Protein AF-A0A819DUE9-F1 (afdb_monomer)

Foldseek 3Di:
DVQVLVCVVPPDDRDPPDPDFDQDPVGDTDPCCCQPDPPLWDFDAFKWKAKDWDPVVVVPDDDVDDDAFQAKDKTAPDHVLRVCNLPVPVVPPDQDPVRDDDDDIGIDMDIDGPHDPPWGWIQCLVRDPCVVRRIIITHGDDPVVVVVVVVVVVVVVVVVVVVVVVVVVVVVVVPDDDPPDQWLDDDFDPDDDPQAAAAPPADLQPFADDDDDQFAFDQDDDDDPQKDWDDSNPQADDGNCLVVLLVLLVVLCVDPCQPQQWDAAPLCQVVLLLLLVNLLSRCCRHPVVQWDWDQDPVRFIWIAGPVVRDIGGSPDPRSQSVSCSNGLWWKWKWGTDSVLFTAGRTTNQQQVAADTCNVRHRHTPLCSCVVLLPPCCVPHNVVVPSVCLSPDDQVTKIKGKDKAKAQAQRRRYRCQQPDPPDPRGGLVSHAAAHALQGIKIWMWIWMWGQRNGSRIIMIITRIDIGRPVVQLVDQPSLVSVLSSLNNDDPSRCRSRSCRRHVVVSNVVSVVSNVVNVVVPRDDDSVDDDDD

Structure (mmCIF, N/CA/C/O backbone):
data_AF-A0A819DUE9-F1
#
_entry.id   AF-A0A819DUE9-F1
#
loop_
_atom_site.group_PDB
_atom_site.id
_atom_site.type_symbol
_atom_site.label_atom_id
_atom_site.label_alt_id
_atom_site.label_comp_id
_atom_site.label_asym_id
_atom_site.label_entity_id
_atom_site.label_seq_id
_atom_site.pdbx_PDB_ins_code
_atom_site.Cartn_x
_atom_site.Cartn_y
_atom_site.Cartn_z
_atom_site.occupancy
_atom_site.B_iso_or_equiv
_atom_site.auth_seq_id
_atom_site.auth_comp_id
_atom_site.auth_asym_id
_atom_site.auth_atom_id
_atom_site.pdbx_PDB_model_num
ATOM 1 N N . MET A 1 1 ? -46.967 -41.748 31.583 1.00 39.81 1 MET A N 1
ATOM 2 C CA . MET A 1 1 ? -47.400 -40.361 31.320 1.00 39.81 1 MET A CA 1
ATOM 3 C C . MET A 1 1 ? -46.940 -39.805 29.976 1.00 39.81 1 MET A C 1
ATOM 5 O O . MET A 1 1 ? -47.604 -38.916 29.467 1.00 39.81 1 MET A O 1
ATOM 9 N N . ALA A 1 2 ? -45.972 -40.432 29.290 1.00 36.59 2 ALA A N 1
ATOM 10 C CA . ALA A 1 2 ? -45.595 -40.107 27.902 1.00 36.59 2 ALA A CA 1
ATOM 11 C C . ALA A 1 2 ? -46.751 -40.013 26.867 1.00 36.59 2 ALA A C 1
ATOM 13 O O . ALA A 1 2 ? -46.591 -39.369 25.835 1.00 36.59 2 ALA A O 1
ATOM 14 N N . ARG A 1 3 ? -47.925 -40.618 27.128 1.00 37.81 3 ARG A N 1
ATOM 15 C CA . ARG A 1 3 ? -49.143 -40.476 26.299 1.00 37.81 3 ARG A CA 1
ATOM 16 C C . ARG A 1 3 ? -49.709 -39.050 26.266 1.00 37.81 3 ARG A C 1
ATOM 18 O O . ARG A 1 3 ? -50.322 -38.693 25.272 1.00 37.81 3 ARG A O 1
ATOM 25 N N . ILE A 1 4 ? -49.527 -38.280 27.335 1.00 43.62 4 ILE A N 1
ATOM 26 C CA . ILE A 1 4 ? -50.162 -36.969 27.526 1.00 43.62 4 ILE A CA 1
ATOM 27 C C . ILE A 1 4 ? -49.276 -35.854 26.945 1.00 43.62 4 ILE A C 1
ATOM 29 O O . ILE A 1 4 ? -49.748 -35.024 26.181 1.00 43.62 4 ILE A O 1
ATOM 33 N N . VAL A 1 5 ? -47.956 -35.945 27.137 1.00 44.47 5 VAL A N 1
ATOM 34 C CA . VAL A 1 5 ? -46.970 -35.000 26.569 1.00 44.47 5 VAL A CA 1
ATOM 35 C C . VAL A 1 5 ? -47.009 -34.943 25.032 1.00 44.47 5 VAL A C 1
ATOM 37 O O . VAL A 1 5 ? -46.759 -33.904 24.429 1.00 44.47 5 VAL A O 1
ATOM 40 N N . LEU A 1 6 ? -47.351 -36.053 24.370 1.00 40.81 6 LEU A N 1
ATOM 41 C CA . LEU A 1 6 ? -47.536 -36.104 22.913 1.00 40.81 6 LEU A CA 1
ATOM 42 C C . LEU A 1 6 ? -48.916 -35.605 22.453 1.00 40.81 6 LEU A C 1
ATOM 44 O O . LEU A 1 6 ? -49.052 -35.192 21.303 1.00 40.81 6 LEU A O 1
ATOM 48 N N . HIS A 1 7 ? -49.921 -35.639 23.331 1.00 39.06 7 HIS A N 1
ATOM 49 C CA . HIS A 1 7 ? -51.290 -35.215 23.042 1.00 39.06 7 HIS A CA 1
ATOM 50 C C . HIS A 1 7 ? -51.396 -33.685 22.942 1.00 39.06 7 HIS A C 1
ATOM 52 O O . HIS A 1 7 ? -52.036 -33.174 22.021 1.00 39.06 7 HIS A O 1
ATOM 58 N N . ASP A 1 8 ? -50.691 -32.964 23.816 1.00 43.25 8 ASP A N 1
ATOM 59 C CA . ASP A 1 8 ? -50.685 -31.495 23.849 1.00 43.25 8 ASP A CA 1
ATOM 60 C C . ASP A 1 8 ? -49.907 -30.848 22.697 1.00 43.25 8 ASP A C 1
ATOM 62 O O . ASP A 1 8 ? -50.202 -29.728 22.281 1.00 43.25 8 ASP A O 1
ATOM 66 N N . ILE A 1 9 ? -48.954 -31.571 22.101 1.00 46.94 9 ILE A N 1
ATOM 67 C CA . ILE A 1 9 ? -48.205 -31.085 20.935 1.00 46.94 9 ILE A CA 1
ATOM 68 C C . ILE A 1 9 ? -49.052 -31.178 19.646 1.00 46.94 9 ILE A C 1
ATOM 70 O O . ILE A 1 9 ? -48.754 -30.471 18.684 1.00 46.94 9 ILE A O 1
ATOM 74 N N . TYR A 1 10 ? -50.114 -31.999 19.600 1.00 43.53 10 TYR A N 1
ATOM 75 C CA . TYR A 1 10 ? -50.881 -32.245 18.366 1.00 43.53 10 TYR A CA 1
ATOM 76 C C . TYR A 1 10 ? -52.365 -32.595 18.596 1.00 43.53 10 TYR A C 1
ATOM 78 O O . TYR A 1 10 ? -52.804 -33.683 18.231 1.00 43.53 10 TYR A O 1
ATOM 86 N N . GLN A 1 11 ? -53.133 -31.662 19.177 1.00 43.03 11 GLN A N 1
ATOM 87 C CA . GLN A 1 11 ? -54.612 -31.638 19.237 1.00 43.03 11 GLN A CA 1
ATOM 88 C C . GLN A 1 11 ? -55.323 -32.978 18.906 1.00 43.03 11 GLN A C 1
ATOM 90 O O . GLN A 1 11 ? -55.926 -33.126 17.843 1.00 43.03 11 GLN A O 1
ATOM 95 N N . GLY A 1 12 ? -55.295 -33.949 19.829 1.00 39.06 12 GLY A N 1
ATOM 96 C CA . GLY A 1 12 ? -56.296 -35.027 19.850 1.00 39.06 12 GLY A CA 1
ATOM 97 C C . GLY A 1 12 ? -55.959 -36.384 19.212 1.00 39.06 12 GLY A C 1
ATOM 98 O O . GLY A 1 12 ? -56.876 -37.061 18.751 1.00 39.06 12 GLY A O 1
ATOM 99 N N . CYS A 1 13 ? -54.706 -36.855 19.206 1.00 35.59 13 CYS A N 1
ATOM 100 C CA . CYS A 1 13 ? -54.407 -38.254 18.837 1.00 35.59 13 CYS A CA 1
ATOM 101 C C . CYS A 1 13 ? -54.280 -39.166 20.076 1.00 35.59 13 CYS A C 1
ATOM 103 O O . CYS A 1 13 ? -53.303 -39.089 20.816 1.00 35.59 13 CYS A O 1
ATOM 105 N N . THR A 1 14 ? -55.255 -40.056 20.301 1.00 34.59 14 THR A N 1
ATOM 106 C CA . THR A 1 14 ? -55.382 -40.868 21.533 1.00 34.59 14 THR A CA 1
ATOM 107 C C . THR A 1 14 ? -54.951 -42.338 21.415 1.00 34.59 14 THR A C 1
ATOM 109 O O . THR A 1 14 ? -54.932 -43.038 22.428 1.00 34.59 14 THR A O 1
ATOM 112 N N . ASN A 1 15 ? -54.530 -42.826 20.238 1.00 35.62 15 ASN A N 1
ATOM 113 C CA . ASN A 1 15 ? -54.144 -44.233 20.044 1.00 35.62 15 ASN A CA 1
ATOM 114 C C . ASN A 1 15 ? -52.722 -44.410 19.490 1.00 35.62 15 ASN A C 1
ATOM 116 O O . ASN A 1 15 ? -52.344 -43.835 18.475 1.00 35.62 15 ASN A O 1
ATOM 120 N N . PHE A 1 16 ? -51.953 -45.299 20.129 1.00 35.53 16 PHE A N 1
ATOM 121 C CA . PHE A 1 16 ? -50.590 -45.716 19.751 1.00 35.53 16 PHE A CA 1
ATOM 122 C C . PHE A 1 16 ? -50.550 -46.630 18.499 1.00 35.53 16 PHE A C 1
ATOM 124 O O . PHE A 1 16 ? -49.634 -47.434 18.345 1.00 35.53 16 PHE A O 1
ATOM 131 N N . SER A 1 17 ? -51.543 -46.530 17.610 1.00 36.16 17 SER A N 1
ATOM 132 C CA . SER A 1 17 ? -51.660 -47.316 16.371 1.00 36.16 17 SER A CA 1
ATOM 133 C C . SER A 1 17 ? -51.944 -46.431 15.153 1.00 36.16 17 SER A C 1
ATOM 135 O O . SER A 1 17 ? -52.769 -46.769 14.306 1.00 36.16 17 SER A O 1
ATOM 137 N N . CYS A 1 18 ? -51.306 -45.267 15.076 1.00 33.53 18 CYS A N 1
ATOM 138 C CA . CYS A 1 18 ? -51.340 -44.463 13.862 1.00 33.53 18 CYS A CA 1
ATOM 139 C C . CYS A 1 18 ? -50.107 -44.782 13.019 1.00 33.53 18 CYS A C 1
ATOM 141 O O . CYS A 1 18 ? -49.037 -44.211 13.223 1.00 33.53 18 CYS A O 1
ATOM 143 N N . ASP A 1 19 ? -50.299 -45.632 12.013 1.00 34.66 19 ASP A N 1
ATOM 144 C CA . ASP A 1 19 ? -49.468 -45.721 10.804 1.00 34.66 19 ASP A CA 1
ATOM 145 C C . ASP A 1 19 ? -49.550 -44.429 9.949 1.00 34.66 19 ASP A C 1
ATOM 147 O O . ASP A 1 19 ? -49.489 -44.454 8.720 1.00 34.66 19 ASP A O 1
ATOM 151 N N . THR A 1 20 ? -49.679 -43.254 10.577 1.00 31.53 20 THR A N 1
ATOM 152 C CA . THR A 1 20 ? -50.058 -42.020 9.882 1.00 31.53 20 THR A CA 1
ATOM 153 C C . THR A 1 20 ? -49.280 -40.800 10.391 1.00 31.53 20 THR A C 1
ATOM 155 O O . THR A 1 20 ? -49.739 -40.065 11.253 1.00 31.53 20 THR A O 1
ATOM 158 N N . LEU A 1 21 ? -48.131 -40.580 9.731 1.00 31.17 21 LEU A N 1
ATOM 159 C CA . LEU A 1 21 ? -47.539 -39.292 9.308 1.00 31.17 21 LEU A CA 1
ATOM 160 C C . LEU A 1 21 ? -46.915 -38.339 10.365 1.00 31.17 21 LEU A C 1
ATOM 162 O O . LEU A 1 21 ? -47.424 -38.147 11.454 1.00 31.17 21 LEU A O 1
ATOM 166 N N . TYR A 1 22 ? -45.822 -37.652 9.992 1.00 38.41 22 TYR A N 1
ATOM 167 C CA . TYR A 1 22 ? -45.250 -36.489 10.717 1.00 38.41 22 TYR A CA 1
ATOM 168 C C . TYR A 1 22 ? -45.019 -35.327 9.755 1.00 38.41 22 TYR A C 1
ATOM 170 O O . TYR A 1 22 ? -45.685 -35.335 8.749 1.00 38.41 22 TYR A O 1
ATOM 178 N N . THR A 1 23 ? -44.151 -34.337 9.983 1.00 33.81 23 THR A N 1
ATOM 179 C CA . THR A 1 23 ? -43.202 -33.745 9.002 1.00 33.81 23 THR A CA 1
ATOM 180 C C . THR A 1 23 ? -42.314 -32.753 9.777 1.00 33.81 23 THR A C 1
ATOM 182 O O . THR A 1 23 ? -42.846 -31.778 10.299 1.00 33.81 23 THR A O 1
ATOM 185 N N . ALA A 1 24 ? -40.996 -32.959 9.879 1.00 40.41 24 ALA A N 1
ATOM 186 C CA . ALA A 1 24 ? -40.064 -31.891 10.275 1.00 40.41 24 ALA A CA 1
ATOM 187 C C . ALA A 1 24 ? -39.831 -30.919 9.096 1.00 40.41 24 ALA A C 1
ATOM 189 O O . ALA A 1 24 ? -40.278 -31.189 7.985 1.00 40.41 24 ALA A O 1
ATOM 190 N N . GLN A 1 25 ? -39.138 -29.791 9.291 1.00 36.88 25 GLN A N 1
ATOM 191 C CA . GLN A 1 25 ? -38.959 -28.743 8.260 1.00 36.88 25 GLN A CA 1
ATOM 192 C C . GLN A 1 25 ? -38.309 -29.206 6.927 1.00 36.88 25 GLN A C 1
ATOM 194 O O . GLN A 1 25 ? -38.314 -28.445 5.964 1.00 36.88 25 GLN A O 1
ATOM 199 N N . ASP A 1 26 ? -37.793 -30.437 6.837 1.00 38.19 26 ASP A N 1
ATOM 200 C CA . ASP A 1 26 ? -37.258 -31.078 5.624 1.00 38.19 26 ASP A CA 1
ATOM 201 C C . ASP A 1 26 ? -38.194 -32.112 4.959 1.00 38.19 26 ASP A C 1
ATOM 203 O O . ASP A 1 26 ? -37.833 -32.682 3.931 1.00 38.19 26 ASP A O 1
ATOM 207 N N . GLY A 1 27 ? -39.370 -32.402 5.524 1.00 44.00 27 GLY A N 1
ATOM 208 C CA . GLY A 1 27 ? -40.242 -33.468 5.017 1.00 44.00 27 GLY A CA 1
ATOM 209 C C . GLY A 1 27 ? -40.395 -34.706 5.918 1.00 44.00 27 GLY A C 1
ATOM 210 O O . GLY A 1 27 ? -41.194 -35.586 5.593 1.00 44.00 27 GLY A O 1
ATOM 211 N N . THR A 1 28 ? -39.674 -34.837 7.039 1.00 44.09 28 THR A N 1
ATOM 212 C CA . THR A 1 28 ? -39.543 -36.157 7.700 1.00 44.09 28 THR A CA 1
ATOM 213 C C . THR A 1 28 ? -40.638 -36.562 8.692 1.00 44.09 28 THR A C 1
ATOM 215 O O . THR A 1 28 ? -41.035 -35.805 9.574 1.00 44.09 28 THR A O 1
ATOM 218 N N . LYS A 1 29 ? -41.079 -37.829 8.577 1.00 48.28 29 LYS A N 1
ATOM 219 C CA . LYS A 1 29 ? -42.226 -38.426 9.268 1.00 48.28 29 LYS A CA 1
ATOM 220 C C . LYS A 1 29 ? -41.867 -39.596 10.260 1.00 48.28 29 LYS A C 1
ATOM 222 O O . LYS A 1 29 ? -42.161 -40.727 9.894 1.00 48.28 29 LYS A O 1
ATOM 227 N N . SER A 1 30 ? -41.300 -39.388 11.493 1.00 51.09 30 SER A N 1
ATOM 228 C CA . SER A 1 30 ? -41.224 -40.425 12.604 1.00 51.09 30 SER A CA 1
ATOM 229 C C . SER A 1 30 ? -41.142 -39.944 14.112 1.00 51.09 30 SER A C 1
ATOM 231 O O . SER A 1 30 ? -40.671 -38.840 14.374 1.00 51.09 30 SER A O 1
ATOM 233 N N . ILE A 1 31 ? -41.599 -40.730 15.132 1.00 53.47 31 ILE A N 1
ATOM 234 C CA . ILE A 1 31 ? -41.758 -40.308 16.577 1.00 53.47 31 ILE A CA 1
ATOM 235 C C . ILE A 1 31 ? -40.403 -40.265 17.233 1.00 53.47 31 ILE A C 1
ATOM 237 O O . ILE A 1 31 ? -40.092 -39.378 18.021 1.00 53.47 31 ILE A O 1
ATOM 241 N N . ALA A 1 32 ? -39.573 -41.191 16.771 1.00 53.00 32 ALA A N 1
ATOM 242 C CA . ALA A 1 32 ? -38.143 -41.153 16.890 1.00 53.00 32 ALA A CA 1
ATOM 243 C C . ALA A 1 32 ? -37.604 -39.782 16.448 1.00 53.00 32 ALA A C 1
ATOM 245 O O . ALA A 1 32 ? -36.915 -39.144 17.230 1.00 53.00 32 ALA A O 1
ATOM 246 N N . SER A 1 33 ? -37.953 -39.271 15.262 1.00 53.81 33 SER A N 1
ATOM 247 C CA . SER A 1 33 ? -37.425 -37.987 14.771 1.00 53.81 33 SER A CA 1
ATOM 248 C C . SER A 1 33 ? -37.770 -36.800 15.681 1.00 53.81 33 SER A C 1
ATOM 250 O O . SER A 1 33 ? -36.905 -35.962 15.923 1.00 53.81 33 SER A O 1
ATOM 252 N N . ILE A 1 34 ? -38.989 -36.732 16.229 1.00 58.94 34 ILE A N 1
ATOM 253 C CA . ILE A 1 34 ? -39.372 -35.665 17.175 1.00 58.94 34 ILE A CA 1
ATOM 254 C C . ILE A 1 34 ? -38.540 -35.764 18.457 1.00 58.94 34 ILE A C 1
ATOM 256 O O . ILE A 1 34 ? -37.930 -34.782 18.872 1.00 58.94 34 ILE A O 1
ATOM 260 N N . LEU A 1 35 ? -38.458 -36.960 19.041 1.00 61.03 35 LEU A N 1
ATOM 261 C CA . LEU A 1 35 ? -37.698 -37.195 20.268 1.00 61.03 35 LEU A CA 1
ATOM 262 C C . LEU A 1 35 ? -36.187 -36.968 20.078 1.00 61.03 35 LEU A C 1
ATOM 264 O O . LEU A 1 35 ? -35.505 -36.575 21.017 1.00 61.03 35 LEU A O 1
ATOM 268 N N . PHE A 1 36 ? -35.648 -37.188 18.874 1.00 57.59 36 PHE A N 1
ATOM 269 C CA . PHE A 1 36 ? -34.212 -37.065 18.611 1.00 57.59 36 PHE A CA 1
ATOM 270 C C . PHE A 1 36 ? -33.737 -35.660 18.227 1.00 57.59 36 PHE A C 1
ATOM 272 O O . PHE A 1 36 ? -32.547 -35.392 18.396 1.00 57.59 36 PHE A O 1
ATOM 279 N N . TYR A 1 37 ? -34.607 -34.795 17.693 1.00 55.94 37 TYR A N 1
ATOM 280 C CA . TYR A 1 37 ? -34.169 -33.549 17.044 1.00 55.94 37 TYR A CA 1
ATOM 281 C C . TYR A 1 37 ? -34.958 -32.297 17.432 1.00 55.94 37 TYR A C 1
ATOM 283 O O . TYR A 1 37 ? -34.577 -31.199 17.025 1.00 55.94 37 TYR A O 1
ATOM 291 N N . HIS A 1 38 ? -36.047 -32.413 18.194 1.00 62.09 38 HIS A N 1
ATOM 292 C CA . HIS A 1 38 ? -36.820 -31.235 18.566 1.00 62.09 38 HIS A CA 1
ATOM 293 C C . HIS A 1 38 ? -36.127 -30.455 19.708 1.00 62.09 38 HIS A C 1
ATOM 295 O O . HIS A 1 38 ? -35.794 -31.043 20.737 1.00 62.09 38 HIS A O 1
ATOM 301 N N . PRO A 1 39 ? -35.941 -29.125 19.577 1.00 60.12 39 PRO A N 1
ATOM 302 C CA . PRO A 1 39 ? -35.051 -28.330 20.437 1.00 60.12 39 PRO A CA 1
ATOM 303 C C . PRO A 1 39 ? -35.482 -28.234 21.907 1.00 60.12 39 PRO A C 1
ATOM 305 O O . PRO A 1 39 ? -34.679 -27.842 22.747 1.00 60.12 39 PRO A O 1
ATOM 308 N N . LYS A 1 40 ? -36.733 -28.588 22.233 1.00 63.19 40 LYS A N 1
ATOM 309 C CA . LYS A 1 40 ? -37.217 -28.654 23.624 1.00 63.19 40 LYS A CA 1
ATOM 310 C C . LYS A 1 40 ? -36.823 -29.940 24.367 1.00 63.19 40 LYS A C 1
ATOM 312 O O . LYS A 1 40 ? -36.964 -29.972 25.582 1.00 63.19 40 LYS A O 1
ATOM 317 N N . PHE A 1 41 ? -36.354 -30.983 23.676 1.00 67.56 41 PHE A N 1
ATOM 318 C CA . PHE A 1 41 ? -35.875 -32.208 24.322 1.00 67.56 41 PHE A CA 1
ATOM 319 C C . PHE A 1 41 ? -34.371 -32.107 24.556 1.00 67.56 41 PHE A C 1
ATOM 321 O O . PHE A 1 41 ? -33.580 -32.105 23.611 1.00 67.56 41 PHE A O 1
ATOM 328 N N . VAL A 1 42 ? -33.971 -32.031 25.823 1.00 70.75 42 VAL A N 1
ATOM 329 C CA . VAL A 1 42 ? -32.562 -31.926 26.214 1.00 70.75 42 VAL A CA 1
ATOM 330 C C . VAL A 1 42 ? -32.062 -33.299 26.643 1.00 70.75 42 VAL A C 1
ATOM 332 O O . VAL A 1 42 ? -32.755 -34.041 27.333 1.00 70.75 42 VAL A O 1
ATOM 335 N N . THR A 1 43 ? -30.852 -33.669 26.224 1.00 78.00 43 THR A N 1
ATOM 336 C CA . THR A 1 43 ? -30.257 -34.933 26.676 1.00 78.00 43 THR A CA 1
ATOM 337 C C . THR A 1 43 ? -29.853 -34.813 28.143 1.00 78.00 43 THR A C 1
ATOM 339 O O . THR A 1 43 ? -29.087 -33.920 28.497 1.00 78.00 43 THR A O 1
ATOM 342 N N . TYR A 1 44 ? -30.333 -35.727 28.983 1.00 78.75 44 TYR A N 1
ATOM 343 C CA . TYR A 1 44 ? -30.004 -35.772 30.402 1.00 78.75 44 TYR A CA 1
ATOM 344 C C . TYR A 1 44 ? -28.811 -36.698 30.668 1.00 78.75 44 TYR A C 1
ATOM 346 O O . TYR A 1 44 ? -28.799 -37.869 30.269 1.00 78.75 44 TYR A O 1
ATOM 354 N N . GLN A 1 45 ? -27.812 -36.183 31.382 1.00 80.31 45 GLN A N 1
ATOM 355 C CA . GLN A 1 45 ? -26.699 -36.963 31.915 1.00 80.31 45 GLN A CA 1
ATOM 356 C C . GLN A 1 45 ? -26.736 -36.883 33.435 1.00 80.31 45 GLN A C 1
ATOM 358 O O . GLN A 1 45 ? -26.625 -35.806 34.012 1.00 80.31 45 GLN A O 1
ATOM 363 N N . GLY A 1 46 ? -26.913 -38.027 34.082 1.00 79.12 46 GLY A N 1
ATOM 364 C CA . GLY A 1 46 ? -27.077 -38.076 35.525 1.00 79.12 46 GLY A CA 1
ATOM 365 C C . GLY A 1 46 ? -27.641 -39.404 35.998 1.00 79.12 46 GLY A C 1
ATOM 366 O O . GLY A 1 46 ? -27.731 -40.376 35.240 1.00 79.12 46 GLY A O 1
ATOM 367 N N . THR A 1 47 ? -27.991 -39.432 37.278 1.00 82.62 47 THR A N 1
ATOM 368 C CA . THR A 1 47 ? -28.650 -40.578 37.905 1.00 82.62 47 THR A CA 1
ATOM 369 C C . THR A 1 47 ? -30.155 -40.367 37.846 1.00 82.62 47 THR A C 1
ATOM 371 O O . THR A 1 47 ? -30.627 -39.290 38.191 1.00 82.62 47 THR A O 1
ATOM 374 N N . VAL A 1 48 ? -30.891 -41.387 37.414 1.00 84.12 48 VAL A N 1
ATOM 375 C CA . VAL A 1 48 ? -32.358 -41.396 37.418 1.00 84.12 48 VAL A CA 1
ATOM 376 C C . VAL A 1 48 ? -32.881 -42.631 38.135 1.00 84.12 48 VAL A C 1
ATOM 378 O O . VAL A 1 48 ? -32.192 -43.651 38.228 1.00 84.12 48 VAL A O 1
ATOM 381 N N . TYR A 1 49 ? -34.110 -42.535 38.624 1.00 82.81 49 TYR A N 1
ATOM 382 C CA . TYR A 1 49 ? -34.758 -43.528 39.461 1.00 82.81 49 TYR A CA 1
ATOM 383 C C . TYR A 1 49 ? -36.015 -44.076 38.786 1.00 82.81 49 TYR A C 1
ATOM 385 O O . TYR A 1 49 ? -36.763 -43.348 38.126 1.00 82.81 49 TYR A O 1
ATOM 393 N N . ARG A 1 50 ? -36.259 -45.381 38.937 1.00 82.38 50 ARG A N 1
ATOM 394 C CA . ARG A 1 50 ? -37.457 -46.051 38.409 1.00 82.38 50 ARG A CA 1
ATOM 395 C C . ARG A 1 50 ? -38.009 -47.049 39.413 1.00 82.38 50 ARG A C 1
ATOM 397 O O . ARG A 1 50 ? -37.338 -48.036 39.694 1.00 82.38 50 ARG A O 1
ATOM 404 N N . GLY A 1 51 ? -39.255 -46.856 39.838 1.00 74.50 51 GLY A N 1
ATOM 405 C CA . GLY A 1 51 ? -40.035 -47.887 40.520 1.00 74.50 51 GLY A CA 1
ATOM 406 C C . GLY A 1 51 ? -40.618 -48.891 39.528 1.00 74.50 51 GLY A C 1
ATOM 407 O O . GLY A 1 51 ? -41.240 -48.498 38.538 1.00 74.50 51 GLY A O 1
ATOM 408 N N . ILE A 1 52 ? -40.420 -50.184 39.769 1.00 68.62 52 ILE A N 1
ATOM 409 C CA . ILE A 1 52 ? -41.029 -51.284 39.007 1.00 68.62 52 ILE A CA 1
ATOM 410 C C . ILE A 1 52 ? -41.753 -52.211 39.980 1.00 68.62 52 ILE A C 1
ATOM 412 O O . ILE A 1 52 ? -41.268 -52.461 41.081 1.00 68.62 52 ILE A O 1
ATOM 416 N N . PHE A 1 53 ? -42.898 -52.733 39.547 1.00 63.69 53 PHE A N 1
ATOM 417 C CA . PHE A 1 53 ? -43.694 -53.714 40.271 1.00 63.69 53 PHE A CA 1
ATOM 418 C C . PHE A 1 53 ? -43.942 -54.914 39.350 1.00 63.69 53 PHE A C 1
ATOM 420 O O . PHE A 1 53 ? -44.855 -54.876 38.529 1.00 63.69 53 PHE A O 1
ATOM 427 N N . ASP A 1 54 ? -43.070 -55.925 39.411 1.00 61.47 54 ASP A N 1
ATOM 428 C CA . ASP A 1 54 ? -43.183 -57.164 38.624 1.00 61.47 54 ASP A CA 1
ATOM 429 C C . ASP A 1 54 ? -42.284 -58.267 39.225 1.00 61.47 54 ASP A C 1
ATOM 431 O O . ASP A 1 54 ? -41.057 -58.137 39.246 1.00 61.47 54 ASP A O 1
ATOM 435 N N . SER A 1 55 ? -42.883 -59.362 39.710 1.00 52.00 55 SER A N 1
ATOM 436 C CA . SER A 1 55 ? -42.167 -60.515 40.280 1.00 52.00 55 SER A CA 1
ATOM 437 C C . SER A 1 55 ? -41.365 -61.309 39.238 1.00 52.00 55 SER A C 1
ATOM 439 O O . SER A 1 55 ? -40.331 -61.889 39.574 1.00 52.00 55 SER A O 1
ATOM 441 N N . ARG A 1 56 ? -41.777 -61.310 37.961 1.00 53.59 56 ARG A N 1
ATOM 442 C CA . ARG A 1 56 ? -41.129 -62.095 36.890 1.00 53.59 56 ARG A CA 1
ATOM 443 C C . ARG A 1 56 ? -39.936 -61.379 36.273 1.00 53.59 56 ARG A C 1
ATOM 445 O O . ARG A 1 56 ? -38.980 -62.033 35.854 1.00 53.59 56 ARG A O 1
ATOM 452 N N . ALA A 1 57 ? -39.970 -60.048 36.230 1.00 54.31 57 ALA A N 1
ATOM 453 C CA . ALA A 1 57 ? -38.878 -59.242 35.684 1.00 54.31 57 ALA A CA 1
ATOM 454 C C . ALA A 1 57 ? -37.620 -59.282 36.569 1.00 54.31 57 ALA A C 1
ATOM 456 O O . ALA A 1 57 ? -36.507 -59.226 36.050 1.00 54.31 57 ALA A O 1
ATOM 457 N N . LEU A 1 58 ? -37.789 -59.415 37.891 1.00 57.00 58 LEU A N 1
ATOM 458 C CA . LEU A 1 58 ? -36.693 -59.411 38.867 1.00 57.00 58 LEU A CA 1
ATOM 459 C C . LEU A 1 58 ? -35.957 -60.756 38.961 1.00 57.00 58 LEU A C 1
ATOM 461 O O . LEU A 1 58 ? -34.751 -60.770 39.198 1.00 57.00 58 LEU A O 1
ATOM 465 N N . ALA A 1 59 ? -36.646 -61.876 38.716 1.00 57.41 59 ALA A N 1
ATOM 466 C CA . ALA A 1 59 ? -36.080 -63.225 38.843 1.00 57.41 59 ALA A CA 1
ATOM 467 C C . ALA A 1 59 ? -34.926 -63.524 37.861 1.00 57.41 59 ALA A C 1
ATOM 469 O O . ALA A 1 59 ? -34.138 -64.436 38.097 1.00 57.41 59 ALA A O 1
ATOM 470 N N . ASN A 1 60 ? -34.806 -62.749 36.776 1.00 54.66 60 ASN A N 1
ATOM 471 C CA . ASN A 1 60 ? -33.811 -62.948 35.715 1.00 54.66 60 ASN A CA 1
ATOM 472 C C . ASN A 1 60 ? -32.707 -61.873 35.684 1.00 54.66 60 ASN A C 1
ATOM 474 O O . ASN A 1 60 ? -31.899 -61.848 34.753 1.00 54.66 60 ASN A O 1
ATOM 478 N N . ILE A 1 61 ? -32.654 -60.970 36.670 1.00 63.75 61 ILE A N 1
ATOM 479 C CA . ILE A 1 61 ? -31.625 -59.924 36.726 1.00 63.75 61 ILE A CA 1
ATOM 480 C C . ILE A 1 61 ? -30.349 -60.509 37.334 1.00 63.75 61 ILE A C 1
ATOM 482 O O . ILE A 1 61 ? -30.291 -60.823 38.520 1.00 63.75 61 ILE A O 1
ATOM 486 N N . GLN A 1 62 ? -29.302 -60.633 36.520 1.00 62.34 62 GLN A N 1
ATOM 487 C CA . GLN A 1 62 ? -27.974 -61.044 36.976 1.00 62.34 62 GLN A CA 1
ATOM 488 C C . GLN A 1 62 ? -27.113 -59.824 37.324 1.00 62.34 62 GLN A C 1
ATOM 490 O O . GLN A 1 62 ? -27.155 -58.804 36.631 1.00 62.34 62 GLN A O 1
ATOM 495 N N . VAL A 1 63 ? -26.283 -59.934 38.367 1.00 61.88 63 VAL A N 1
ATOM 496 C CA . VAL A 1 63 ? -25.235 -58.941 38.659 1.00 61.88 63 VAL A CA 1
ATOM 497 C C . VAL A 1 63 ? -24.295 -58.870 37.449 1.00 61.88 63 VAL A C 1
ATOM 499 O O . VAL A 1 63 ? -23.800 -59.898 36.998 1.00 61.88 63 VAL A O 1
ATOM 502 N N . ASN A 1 64 ? -24.071 -57.664 36.914 1.00 56.41 64 ASN A N 1
ATOM 503 C CA . ASN A 1 64 ? -23.373 -57.395 35.641 1.00 56.41 64 ASN A CA 1
ATOM 504 C C . ASN A 1 64 ? -24.103 -57.851 34.357 1.00 56.41 64 ASN A C 1
ATOM 506 O O . ASN A 1 64 ? -23.503 -57.859 33.283 1.00 56.41 64 ASN A O 1
ATOM 510 N N . GLY A 1 65 ? -25.392 -58.194 34.438 1.00 58.31 65 GLY A N 1
ATOM 511 C CA . GLY A 1 65 ? -26.248 -58.440 33.276 1.00 58.31 65 GLY A CA 1
ATOM 512 C C . GLY A 1 65 ? -26.773 -57.151 32.629 1.00 58.31 65 GLY A C 1
ATOM 513 O O . GLY A 1 65 ? -26.753 -56.073 33.224 1.00 58.31 65 GLY A O 1
ATOM 514 N N . TYR A 1 66 ? -27.283 -57.261 31.400 1.00 61.59 66 TYR A N 1
ATOM 515 C CA . TYR A 1 66 ? -27.903 -56.144 30.681 1.00 61.59 66 TYR A CA 1
ATOM 516 C C . TYR A 1 66 ? -29.425 -56.270 30.677 1.00 61.59 66 TYR A C 1
ATOM 518 O O . TYR A 1 66 ? -29.963 -57.303 30.289 1.00 61.59 66 TYR A O 1
ATOM 526 N N . ILE A 1 67 ? -30.119 -55.180 31.016 1.00 63.06 67 ILE A N 1
ATOM 527 C CA . ILE A 1 67 ? -31.565 -55.060 30.812 1.00 63.06 67 ILE A CA 1
ATOM 528 C C . ILE A 1 67 ? -31.811 -54.317 29.496 1.00 63.06 67 ILE A C 1
ATOM 530 O O . ILE A 1 67 ? -31.352 -53.184 29.276 1.00 63.06 67 ILE A O 1
ATOM 534 N N . MET A 1 68 ? -32.530 -54.987 28.601 1.00 59.44 68 MET A N 1
ATOM 535 C CA . MET A 1 68 ? -32.905 -54.470 27.292 1.00 59.44 68 MET A CA 1
ATOM 536 C C . MET A 1 68 ? -34.378 -54.097 27.318 1.00 59.44 68 MET A C 1
ATOM 538 O O . MET A 1 68 ? -35.234 -54.963 27.474 1.00 59.44 68 MET A O 1
ATOM 542 N N . THR A 1 69 ? -34.675 -52.811 27.152 1.00 59.19 69 THR A N 1
ATOM 543 C CA . THR A 1 69 ? -36.049 -52.335 26.997 1.00 59.19 69 THR A CA 1
ATOM 544 C C . THR A 1 69 ? -36.312 -52.065 25.519 1.00 59.19 69 THR A C 1
ATOM 546 O O . THR A 1 69 ? -35.571 -51.341 24.849 1.00 59.19 69 THR A O 1
ATOM 549 N N . ASN A 1 70 ? -37.365 -52.683 24.993 1.00 57.72 70 ASN A N 1
ATOM 550 C CA . ASN A 1 70 ? -37.900 -52.414 23.657 1.00 57.72 70 ASN A CA 1
ATOM 551 C C . ASN A 1 70 ? -38.993 -51.327 23.683 1.00 57.72 70 ASN A C 1
ATOM 553 O O . ASN A 1 70 ? -39.435 -50.877 22.628 1.00 57.72 70 ASN A O 1
ATOM 557 N N . THR A 1 71 ? -39.389 -50.878 24.876 1.00 60.47 71 THR A N 1
ATOM 558 C CA . THR A 1 71 ? -40.294 -49.752 25.119 1.00 60.47 71 THR A CA 1
ATOM 559 C C . THR A 1 71 ? -39.555 -48.571 25.745 1.00 60.47 71 THR A C 1
ATOM 561 O O . THR A 1 71 ? -38.444 -48.709 26.268 1.00 60.47 71 THR A O 1
ATOM 564 N N . PHE A 1 72 ? -40.201 -47.405 25.717 1.00 69.00 72 PHE A N 1
ATOM 565 C CA . PHE A 1 72 ? -39.782 -46.261 26.521 1.00 69.00 72 PHE A CA 1
ATOM 566 C C . PHE A 1 72 ? -39.819 -46.612 28.008 1.00 69.00 72 PHE A C 1
ATOM 568 O O . PHE A 1 72 ? -40.750 -47.282 28.465 1.00 69.00 72 PHE A O 1
ATOM 575 N N . LEU A 1 73 ? -38.824 -46.137 28.754 1.00 72.56 73 LEU A N 1
ATOM 576 C CA . LEU A 1 73 ? -38.785 -46.265 30.206 1.00 72.56 73 LEU A CA 1
ATOM 577 C C . LEU A 1 73 ? -38.875 -44.870 30.832 1.00 72.56 73 LEU A C 1
ATOM 579 O O . LEU A 1 73 ? -37.945 -44.075 30.708 1.00 72.56 73 LEU A O 1
ATOM 583 N N . SER A 1 74 ? -40.004 -44.581 31.480 1.00 78.00 74 SER A N 1
ATOM 584 C CA . SER A 1 74 ? -40.225 -43.347 32.248 1.00 78.00 74 SER A CA 1
ATOM 585 C C . SER A 1 74 ? -39.488 -43.412 33.578 1.00 78.00 74 SER A C 1
ATOM 587 O O . SER A 1 74 ? -39.762 -44.302 34.377 1.00 78.00 74 SER A O 1
ATOM 589 N N . THR A 1 75 ? -38.579 -42.480 33.830 1.00 82.31 75 THR A N 1
ATOM 590 C CA . THR A 1 75 ? -37.768 -42.395 35.054 1.00 82.31 75 THR A CA 1
ATOM 591 C C . THR A 1 75 ? -37.885 -40.999 35.657 1.00 82.31 75 THR A C 1
ATOM 593 O O . THR A 1 75 ? -38.339 -40.088 34.975 1.00 82.31 75 THR A O 1
ATOM 596 N N . SER A 1 76 ? -37.491 -40.810 36.913 1.00 83.75 76 SER A N 1
ATOM 597 C CA . SER A 1 76 ? -37.468 -39.490 37.556 1.00 83.75 76 SER A CA 1
ATOM 598 C C . SER A 1 76 ? -36.062 -39.146 38.033 1.00 83.75 76 SER A C 1
ATOM 600 O O . SER A 1 76 ? -35.283 -40.037 38.377 1.00 83.75 76 SER A O 1
ATOM 602 N N . LYS A 1 77 ? -35.725 -37.856 38.078 1.00 86.00 77 LYS A N 1
ATOM 603 C CA . LYS A 1 77 ? -34.519 -37.373 38.776 1.00 86.00 77 LYS A CA 1
ATOM 604 C C . LYS A 1 77 ? -34.654 -37.500 40.299 1.00 86.00 77 LYS A C 1
ATOM 606 O O . LYS A 1 77 ? -33.640 -37.506 40.994 1.00 86.00 77 LYS A O 1
ATOM 611 N N . LEU A 1 78 ? -35.884 -37.633 40.794 1.00 84.44 78 LEU A N 1
ATOM 612 C CA . LEU A 1 78 ? -36.239 -37.670 42.206 1.00 84.44 78 LEU A CA 1
ATOM 613 C C . LEU A 1 78 ? -36.505 -39.120 42.662 1.00 84.44 78 LEU A C 1
ATOM 615 O O . LEU A 1 78 ? -37.371 -39.795 42.090 1.00 84.44 78 LEU A O 1
ATOM 619 N N . PRO A 1 79 ? -35.776 -39.641 43.666 1.00 81.69 79 PRO A N 1
ATOM 620 C CA . PRO A 1 79 ? -35.981 -41.002 44.163 1.00 81.69 79 PRO A CA 1
ATOM 621 C C . PRO A 1 79 ? -37.368 -41.202 44.791 1.00 81.69 79 PRO A C 1
ATOM 623 O O . PRO A 1 79 ? -37.992 -42.237 44.566 1.00 81.69 79 PRO A O 1
ATOM 626 N N . GLU A 1 80 ? -37.900 -40.196 45.485 1.00 82.56 80 GLU A N 1
ATOM 627 C CA . GLU A 1 80 ? -39.219 -40.235 46.122 1.00 82.56 80 GLU A CA 1
ATOM 628 C C . GLU A 1 80 ? -40.359 -40.482 45.122 1.00 82.56 80 GLU A C 1
ATOM 630 O O . GLU A 1 80 ? -41.300 -41.220 45.415 1.00 82.56 80 GLU A O 1
ATOM 635 N N . ILE A 1 81 ? -40.249 -39.943 43.904 1.00 81.81 81 ILE A N 1
ATOM 636 C CA . ILE A 1 81 ? -41.226 -40.168 42.833 1.00 81.81 81 ILE A CA 1
ATOM 637 C C . ILE A 1 81 ? -41.172 -41.624 42.362 1.00 81.81 81 ILE A C 1
ATOM 639 O O . ILE A 1 81 ? -42.206 -42.253 42.131 1.00 81.81 81 ILE A O 1
ATOM 643 N N . ALA A 1 82 ? -39.974 -42.200 42.253 1.00 76.12 82 ALA A N 1
ATOM 644 C CA . ALA A 1 82 ? -39.810 -43.599 41.876 1.00 76.12 82 ALA A CA 1
ATOM 645 C C . ALA A 1 82 ? -40.408 -44.557 42.921 1.00 76.12 82 ALA A C 1
ATOM 647 O O . ALA A 1 82 ? -41.042 -45.543 42.537 1.00 76.12 82 ALA A O 1
ATOM 648 N N . ASP A 1 83 ? -40.278 -44.240 44.209 1.00 75.75 83 ASP A N 1
ATOM 649 C CA . ASP A 1 83 ? -40.841 -45.041 45.299 1.00 75.75 83 ASP A CA 1
ATOM 650 C C . ASP A 1 83 ? -42.377 -45.034 45.294 1.00 75.75 83 ASP A C 1
ATOM 652 O O . ASP A 1 83 ? -42.997 -46.073 45.539 1.00 75.75 83 ASP A O 1
ATOM 656 N N . ILE A 1 84 ? -43.009 -43.917 44.908 1.00 76.50 84 ILE A N 1
ATOM 657 C CA . ILE A 1 84 ? -44.465 -43.855 44.699 1.00 76.50 84 ILE A CA 1
ATOM 658 C C . ILE A 1 84 ? -44.891 -44.878 43.642 1.00 76.50 84 ILE A C 1
ATOM 660 O O . ILE A 1 84 ? -45.814 -45.654 43.883 1.00 76.50 84 ILE A O 1
ATOM 664 N N . PHE A 1 85 ? -44.197 -44.952 42.501 1.00 68.00 85 PHE A N 1
ATOM 665 C CA . PHE A 1 85 ? -44.511 -45.937 41.456 1.00 68.00 85 PHE A CA 1
ATOM 666 C C . PHE A 1 85 ? -44.252 -47.386 41.889 1.00 68.00 85 PHE A C 1
ATOM 668 O O . PHE A 1 85 ? -44.938 -48.290 41.411 1.00 68.00 85 PHE A O 1
ATOM 675 N N . ALA A 1 86 ? -43.291 -47.621 42.786 1.00 67.75 86 ALA A N 1
ATOM 676 C CA . ALA A 1 86 ? -43.057 -48.939 43.374 1.00 67.75 86 ALA A CA 1
ATOM 677 C C . ALA A 1 86 ? -44.146 -49.331 44.398 1.00 67.75 86 ALA A C 1
ATOM 679 O O . ALA A 1 86 ? -44.420 -50.520 44.573 1.00 67.75 86 ALA A O 1
ATOM 680 N N . ALA A 1 87 ? -44.785 -48.350 45.049 1.00 64.69 87 ALA A N 1
ATOM 681 C CA . ALA A 1 87 ? -45.818 -48.549 46.066 1.00 64.69 87 ALA A CA 1
ATOM 682 C C . ALA A 1 87 ? -47.257 -48.583 45.511 1.00 64.69 87 ALA A C 1
ATOM 684 O O . ALA A 1 87 ? -48.098 -49.302 46.055 1.00 64.69 87 ALA A O 1
ATOM 685 N N . TYR A 1 88 ? -47.542 -47.848 44.427 1.00 55.12 88 TYR A N 1
ATOM 686 C CA . TYR A 1 88 ? -48.898 -47.602 43.904 1.00 55.12 88 TYR A CA 1
ATOM 687 C C . TYR A 1 88 ? -49.676 -48.887 43.557 1.00 55.12 88 TYR A C 1
ATOM 689 O O . TYR A 1 88 ? -50.888 -48.959 43.752 1.00 55.12 88 TYR A O 1
ATOM 697 N N . ASN A 1 89 ? -48.978 -49.943 43.127 1.00 51.94 89 ASN A N 1
ATOM 698 C CA . ASN A 1 89 ? -49.601 -51.200 42.698 1.00 51.94 89 ASN A CA 1
ATOM 699 C C . ASN A 1 89 ? -49.825 -52.232 43.823 1.00 51.94 89 ASN A C 1
ATOM 701 O O . ASN A 1 89 ? -50.353 -53.308 43.548 1.00 51.94 89 ASN A O 1
ATOM 705 N N . ARG A 1 90 ? -49.497 -51.931 45.094 1.00 48.41 90 ARG A N 1
ATOM 706 C CA . ARG A 1 90 ? -49.917 -52.787 46.229 1.00 48.41 90 ARG A CA 1
ATOM 707 C C . ARG A 1 90 ? -51.425 -52.731 46.484 1.00 48.41 90 ARG A C 1
ATOM 709 O O . ARG A 1 90 ? -51.993 -53.703 46.967 1.00 48.41 90 ARG A O 1
ATOM 716 N N . THR A 1 91 ? -52.064 -51.606 46.180 1.00 45.34 91 THR A N 1
ATOM 717 C CA . THR A 1 91 ? -53.468 -51.331 46.531 1.00 45.34 91 THR A CA 1
ATOM 718 C C . THR A 1 91 ? -54.494 -51.881 45.532 1.00 45.34 91 THR A C 1
ATOM 720 O O . THR A 1 91 ? -55.675 -51.931 45.860 1.00 45.34 91 THR A O 1
ATOM 723 N N . GLU A 1 92 ? -54.070 -52.349 44.351 1.00 45.75 92 GLU A N 1
ATOM 724 C CA . GLU A 1 92 ? -54.944 -52.925 43.310 1.00 45.75 92 GLU A CA 1
ATOM 725 C C . GLU A 1 92 ? -54.880 -54.467 43.213 1.00 45.75 92 GLU A C 1
ATOM 727 O O . GLU A 1 92 ? -55.157 -55.039 42.157 1.00 45.75 92 GLU A O 1
ATOM 732 N N . GLN A 1 93 ? -54.575 -55.190 44.299 1.00 47.28 93 GLN A N 1
ATOM 733 C CA . GLN A 1 93 ? -54.856 -56.633 44.332 1.00 47.28 93 GLN A CA 1
ATOM 734 C C . GLN A 1 93 ? -56.376 -56.873 44.386 1.00 47.28 93 GLN A C 1
ATOM 736 O O . GLN A 1 93 ? -56.981 -57.049 45.441 1.00 47.28 93 GLN A O 1
ATOM 741 N N . LYS A 1 94 ? -57.004 -56.897 43.207 1.00 43.31 94 LYS A N 1
ATOM 742 C CA . LYS A 1 94 ? -58.227 -57.664 42.975 1.00 43.31 94 LYS A CA 1
ATOM 743 C C . LYS A 1 94 ? -57.859 -59.145 42.989 1.00 43.31 94 LYS A C 1
ATOM 745 O O . LYS A 1 94 ? -56.982 -59.563 42.236 1.00 43.31 94 LYS A O 1
ATOM 750 N N . LEU A 1 95 ? -58.567 -59.905 43.825 1.00 43.84 95 LEU A N 1
ATOM 751 C CA . LEU A 1 95 ? -58.696 -61.360 43.732 1.00 43.84 95 LEU A CA 1
ATOM 752 C C . LEU A 1 95 ? -58.813 -61.774 42.257 1.00 43.84 95 LEU A C 1
ATOM 754 O O . LEU A 1 95 ? -59.593 -61.178 41.502 1.00 43.84 95 LEU A O 1
ATOM 758 N N . ASP A 1 96 ? -58.044 -62.780 41.844 1.00 47.66 96 ASP A N 1
ATOM 759 C CA . ASP A 1 96 ? -58.298 -63.436 40.568 1.00 47.66 96 ASP A CA 1
ATOM 760 C C . ASP A 1 96 ? -59.692 -64.100 40.592 1.00 47.66 96 ASP A C 1
ATOM 762 O O . ASP A 1 96 ? -60.306 -64.290 41.645 1.00 47.66 96 ASP A O 1
ATOM 766 N N . ARG A 1 97 ? -60.249 -64.422 39.417 1.00 44.62 97 ARG A N 1
ATOM 767 C CA . ARG A 1 97 ? -61.608 -64.993 39.298 1.00 44.62 97 ARG A CA 1
ATOM 768 C C . ARG A 1 97 ? -61.768 -66.371 39.971 1.00 44.62 97 ARG A C 1
ATOM 770 O O . ARG A 1 97 ? -62.878 -66.892 39.972 1.00 44.62 97 ARG A O 1
ATOM 777 N N . GLU A 1 98 ? -60.701 -66.942 40.530 1.00 47.91 98 GLU A N 1
ATOM 778 C CA . GLU A 1 98 ? -60.669 -68.278 41.137 1.00 47.91 98 GLU A CA 1
ATOM 779 C C . GLU A 1 98 ? -60.290 -68.274 42.631 1.00 47.91 98 GLU A C 1
ATOM 781 O O . GLU A 1 98 ? -60.213 -69.341 43.238 1.00 47.91 98 GLU A O 1
ATOM 786 N N . GLY A 1 99 ? -60.110 -67.104 43.255 1.00 45.44 99 GLY A N 1
ATOM 787 C CA . GLY A 1 99 ? -59.891 -66.988 44.699 1.00 45.44 99 GLY A CA 1
ATOM 788 C C . GLY A 1 99 ? -58.548 -67.539 45.187 1.00 45.44 99 GLY A C 1
ATOM 789 O O . GLY A 1 99 ? -58.465 -67.978 46.335 1.00 45.44 99 GLY A O 1
ATOM 790 N N . LYS A 1 100 ? -57.500 -67.528 44.354 1.00 46.59 100 LYS A N 1
ATOM 791 C CA . LYS A 1 100 ? -56.140 -67.893 44.781 1.00 46.59 100 LYS A CA 1
ATOM 792 C C . LYS A 1 100 ? -55.333 -66.648 45.151 1.00 46.59 100 LYS A C 1
ATOM 794 O O . LYS A 1 100 ? -55.415 -65.614 44.492 1.00 46.59 100 LYS A O 1
ATOM 799 N N . GLU A 1 101 ? -54.537 -66.752 46.217 1.00 46.78 101 GLU A N 1
ATOM 800 C CA . GLU A 1 101 ? -53.552 -65.726 46.574 1.00 46.78 101 GLU A CA 1
ATOM 801 C C . GLU A 1 101 ? -52.551 -65.565 45.417 1.00 46.78 101 GLU A C 1
ATOM 803 O O . GLU A 1 101 ? -51.833 -66.501 45.061 1.00 46.78 101 GLU A O 1
ATOM 808 N N . GLY A 1 102 ? -52.542 -64.387 44.788 1.00 49.97 102 GLY A N 1
ATOM 809 C CA . GLY A 1 102 ? -51.630 -64.068 43.692 1.00 49.97 102 GLY A CA 1
ATOM 810 C C . GLY A 1 102 ? -50.177 -63.957 44.165 1.00 49.97 102 GLY A C 1
ATOM 811 O O . GLY A 1 102 ? -49.915 -63.525 45.287 1.00 49.97 102 GLY A O 1
ATOM 812 N N . GLU A 1 103 ? -49.231 -64.324 43.291 1.00 51.88 103 GLU A N 1
ATOM 813 C CA . GLU A 1 103 ? -47.782 -64.232 43.532 1.00 51.88 103 GLU A CA 1
ATOM 814 C C . GLU A 1 103 ? -47.379 -62.895 44.185 1.00 51.88 103 GLU A C 1
ATOM 816 O O . GLU A 1 103 ? -47.746 -61.812 43.713 1.00 51.88 103 GLU A O 1
ATOM 821 N N . VAL A 1 104 ? -46.575 -62.974 45.254 1.00 52.34 104 VAL A N 1
ATOM 822 C CA . VAL A 1 104 ? -46.024 -61.808 45.960 1.00 52.34 104 VAL A CA 1
ATOM 823 C C . VAL A 1 104 ? -45.224 -60.961 44.972 1.00 52.34 104 VAL A C 1
ATOM 825 O O . VAL A 1 104 ? -44.135 -61.329 44.533 1.00 52.34 104 VAL A O 1
ATOM 828 N N . SER A 1 105 ? -45.778 -59.810 44.610 1.00 53.47 105 SER A N 1
ATOM 829 C CA . SER A 1 105 ? -45.119 -58.843 43.740 1.00 53.47 105 SER A CA 1
ATOM 830 C C . SER A 1 105 ? -44.237 -57.919 44.576 1.00 53.47 105 SER A C 1
ATOM 832 O O . SER A 1 105 ? -44.685 -57.324 45.558 1.00 53.47 105 SER A O 1
ATOM 834 N N . ILE A 1 106 ? -42.962 -57.816 44.203 1.00 58.78 106 ILE A N 1
ATOM 835 C CA . ILE A 1 106 ? -41.970 -56.991 44.899 1.00 58.78 106 ILE A CA 1
ATOM 836 C C . ILE A 1 106 ? -41.841 -55.664 44.145 1.00 58.78 106 ILE A C 1
ATOM 838 O O . ILE A 1 106 ? -41.582 -55.648 42.942 1.00 58.78 106 ILE A O 1
ATOM 842 N N . GLY A 1 107 ? -42.024 -54.551 44.857 1.00 60.19 107 GLY A N 1
ATOM 843 C CA . GLY A 1 107 ? -41.677 -53.222 44.358 1.00 60.19 107 GLY A CA 1
ATOM 844 C C . GLY A 1 107 ? -40.170 -53.001 44.473 1.00 60.19 107 GLY A C 1
ATOM 845 O O . GLY A 1 107 ? -39.590 -53.278 45.522 1.00 60.19 107 GLY A O 1
ATOM 846 N N . CYS A 1 108 ? -39.522 -52.535 43.408 1.00 63.69 108 CYS A N 1
ATOM 847 C CA . CYS A 1 108 ? -38.087 -52.247 43.390 1.00 63.69 108 CYS A CA 1
ATOM 848 C C . CYS A 1 108 ? -37.810 -50.886 42.759 1.00 63.69 108 CYS A C 1
ATOM 850 O O . CYS A 1 108 ? -38.361 -50.572 41.703 1.00 63.69 108 CYS A O 1
ATOM 852 N N . THR A 1 109 ? -36.899 -50.127 43.368 1.00 68.44 109 THR A N 1
ATOM 853 C CA . THR A 1 109 ? -36.403 -48.856 42.831 1.00 68.44 109 THR A CA 1
ATOM 854 C C . THR A 1 109 ? -35.025 -49.069 42.208 1.00 68.44 109 THR A C 1
ATOM 856 O O . THR A 1 109 ? -34.074 -49.473 42.874 1.00 68.44 109 THR A O 1
ATOM 859 N N . PHE A 1 110 ? -34.912 -48.815 40.906 1.00 68.25 110 PHE A N 1
ATOM 860 C CA . PHE A 1 110 ? -33.660 -48.907 40.160 1.00 68.25 110 PHE A CA 1
ATOM 861 C C . PHE A 1 110 ? -32.924 -47.575 40.184 1.00 68.25 110 PHE A C 1
ATOM 863 O O . PHE A 1 110 ? -33.514 -46.549 39.856 1.00 68.25 110 PHE A O 1
ATOM 870 N N . ILE A 1 111 ? -31.624 -47.616 40.481 1.00 75.38 111 ILE A N 1
ATOM 871 C CA . ILE A 1 111 ? -30.707 -46.487 40.305 1.00 75.38 111 ILE A CA 1
ATOM 872 C C . ILE A 1 111 ? -30.014 -46.656 38.955 1.00 75.38 111 ILE A C 1
ATOM 874 O O . ILE A 1 111 ? -29.199 -47.562 38.769 1.00 75.38 111 ILE A O 1
ATOM 878 N N . ILE A 1 112 ? -30.331 -45.787 38.001 1.00 71.44 112 ILE A N 1
ATOM 879 C CA . ILE A 1 112 ? -29.800 -45.852 36.642 1.00 71.44 112 ILE A CA 1
ATOM 880 C C . ILE A 1 112 ? -28.821 -44.700 36.464 1.00 71.44 112 ILE A C 1
ATOM 882 O O . ILE A 1 112 ? -29.214 -43.540 36.371 1.00 71.44 112 ILE A O 1
ATOM 886 N N . LYS A 1 113 ? -27.527 -45.015 36.392 1.00 69.94 113 LYS A N 1
ATOM 887 C CA . LYS A 1 113 ? -26.504 -44.031 36.031 1.00 69.94 113 LYS A CA 1
ATOM 888 C C . LYS A 1 113 ? -26.375 -43.980 34.509 1.00 69.94 113 LYS A C 1
ATOM 890 O O . LYS A 1 113 ? -25.933 -44.951 33.893 1.00 69.94 113 LYS A O 1
ATOM 895 N N . ASN A 1 114 ? -26.727 -42.854 33.893 1.00 65.69 114 ASN A N 1
ATOM 896 C CA . ASN A 1 114 ? -26.508 -42.650 32.463 1.00 65.69 114 ASN A CA 1
ATOM 897 C C . ASN A 1 114 ? -25.055 -42.198 32.207 1.00 65.69 114 ASN A C 1
ATOM 899 O O . ASN A 1 114 ? -24.787 -41.005 32.101 1.00 65.69 114 ASN A O 1
ATOM 903 N N . ILE A 1 115 ? -24.106 -43.145 32.202 1.00 51.84 115 ILE A N 1
ATOM 904 C CA . ILE A 1 115 ? -22.655 -42.844 32.241 1.00 51.84 115 ILE A CA 1
ATOM 905 C C . ILE A 1 115 ? -22.026 -42.737 30.842 1.00 51.84 115 ILE A C 1
ATOM 907 O O . ILE A 1 115 ? -21.047 -42.024 30.666 1.00 51.84 115 ILE A O 1
ATOM 911 N N . ASN A 1 116 ? -22.587 -43.393 29.823 1.00 52.28 116 ASN A N 1
ATOM 912 C CA . ASN A 1 116 ? -22.002 -43.418 28.481 1.00 52.28 116 ASN A CA 1
ATOM 913 C C . ASN A 1 116 ? -23.060 -43.027 27.454 1.00 52.28 116 ASN A C 1
ATOM 915 O O . ASN A 1 116 ? -24.082 -43.703 27.352 1.00 52.28 116 ASN A O 1
ATOM 919 N N . GLY A 1 117 ? -22.788 -41.983 26.663 1.00 50.94 117 GLY A N 1
ATOM 920 C CA . GLY A 1 117 ? -23.686 -41.358 25.675 1.00 50.94 117 GLY A CA 1
ATOM 921 C C . GLY A 1 117 ? -24.265 -42.253 24.563 1.00 50.94 117 GLY A C 1
ATOM 922 O O . GLY A 1 117 ? -24.821 -41.738 23.600 1.00 50.94 117 GLY A O 1
ATOM 923 N N . ASN A 1 118 ? -24.174 -43.578 24.691 1.00 48.41 118 ASN A N 1
ATOM 924 C CA . ASN A 1 118 ? -24.786 -44.567 23.809 1.00 48.41 118 ASN A CA 1
ATOM 925 C C . ASN A 1 118 ? -26.286 -44.788 24.074 1.00 48.41 118 ASN A C 1
ATOM 927 O O . ASN A 1 118 ? -26.971 -45.326 23.208 1.00 48.41 118 ASN A O 1
ATOM 931 N N . ARG A 1 119 ? -26.829 -44.390 25.236 1.00 55.12 119 ARG A N 1
ATOM 932 C CA . ARG A 1 119 ? -28.285 -44.375 25.479 1.00 55.12 119 ARG A CA 1
ATOM 933 C C . ARG A 1 119 ? -28.743 -42.941 25.742 1.00 55.12 119 ARG A C 1
ATOM 935 O O . ARG A 1 119 ? -28.319 -42.309 26.705 1.00 55.12 119 ARG A O 1
ATOM 942 N N . ARG A 1 120 ? -29.599 -42.408 24.863 1.00 66.94 120 ARG A N 1
ATOM 943 C CA . ARG A 1 120 ? -30.140 -41.050 25.016 1.00 66.94 120 ARG A CA 1
ATOM 944 C C . ARG A 1 120 ? -31.279 -41.084 26.035 1.00 66.94 120 ARG A C 1
ATOM 946 O O . ARG A 1 120 ? -32.324 -41.678 25.781 1.00 66.94 120 ARG A O 1
ATOM 953 N N . ALA A 1 121 ? -31.027 -40.483 27.190 1.00 76.25 121 ALA A N 1
ATOM 954 C CA . ALA A 1 121 ? -32.041 -40.102 28.160 1.00 76.25 121 ALA A CA 1
ATOM 955 C C . ALA A 1 121 ? -32.493 -38.682 27.817 1.00 76.25 121 ALA A C 1
ATOM 957 O O . ALA A 1 121 ? -31.638 -37.820 27.608 1.00 76.25 121 ALA A O 1
ATOM 958 N N . LEU A 1 122 ? -33.795 -38.441 27.721 1.00 79.38 122 LEU A N 1
ATOM 959 C CA . LEU A 1 122 ? -34.342 -37.126 27.402 1.00 79.38 122 LEU A CA 1
ATOM 960 C C . LEU A 1 122 ? -35.014 -36.545 28.636 1.00 79.38 122 LEU A C 1
ATOM 962 O O . LEU A 1 122 ? -35.915 -37.168 29.189 1.00 79.38 122 LEU A O 1
ATOM 966 N N . ASP A 1 123 ? -34.577 -35.363 29.048 1.00 80.69 123 ASP A N 1
ATOM 967 C CA . ASP A 1 123 ? -35.276 -34.573 30.050 1.00 80.69 123 ASP A CA 1
ATOM 968 C C . ASP A 1 123 ? -36.572 -34.043 29.438 1.00 80.69 123 ASP A C 1
ATOM 970 O O . ASP A 1 123 ? -36.539 -33.324 28.433 1.00 80.69 123 ASP A O 1
ATOM 974 N N . ILE A 1 124 ? -37.705 -34.445 30.009 1.00 78.00 124 ILE A N 1
ATOM 975 C CA . ILE A 1 124 ? -39.028 -34.008 29.559 1.00 78.00 124 ILE A CA 1
ATOM 976 C C . ILE A 1 124 ? -39.762 -33.209 30.631 1.00 78.00 124 ILE A C 1
ATOM 978 O O . ILE A 1 124 ? -40.915 -32.839 30.413 1.00 78.00 124 ILE A O 1
ATOM 982 N N . SER A 1 125 ? -39.113 -32.884 31.755 1.00 76.69 125 SER A N 1
ATOM 983 C CA . SER A 1 125 ? -39.781 -32.176 32.848 1.00 76.69 125 SER A CA 1
ATOM 984 C C . SER A 1 125 ? -40.293 -30.799 32.424 1.00 76.69 125 SER A C 1
ATOM 986 O O . SER A 1 125 ? -41.389 -30.419 32.806 1.00 76.69 125 SER A O 1
ATOM 988 N N . GLY A 1 126 ? -39.589 -30.100 31.528 1.00 70.25 126 GLY A N 1
ATOM 989 C CA . GLY A 1 126 ? -40.012 -28.794 31.002 1.00 70.25 126 GLY A CA 1
ATOM 990 C C . GLY A 1 126 ? -41.207 -28.811 30.036 1.00 70.25 126 GLY A C 1
ATOM 991 O O . GLY A 1 126 ? -41.641 -27.748 29.595 1.00 70.25 126 GLY A O 1
ATOM 992 N N . ILE A 1 127 ? -41.711 -29.990 29.661 1.00 67.31 127 ILE A N 1
ATOM 993 C CA . ILE A 1 127 ? -42.869 -30.150 28.763 1.00 67.31 127 ILE A CA 1
ATOM 994 C C . ILE A 1 127 ? -43.927 -31.116 29.313 1.00 67.31 127 ILE A C 1
ATOM 996 O O . ILE A 1 127 ? -44.946 -31.331 28.661 1.00 67.31 127 ILE A O 1
ATOM 1000 N N . SER A 1 128 ? -43.676 -31.732 30.469 1.00 67.00 128 SER A N 1
ATOM 1001 C CA . SER A 1 128 ? -44.645 -32.594 31.137 1.00 67.00 128 SER A CA 1
ATOM 1002 C C . SER A 1 128 ? -45.741 -31.746 31.779 1.00 67.00 128 SER A C 1
ATOM 1004 O O . SER A 1 128 ? -45.454 -30.706 32.364 1.00 67.00 128 SER A O 1
ATOM 1006 N N . GLU A 1 129 ? -46.992 -32.206 31.732 1.00 65.00 129 GLU A N 1
ATOM 1007 C CA . GLU A 1 129 ? -48.076 -31.605 32.528 1.00 65.00 129 GLU A CA 1
ATOM 1008 C C . GLU A 1 129 ? -47.845 -31.782 34.037 1.00 65.00 129 GLU A C 1
ATOM 1010 O O . GLU A 1 129 ? -48.366 -31.018 34.848 1.00 65.00 129 GLU A O 1
ATOM 1015 N N . ARG A 1 130 ? -47.038 -32.780 34.416 1.00 68.75 130 ARG A N 1
ATOM 1016 C CA . ARG A 1 130 ? -46.627 -33.045 35.794 1.00 68.75 130 ARG A CA 1
ATOM 1017 C C . ARG A 1 130 ? -45.196 -32.593 36.016 1.00 68.75 130 ARG A C 1
ATOM 1019 O O . ARG A 1 130 ? -44.247 -33.373 35.933 1.00 68.75 130 ARG A O 1
ATOM 1026 N N . LEU A 1 131 ? -45.062 -31.288 36.240 1.00 71.69 131 LEU A N 1
ATOM 1027 C CA . LEU A 1 131 ? -43.782 -30.619 36.489 1.00 71.69 131 LEU A CA 1
ATOM 1028 C C . LEU A 1 131 ? -43.107 -31.104 37.784 1.00 71.69 131 LEU A C 1
ATOM 1030 O O . LEU A 1 131 ? -41.897 -30.972 37.931 1.00 71.69 131 LEU A O 1
ATOM 1034 N N . ASP A 1 132 ? -43.881 -31.673 38.705 1.00 76.88 132 ASP A N 1
ATOM 1035 C CA . ASP A 1 132 ? -43.452 -32.210 39.995 1.00 76.88 132 ASP A CA 1
ATOM 1036 C C . ASP A 1 132 ? -42.749 -33.574 39.901 1.00 76.88 132 ASP A C 1
ATOM 1038 O O . ASP A 1 132 ? -42.041 -33.964 40.825 1.00 76.88 132 ASP A O 1
ATOM 1042 N N . GLU A 1 133 ? -42.895 -34.296 38.786 1.00 77.94 133 GLU A N 1
ATOM 1043 C CA . GLU A 1 133 ? -42.312 -35.636 38.627 1.00 77.94 133 GLU A CA 1
ATOM 1044 C C . GLU A 1 133 ? -40.870 -35.624 38.104 1.00 77.94 133 GLU A C 1
ATOM 1046 O O . GLU A 1 133 ? -40.195 -36.657 38.136 1.00 77.94 133 GLU A O 1
ATOM 1051 N N . ASP A 1 134 ? -40.393 -34.477 37.615 1.00 84.50 134 ASP A N 1
ATOM 1052 C CA . ASP A 1 134 ? -39.040 -34.274 37.085 1.00 84.50 134 ASP A CA 1
ATOM 1053 C C . ASP A 1 134 ? -38.598 -35.402 36.118 1.00 84.50 134 ASP A C 1
ATOM 1055 O O . ASP A 1 134 ? -37.530 -36.017 36.238 1.00 84.50 134 ASP A O 1
ATOM 1059 N N . GLU A 1 135 ? -39.506 -35.731 35.188 1.00 83.19 135 GLU A N 1
ATOM 1060 C CA . GLU A 1 135 ? -39.459 -36.947 34.371 1.00 83.19 135 GLU A CA 1
ATOM 1061 C C . GLU A 1 135 ? -38.325 -36.914 33.330 1.00 83.19 135 GLU A C 1
ATOM 1063 O O . GLU A 1 135 ? -38.141 -35.960 32.568 1.00 83.19 135 GLU A O 1
ATOM 1068 N N . VAL A 1 136 ? -37.594 -38.025 33.258 1.00 82.75 136 VAL A N 1
ATOM 1069 C CA . VAL A 1 136 ? -36.586 -38.326 32.242 1.00 82.75 136 VAL A CA 1
ATOM 1070 C C . VAL A 1 136 ? -37.001 -39.595 31.505 1.00 82.75 136 VAL A C 1
ATOM 1072 O O . VAL A 1 136 ? -37.211 -40.652 32.106 1.00 82.75 136 VAL A O 1
ATOM 1075 N N . LEU A 1 137 ? -37.088 -39.518 30.181 1.00 80.69 137 LEU A N 1
ATOM 1076 C CA . LEU A 1 137 ? -37.496 -40.626 29.327 1.00 80.69 137 LEU A CA 1
ATOM 1077 C C . LEU A 1 137 ? -36.271 -41.336 28.740 1.00 80.69 137 LEU A C 1
ATOM 1079 O O . LEU A 1 137 ? -35.506 -40.743 27.976 1.00 80.69 137 LEU A O 1
ATOM 1083 N N . LEU A 1 138 ? -36.092 -42.623 29.049 1.00 76.00 138 LEU A N 1
ATOM 1084 C CA . LEU A 1 138 ? -35.081 -43.453 28.390 1.00 76.00 138 LEU A CA 1
ATOM 1085 C C . LEU A 1 138 ? -35.670 -44.087 27.127 1.00 76.00 138 LEU A C 1
ATOM 1087 O O . LEU A 1 138 ? -36.722 -44.734 27.164 1.00 76.00 138 LEU A O 1
ATOM 1091 N N . LEU A 1 139 ? -34.979 -43.902 26.003 1.00 72.12 139 LEU A N 1
ATOM 1092 C CA . LEU A 1 139 ? -35.421 -44.398 24.701 1.00 72.12 139 LEU A CA 1
ATOM 1093 C C . LEU A 1 139 ? -35.195 -45.918 24.553 1.00 72.12 139 LEU A C 1
ATOM 1095 O O . LEU A 1 139 ? -34.209 -46.445 25.079 1.00 72.12 139 LEU A O 1
ATOM 1099 N N . PRO A 1 140 ? -36.068 -46.628 23.810 1.00 66.50 140 PRO A N 1
ATOM 1100 C CA . PRO A 1 140 ? -35.920 -48.058 23.566 1.00 66.50 140 PRO A CA 1
ATOM 1101 C C . PRO A 1 140 ? -34.656 -48.372 22.762 1.00 66.50 140 PRO A C 1
ATOM 1103 O O . PRO A 1 140 ? -34.242 -47.616 21.879 1.00 66.50 140 PRO A O 1
ATOM 1106 N N . TYR A 1 141 ? -34.066 -49.537 23.019 1.00 59.03 141 TYR A N 1
ATOM 1107 C CA . TYR A 1 141 ? -32.949 -50.030 22.223 1.00 59.03 141 TYR A CA 1
ATOM 1108 C C . TYR A 1 141 ? -33.454 -50.552 20.870 1.00 59.03 141 TYR A C 1
ATOM 1110 O O . TYR A 1 141 ? -34.255 -51.486 20.825 1.00 59.03 141 TYR A O 1
ATOM 1118 N N . SER A 1 142 ? -32.981 -49.983 19.754 1.00 54.66 142 SER A N 1
ATOM 1119 C CA . SER A 1 142 ? -33.316 -50.473 18.410 1.00 54.66 142 SER A CA 1
ATOM 1120 C C . SER A 1 142 ? -32.057 -50.779 17.590 1.00 54.66 142 SER A C 1
ATOM 1122 O O . SER A 1 142 ? -31.247 -49.893 17.313 1.00 54.66 142 SER A O 1
ATOM 1124 N N . ASN A 1 143 ? -31.933 -52.024 17.119 1.00 47.00 143 ASN A N 1
ATOM 1125 C CA . ASN A 1 143 ? -30.871 -52.444 16.192 1.00 47.00 143 ASN A CA 1
ATOM 1126 C C . ASN A 1 143 ? -30.942 -51.720 14.832 1.00 47.00 143 ASN A C 1
ATOM 1128 O O . ASN A 1 143 ? -29.952 -51.659 14.106 1.00 47.00 143 ASN A O 1
ATOM 1132 N N . ARG A 1 144 ? -32.101 -51.143 14.477 1.00 47.97 144 ARG A N 1
ATOM 1133 C CA . ARG A 1 144 ? -32.287 -50.398 13.221 1.00 47.97 144 ARG A CA 1
ATOM 1134 C C . ARG A 1 144 ? -31.597 -49.028 13.232 1.00 47.97 144 ARG A C 1
ATOM 1136 O O . ARG A 1 144 ? -31.149 -48.588 12.180 1.00 47.97 144 ARG A O 1
ATOM 1143 N N . LEU A 1 145 ? -31.465 -48.387 14.397 1.00 48.16 145 LEU A N 1
ATOM 1144 C CA . LEU A 1 145 ? -30.799 -47.083 14.548 1.00 48.16 145 LEU A CA 1
ATOM 1145 C C . LEU A 1 145 ? -29.279 -47.185 14.346 1.00 48.16 145 LEU A C 1
ATOM 1147 O O . LEU A 1 145 ? -28.720 -46.406 13.581 1.00 48.16 145 LEU A O 1
ATOM 1151 N N . LEU A 1 146 ? -28.638 -48.210 14.919 1.00 48.94 146 LEU A N 1
ATOM 1152 C CA . LEU A 1 146 ? -27.217 -48.503 14.682 1.00 48.94 146 LEU A CA 1
ATOM 1153 C C . LEU A 1 146 ? -26.940 -48.802 13.202 1.00 48.94 146 LEU A C 1
ATOM 1155 O O . LEU A 1 146 ? -26.001 -48.262 12.629 1.00 48.94 146 LEU A O 1
ATOM 1159 N N . MET A 1 147 ? -27.789 -49.600 12.547 1.00 50.28 147 MET A N 1
ATOM 1160 C CA . MET A 1 147 ? -27.653 -49.893 11.113 1.00 50.28 147 MET A CA 1
ATOM 1161 C C . MET A 1 147 ? -27.749 -48.635 10.238 1.00 50.28 147 MET A C 1
ATOM 1163 O O . MET A 1 147 ? -27.000 -48.516 9.271 1.00 50.28 147 MET A O 1
ATOM 1167 N N . PHE A 1 148 ? -28.621 -47.680 10.578 1.00 52.44 148 PHE A N 1
ATOM 1168 C CA . PHE A 1 148 ? -28.709 -46.397 9.872 1.00 52.44 148 PHE A CA 1
ATOM 1169 C C . PHE A 1 148 ? -27.460 -45.534 10.072 1.00 52.44 148 PHE A C 1
ATOM 1171 O O . PHE A 1 148 ? -26.973 -44.950 9.105 1.00 52.44 148 PHE A O 1
ATOM 1178 N N . GLU A 1 149 ? -26.903 -45.488 11.284 1.00 51.72 149 GLU A N 1
ATOM 1179 C CA . GLU A 1 149 ? -25.651 -44.773 11.560 1.00 51.72 149 GLU A CA 1
ATOM 1180 C C . GLU A 1 149 ? -24.464 -45.399 10.811 1.00 51.72 149 GLU A C 1
ATOM 1182 O O . GLU A 1 149 ? -23.675 -44.679 10.195 1.00 51.72 149 GLU A O 1
ATOM 1187 N N . TYR A 1 150 ? -24.384 -46.734 10.756 1.00 60.56 150 TYR A N 1
ATOM 1188 C CA . TYR A 1 150 ? -23.374 -47.441 9.963 1.00 60.56 150 TYR A CA 1
ATOM 1189 C C . TYR A 1 150 ? -23.546 -47.207 8.458 1.00 60.56 150 TYR A C 1
ATOM 1191 O O . TYR A 1 150 ? -22.564 -46.933 7.768 1.00 60.56 150 TYR A O 1
ATOM 1199 N N . LEU A 1 151 ? -24.774 -47.256 7.934 1.00 65.31 151 LEU A N 1
ATOM 1200 C CA . LEU A 1 151 ? -25.053 -46.983 6.520 1.00 65.31 151 LEU A CA 1
ATOM 1201 C C . LEU A 1 151 ? -24.751 -45.527 6.146 1.00 65.31 151 LEU A C 1
ATOM 1203 O O . LEU A 1 151 ? -24.203 -45.277 5.073 1.00 65.31 151 LEU A O 1
ATOM 1207 N N . LEU A 1 152 ? -25.036 -44.571 7.034 1.00 66.94 152 LEU A N 1
ATOM 1208 C CA . LEU A 1 152 ? -24.705 -43.160 6.839 1.00 66.94 152 LEU A CA 1
ATOM 1209 C C . LEU A 1 152 ? -23.187 -42.932 6.871 1.00 66.94 152 LEU A C 1
ATOM 1211 O O . LEU A 1 152 ? -22.658 -42.232 6.009 1.00 66.94 152 LEU A O 1
ATOM 1215 N N . ALA A 1 153 ? -22.468 -43.568 7.799 1.00 66.81 153 ALA A N 1
ATOM 1216 C CA . ALA A 1 153 ? -21.008 -43.520 7.849 1.00 66.81 153 ALA A CA 1
ATOM 1217 C C . ALA A 1 153 ? -20.379 -44.125 6.581 1.00 66.81 153 ALA A C 1
ATOM 1219 O O . ALA A 1 153 ? -19.485 -43.521 5.983 1.00 66.81 153 ALA A O 1
ATOM 1220 N N . ILE A 1 154 ? -20.894 -45.265 6.108 1.00 78.44 154 ILE A N 1
ATOM 1221 C CA . ILE A 1 154 ? -20.469 -45.895 4.850 1.00 78.44 154 ILE A CA 1
ATOM 1222 C C . ILE A 1 154 ? -20.763 -44.974 3.660 1.00 78.44 154 ILE A C 1
ATOM 1224 O O . ILE A 1 154 ? -19.893 -44.785 2.811 1.00 78.44 154 ILE A O 1
ATOM 1228 N N . LEU A 1 155 ? -21.935 -44.335 3.609 1.00 79.69 155 LEU A N 1
ATOM 1229 C CA . LEU A 1 155 ? -22.285 -43.383 2.555 1.00 79.69 155 LEU A CA 1
ATOM 1230 C C . LEU A 1 155 ? -21.352 -42.162 2.558 1.00 79.69 155 LEU A C 1
ATOM 1232 O O . LEU A 1 155 ? -20.889 -41.748 1.496 1.00 79.69 155 LEU A O 1
ATOM 1236 N N . ILE A 1 156 ? -21.010 -41.616 3.729 1.00 83.06 156 ILE A N 1
ATOM 1237 C CA . ILE A 1 156 ? -20.046 -40.513 3.867 1.00 83.06 156 ILE A CA 1
ATOM 1238 C C . ILE A 1 156 ? -18.656 -40.946 3.384 1.00 83.06 156 ILE A C 1
ATOM 1240 O O . ILE A 1 156 ? -17.998 -40.193 2.659 1.00 83.06 156 ILE A O 1
ATOM 1244 N N . ILE A 1 157 ? -18.216 -42.162 3.720 1.00 85.06 157 ILE A N 1
ATOM 1245 C CA . ILE A 1 157 ? -16.941 -42.724 3.253 1.00 85.06 157 ILE A CA 1
ATOM 1246 C C . ILE A 1 157 ? -16.960 -42.907 1.730 1.00 85.06 157 ILE A C 1
ATOM 1248 O O . ILE A 1 157 ? -16.023 -42.477 1.059 1.00 85.06 157 ILE A O 1
ATOM 1252 N N . ILE A 1 158 ? -18.035 -43.458 1.159 1.00 86.62 158 ILE A N 1
ATOM 1253 C CA . ILE A 1 158 ? -18.196 -43.638 -0.291 1.00 86.62 158 ILE A CA 1
ATOM 1254 C C . ILE A 1 158 ? -18.209 -42.285 -1.006 1.00 86.62 158 ILE A C 1
ATOM 1256 O O . ILE A 1 158 ? -17.492 -42.112 -1.987 1.00 86.62 158 ILE A O 1
ATOM 1260 N N . LEU A 1 159 ? -18.950 -41.290 -0.513 1.00 84.12 159 LEU A N 1
ATOM 1261 C CA . LEU A 1 159 ? -18.977 -39.943 -1.093 1.00 84.12 159 LEU A CA 1
ATOM 1262 C C . LEU A 1 159 ? -17.614 -39.246 -0.990 1.00 84.12 159 LEU A C 1
ATOM 1264 O O . LEU A 1 159 ? -17.205 -38.541 -1.918 1.00 84.12 159 LEU A O 1
ATOM 1268 N N . SER A 1 160 ? -16.878 -39.478 0.097 1.00 76.75 160 SER A N 1
ATOM 1269 C CA . SER A 1 160 ? -15.509 -38.984 0.283 1.00 76.75 160 SER A CA 1
ATOM 1270 C C . SER A 1 160 ? -14.536 -39.661 -0.683 1.00 76.75 160 SER A C 1
ATOM 1272 O O . SER A 1 160 ? -13.750 -38.978 -1.343 1.00 76.75 160 SER A O 1
ATOM 1274 N N . LEU A 1 161 ? -14.641 -40.979 -0.864 1.00 82.50 161 LEU A N 1
ATOM 1275 C CA . LEU A 1 161 ? -13.869 -41.745 -1.842 1.00 82.50 161 LEU A CA 1
ATOM 1276 C C . LEU A 1 161 ? -14.213 -41.338 -3.275 1.00 82.50 161 LEU A C 1
ATOM 1278 O O . LEU A 1 161 ? -13.308 -41.136 -4.074 1.00 82.50 161 LEU A O 1
ATOM 1282 N N . LEU A 1 162 ? -15.486 -41.120 -3.604 1.00 81.62 162 LEU A N 1
ATOM 1283 C CA . LEU A 1 162 ? -15.922 -40.615 -4.907 1.00 81.62 162 LEU A CA 1
ATOM 1284 C C . LEU A 1 162 ? -15.434 -39.183 -5.147 1.00 81.62 162 LEU A C 1
ATOM 1286 O O . LEU A 1 162 ? -15.018 -38.870 -6.263 1.00 81.62 162 LEU A O 1
ATOM 1290 N N . ARG A 1 163 ? -15.393 -38.320 -4.121 1.00 77.00 163 ARG A N 1
ATOM 1291 C CA . ARG A 1 163 ? -14.727 -37.006 -4.193 1.00 77.00 163 ARG A CA 1
ATOM 1292 C C . ARG A 1 163 ? -13.232 -37.153 -4.448 1.00 77.00 163 ARG A C 1
ATOM 1294 O O . ARG A 1 163 ? -12.719 -36.449 -5.313 1.00 77.00 163 ARG A O 1
ATOM 1301 N N . ILE A 1 164 ? -12.546 -38.074 -3.772 1.00 78.25 164 ILE A N 1
ATOM 1302 C CA . ILE A 1 164 ? -11.117 -38.355 -3.978 1.00 78.25 164 ILE A CA 1
ATOM 1303 C C . ILE A 1 164 ? -10.871 -38.926 -5.377 1.00 78.25 164 ILE A C 1
ATOM 1305 O O . ILE A 1 164 ? -9.935 -38.499 -6.043 1.00 78.25 164 ILE A O 1
ATOM 1309 N N . ILE A 1 165 ? -11.714 -39.833 -5.869 1.00 78.12 165 ILE A N 1
ATOM 1310 C CA . ILE A 1 165 ? -11.624 -40.421 -7.209 1.00 78.12 165 ILE A CA 1
ATOM 1311 C C . ILE A 1 165 ? -11.933 -39.366 -8.270 1.00 78.12 165 ILE A C 1
ATOM 1313 O O . ILE A 1 165 ? -11.205 -39.276 -9.250 1.00 78.12 165 ILE A O 1
ATOM 1317 N N . LYS A 1 166 ? -12.943 -38.508 -8.082 1.00 71.25 166 LYS A N 1
ATOM 1318 C CA . LYS A 1 166 ? -13.253 -37.386 -8.987 1.00 71.25 166 LYS A CA 1
ATOM 1319 C C . LYS A 1 166 ? -12.156 -36.322 -8.955 1.00 71.25 166 LYS A C 1
ATOM 1321 O O . LYS A 1 166 ? -11.827 -35.768 -9.999 1.00 71.25 166 LYS A O 1
ATOM 1326 N N . TYR A 1 167 ? -11.543 -36.077 -7.798 1.00 66.56 167 TYR A N 1
ATOM 1327 C CA . TYR A 1 167 ? -10.368 -35.220 -7.639 1.00 66.56 167 TYR A CA 1
ATOM 1328 C C . TYR A 1 167 ? -9.137 -35.823 -8.330 1.00 66.56 167 TYR A C 1
ATOM 1330 O O . TYR A 1 167 ? -8.465 -35.128 -9.084 1.00 66.56 167 TYR A O 1
ATOM 1338 N N . ARG A 1 168 ? -8.878 -37.126 -8.163 1.00 66.81 168 ARG A N 1
ATOM 1339 C CA . ARG A 1 168 ? -7.785 -37.858 -8.822 1.00 66.81 168 ARG A CA 1
ATOM 1340 C C . ARG A 1 168 ? -8.003 -37.988 -10.327 1.00 66.81 168 ARG A C 1
ATOM 1342 O O . ARG A 1 168 ? -7.049 -37.790 -11.064 1.00 66.81 168 ARG A O 1
ATOM 1349 N N . ARG A 1 169 ? -9.232 -38.220 -10.801 1.00 62.06 169 ARG A N 1
ATOM 1350 C CA . ARG A 1 169 ? -9.593 -38.208 -12.230 1.00 62.06 169 ARG A CA 1
ATOM 1351 C C . ARG A 1 169 ? -9.467 -36.803 -12.819 1.00 62.06 169 ARG A C 1
ATOM 1353 O O . ARG A 1 169 ? -8.828 -36.675 -13.848 1.00 62.06 169 ARG A O 1
ATOM 1360 N N . ARG A 1 170 ? -9.925 -35.744 -12.131 1.00 53.88 170 ARG A N 1
ATOM 1361 C CA . ARG A 1 170 ? -9.662 -34.341 -12.530 1.00 53.88 170 ARG A CA 1
ATOM 1362 C C . ARG A 1 170 ? -8.170 -33.996 -12.542 1.00 53.88 170 ARG A C 1
ATOM 1364 O O . ARG A 1 170 ? -7.748 -33.207 -13.377 1.00 53.88 170 ARG A O 1
ATOM 1371 N N . LYS A 1 171 ? -7.374 -34.564 -11.631 1.00 48.25 171 LYS A N 1
ATOM 1372 C CA . LYS A 1 171 ? -5.914 -34.387 -11.578 1.00 48.25 171 LYS A CA 1
ATOM 1373 C C . LYS A 1 171 ? -5.199 -35.197 -12.668 1.00 48.25 171 LYS A C 1
ATOM 1375 O O . LYS A 1 171 ? -4.230 -34.710 -13.230 1.00 48.25 171 LYS A O 1
ATOM 1380 N N . SER A 1 172 ? -5.711 -36.378 -13.012 1.00 45.81 172 SER A N 1
ATOM 1381 C CA . SER A 1 172 ? -5.226 -37.245 -14.092 1.00 45.81 172 SER A CA 1
ATOM 1382 C C . SER A 1 172 ? -5.549 -36.669 -15.475 1.00 45.81 172 SER A C 1
ATOM 1384 O O . SER A 1 172 ? -4.674 -36.661 -16.334 1.00 45.81 172 SER A O 1
ATOM 1386 N N . THR A 1 173 ? -6.728 -36.066 -15.671 1.00 44.62 173 THR A N 1
ATOM 1387 C CA . THR A 1 173 ? -7.080 -35.376 -16.925 1.00 44.62 173 THR A CA 1
ATOM 1388 C C . THR A 1 173 ? -6.493 -33.961 -17.033 1.00 44.62 173 THR A C 1
ATOM 1390 O O . THR A 1 173 ? -6.440 -33.422 -18.131 1.00 44.62 173 THR A O 1
ATOM 1393 N N . LYS A 1 174 ? -5.991 -33.368 -15.936 1.00 44.53 174 LYS A N 1
ATOM 1394 C CA . LYS A 1 174 ? -5.139 -32.154 -15.945 1.00 44.53 174 LYS A CA 1
ATOM 1395 C C . LYS A 1 174 ? -3.632 -32.444 -15.932 1.00 44.53 174 LYS A C 1
ATOM 1397 O O . LYS A 1 174 ? -2.839 -31.515 -15.833 1.00 44.53 174 LYS A O 1
ATOM 1402 N N . SER A 1 175 ? -3.217 -33.704 -16.043 1.00 42.06 175 SER A N 1
ATOM 1403 C CA . SER A 1 175 ? -1.805 -34.097 -16.041 1.00 42.06 175 SER A CA 1
ATOM 1404 C C . SER A 1 175 ? -1.326 -34.473 -17.442 1.00 42.06 175 SER A C 1
ATOM 1406 O O . SER A 1 175 ? -0.849 -35.583 -17.673 1.00 42.06 175 SER A O 1
ATOM 1408 N N . LYS A 1 176 ? -1.403 -33.523 -18.375 1.00 42.88 176 LYS A N 1
ATOM 1409 C CA . LYS A 1 176 ? -0.432 -33.442 -19.469 1.00 42.88 176 LYS A CA 1
ATOM 1410 C C . LYS A 1 176 ? 0.064 -31.998 -19.557 1.00 42.88 176 LYS A C 1
ATOM 1412 O O . LYS A 1 176 ? -0.676 -31.109 -19.951 1.00 42.88 176 LYS A O 1
ATOM 1417 N N . SER A 1 177 ? 1.324 -31.834 -19.140 1.00 42.28 177 SER A N 1
ATOM 1418 C CA . SER A 1 177 ? 2.163 -30.627 -19.150 1.00 42.28 177 SER A CA 1
ATOM 1419 C C . SER A 1 177 ? 1.976 -29.591 -18.025 1.00 42.28 177 SER A C 1
ATOM 1421 O O . SER A 1 177 ? 1.584 -28.455 -18.260 1.00 42.28 177 SER A O 1
ATOM 1423 N N . SER A 1 178 ? 2.413 -29.923 -16.806 1.00 43.31 178 SER A N 1
ATOM 1424 C CA . SER A 1 178 ? 3.235 -28.954 -16.065 1.00 43.31 178 SER A CA 1
ATOM 1425 C C . SER A 1 178 ? 4.527 -29.655 -15.668 1.00 43.31 178 SER A C 1
ATOM 1427 O O . SER A 1 178 ? 4.590 -30.351 -14.651 1.00 43.31 178 SER A O 1
ATOM 1429 N N . THR A 1 179 ? 5.565 -29.508 -16.480 1.00 48.03 179 THR A N 1
ATOM 1430 C CA . THR A 1 179 ? 6.925 -29.560 -15.946 1.00 48.03 179 THR A CA 1
ATOM 1431 C C . THR A 1 179 ? 6.938 -28.625 -14.734 1.00 48.03 179 THR A C 1
ATOM 1433 O O . THR A 1 179 ? 6.551 -27.462 -14.844 1.00 48.03 179 THR A O 1
ATOM 1436 N N . ARG A 1 180 ? 7.235 -29.138 -13.529 1.00 62.16 180 ARG A N 1
ATOM 1437 C CA . ARG A 1 180 ? 7.409 -28.258 -12.364 1.00 62.16 180 ARG A CA 1
ATOM 1438 C C . ARG A 1 180 ? 8.504 -27.270 -12.749 1.00 62.16 180 ARG A C 1
ATOM 1440 O O . ARG A 1 180 ? 9.628 -27.698 -12.991 1.00 62.16 180 ARG A O 1
ATOM 1447 N N . ARG A 1 181 ? 8.154 -25.986 -12.861 1.00 82.25 181 ARG A N 1
ATOM 1448 C CA . ARG A 1 181 ? 9.116 -24.909 -13.101 1.00 82.25 181 ARG A CA 1
ATOM 1449 C C . ARG A 1 181 ? 10.237 -25.032 -12.072 1.00 82.25 181 ARG A C 1
ATOM 1451 O O . ARG A 1 181 ? 9.952 -25.165 -10.883 1.00 82.25 181 ARG A O 1
ATOM 1458 N N . THR A 1 182 ? 11.485 -25.008 -12.525 1.00 89.75 182 THR A N 1
ATOM 1459 C CA . THR A 1 182 ? 12.636 -24.920 -11.624 1.00 89.75 182 THR A CA 1
ATOM 1460 C C . THR A 1 182 ? 12.605 -23.563 -10.935 1.00 89.75 182 THR A C 1
ATOM 1462 O O . THR A 1 182 ? 12.516 -22.539 -11.613 1.00 89.75 182 THR A O 1
ATOM 1465 N N . PHE A 1 183 ? 12.664 -23.547 -9.604 1.00 93.88 183 PHE A N 1
ATOM 1466 C CA . PHE A 1 183 ? 12.688 -22.297 -8.850 1.00 93.88 183 PHE A CA 1
ATOM 1467 C C . PHE A 1 183 ? 13.857 -21.407 -9.274 1.00 93.88 183 PHE A C 1
ATOM 1469 O O . PHE A 1 183 ? 14.917 -21.892 -9.677 1.00 93.88 183 PHE A O 1
ATOM 1476 N N . GLY A 1 184 ? 13.628 -20.098 -9.245 1.00 91.12 184 GLY A N 1
ATOM 1477 C CA . GLY A 1 184 ? 14.601 -19.097 -9.676 1.00 91.12 184 GLY A CA 1
ATOM 1478 C C . GLY A 1 184 ? 14.784 -18.999 -11.191 1.00 91.12 184 GLY A C 1
ATOM 1479 O O . GLY A 1 184 ? 15.548 -18.163 -11.658 1.00 91.12 184 GLY A O 1
ATOM 1480 N N . LYS A 1 185 ? 14.073 -19.813 -11.985 1.00 91.81 185 LYS A N 1
ATOM 1481 C CA . LYS A 1 185 ? 14.044 -19.699 -13.449 1.00 91.81 185 LYS A CA 1
ATOM 1482 C C . LYS A 1 185 ? 12.635 -19.383 -13.915 1.00 91.81 185 LYS A C 1
ATOM 1484 O O . LYS A 1 185 ? 11.728 -20.207 -13.781 1.00 91.81 185 LYS A O 1
ATO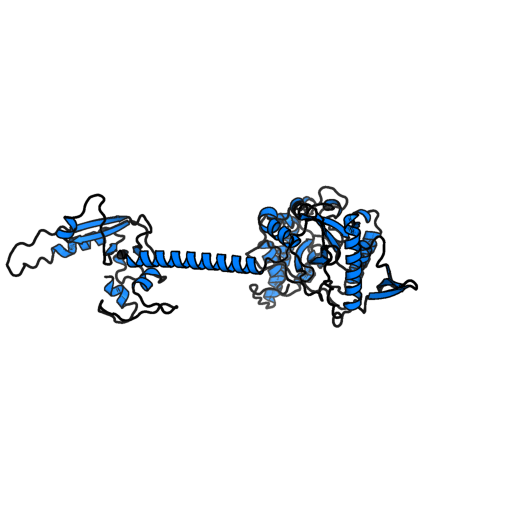M 1489 N N . TRP A 1 186 ? 12.422 -18.181 -14.436 1.00 94.50 186 TRP A N 1
ATOM 1490 C CA . TRP A 1 186 ? 11.161 -17.806 -15.072 1.00 94.50 186 TRP A CA 1
ATOM 1491 C C . TRP A 1 186 ? 11.247 -18.020 -16.580 1.00 94.50 186 TRP A C 1
ATOM 1493 O O . TRP A 1 186 ? 12.272 -17.743 -17.195 1.00 94.50 186 TRP A O 1
ATOM 1503 N N . ILE A 1 187 ? 10.171 -18.543 -17.163 1.00 93.94 187 ILE A N 1
ATOM 1504 C CA . ILE A 1 187 ? 10.020 -18.621 -18.613 1.00 93.94 187 ILE A CA 1
ATOM 1505 C C . ILE A 1 187 ? 9.058 -17.492 -18.982 1.00 93.94 187 ILE A C 1
ATOM 1507 O O . ILE A 1 187 ? 7.916 -17.541 -18.514 1.00 93.94 187 ILE A O 1
ATOM 1511 N N . PRO A 1 188 ? 9.496 -16.496 -19.775 1.00 95.44 188 PRO A N 1
ATOM 1512 C CA . PRO A 1 188 ? 8.635 -15.417 -20.233 1.00 95.44 188 PRO A CA 1
ATOM 1513 C C . PRO A 1 188 ? 7.324 -15.953 -20.807 1.00 95.44 188 PRO A C 1
ATOM 1515 O O . PRO A 1 188 ? 7.326 -16.888 -21.612 1.00 95.44 188 PRO A O 1
ATOM 1518 N N . VAL A 1 189 ? 6.204 -15.359 -20.407 1.00 94.56 189 VAL A N 1
ATOM 1519 C CA . VAL A 1 189 ? 4.887 -15.713 -20.946 1.00 94.56 189 VAL A CA 1
ATOM 1520 C C . VAL A 1 189 ? 4.433 -14.673 -21.964 1.00 94.56 189 VAL A C 1
ATOM 1522 O O . VAL A 1 189 ? 4.785 -13.501 -21.875 1.00 94.56 189 VAL A O 1
ATOM 1525 N N . SER A 1 190 ? 3.613 -15.089 -22.928 1.00 92.94 190 SER A N 1
ATOM 1526 C CA . SER A 1 190 ? 3.109 -14.217 -23.999 1.00 92.94 190 SER A CA 1
ATOM 1527 C C . SER A 1 190 ? 1.986 -13.267 -23.565 1.00 92.94 190 SER A C 1
ATOM 1529 O O . SER A 1 190 ? 1.449 -12.544 -24.406 1.00 92.94 190 SER A O 1
ATOM 1531 N N . PHE A 1 191 ? 1.612 -13.263 -22.280 1.00 94.25 191 PHE A N 1
ATOM 1532 C CA . PHE A 1 191 ? 0.581 -12.372 -21.759 1.00 94.25 191 PHE A CA 1
ATOM 1533 C C . PHE A 1 191 ? 0.963 -10.911 -21.998 1.00 94.25 191 PHE A C 1
ATOM 1535 O O . PHE A 1 191 ? 2.012 -10.441 -21.556 1.00 94.25 191 PHE A O 1
ATOM 1542 N N . LYS A 1 192 ? 0.066 -10.189 -22.667 1.00 92.19 192 LYS A N 1
ATOM 1543 C CA . LYS A 1 192 ? 0.130 -8.741 -22.815 1.00 92.19 192 LYS A CA 1
ATOM 1544 C C . LYS A 1 192 ? -0.995 -8.122 -22.011 1.00 92.19 192 LYS A C 1
ATOM 1546 O O . LYS A 1 192 ? -2.147 -8.539 -22.115 1.00 92.19 192 LYS A O 1
ATOM 1551 N N . SER A 1 193 ? -0.642 -7.114 -21.232 1.00 90.00 193 SER A N 1
ATOM 1552 C CA . SER A 1 193 ? -1.606 -6.289 -20.518 1.00 90.00 193 SER A CA 1
ATOM 1553 C C . SER A 1 193 ? -2.605 -5.689 -21.513 1.00 90.00 193 SER A C 1
ATOM 1555 O O . SER A 1 193 ? -2.165 -5.186 -22.549 1.00 90.00 193 SER A O 1
ATOM 1557 N N . PRO A 1 194 ? -3.917 -5.714 -21.232 1.00 93.00 194 PRO A N 1
ATOM 1558 C CA . PRO A 1 194 ? -4.854 -4.901 -21.986 1.00 93.00 194 PRO A CA 1
ATOM 1559 C C . PRO A 1 194 ? -4.453 -3.428 -21.862 1.00 93.00 194 PRO A C 1
ATOM 1561 O O . PRO A 1 194 ? -3.985 -2.992 -20.807 1.00 93.00 194 PRO A O 1
ATOM 1564 N N . ILE A 1 195 ? -4.637 -2.681 -22.947 1.00 94.94 195 ILE A N 1
ATOM 1565 C CA . ILE A 1 195 ? -4.455 -1.229 -22.949 1.00 94.94 195 ILE A CA 1
ATOM 1566 C C . ILE A 1 195 ? -5.528 -0.637 -22.023 1.00 94.94 195 ILE A C 1
ATOM 1568 O O . ILE A 1 195 ? -6.708 -0.954 -22.215 1.00 94.94 195 ILE A O 1
ATOM 1572 N N . PRO A 1 196 ? -5.157 0.167 -21.011 1.00 96.62 196 PRO A N 1
ATOM 1573 C CA . PRO A 1 196 ? -6.138 0.743 -20.107 1.00 96.62 196 PRO A CA 1
ATOM 1574 C C . PRO A 1 196 ? -6.982 1.791 -20.837 1.00 96.62 196 PRO A C 1
ATOM 1576 O O . PRO A 1 196 ? -6.499 2.512 -21.710 1.00 96.62 196 PRO A O 1
ATOM 1579 N N . VAL A 1 197 ? -8.248 1.903 -20.452 1.00 97.25 197 VAL A N 1
ATOM 1580 C CA . VAL A 1 197 ? -9.112 3.002 -20.892 1.00 97.25 197 VAL A CA 1
ATOM 1581 C C . VAL A 1 197 ? -8.661 4.280 -20.189 1.00 97.25 197 VAL A C 1
ATOM 1583 O O . VAL A 1 197 ? -8.327 4.242 -19.003 1.00 97.25 197 VAL A O 1
ATOM 1586 N N . ALA A 1 198 ? -8.676 5.417 -20.888 1.00 98.00 198 ALA A N 1
ATOM 1587 C CA . ALA A 1 198 ? -8.398 6.718 -20.280 1.00 98.00 198 ALA A CA 1
ATOM 1588 C C . ALA A 1 198 ? -9.274 6.950 -19.036 1.00 98.00 198 ALA A C 1
ATOM 1590 O O . ALA A 1 198 ? -10.439 6.546 -18.999 1.00 98.00 198 ALA A O 1
ATOM 1591 N N . TYR A 1 199 ? -8.706 7.560 -17.997 1.00 97.00 199 TYR A N 1
ATOM 1592 C CA . TYR A 1 199 ? -9.443 7.883 -16.780 1.00 97.00 199 TYR A CA 1
ATOM 1593 C C . TYR A 1 199 ? -10.500 8.953 -17.091 1.00 97.00 199 TYR A C 1
ATOM 1595 O O . TYR A 1 199 ? -10.123 10.037 -17.544 1.00 97.00 199 TYR A O 1
ATOM 1603 N N . PRO A 1 200 ? -11.806 8.668 -16.890 1.00 95.62 200 PRO A N 1
ATOM 1604 C CA . PRO A 1 200 ? -12.872 9.604 -17.239 1.00 95.62 200 PRO A CA 1
ATOM 1605 C C . PRO A 1 200 ? -12.720 10.933 -16.499 1.00 95.62 200 PRO A C 1
ATOM 1607 O O . PRO A 1 200 ? -12.595 10.938 -15.276 1.00 95.62 200 PRO A O 1
ATOM 1610 N N . ASP A 1 201 ? -12.715 12.037 -17.249 1.00 94.81 201 ASP A N 1
ATOM 1611 C CA . ASP A 1 201 ? -12.660 13.412 -16.732 1.00 94.81 201 ASP A CA 1
ATOM 1612 C C . ASP A 1 201 ? -11.512 13.681 -15.740 1.00 94.81 201 ASP A C 1
ATOM 1614 O O . ASP A 1 201 ? -11.614 14.527 -14.850 1.00 94.81 201 ASP A O 1
ATOM 1618 N N . TRP A 1 202 ? -10.395 12.958 -15.886 1.00 97.56 202 TRP A N 1
ATOM 1619 C CA . TRP A 1 202 ? -9.244 13.138 -15.010 1.00 97.56 202 TRP A CA 1
ATOM 1620 C C . TRP A 1 202 ? -8.598 14.513 -15.198 1.00 97.56 202 TRP A C 1
ATOM 1622 O O . TRP A 1 202 ? -8.279 14.933 -16.314 1.00 97.56 202 TRP A O 1
ATOM 1632 N N . SER A 1 203 ? -8.336 15.181 -14.080 1.00 96.88 203 SER A N 1
ATOM 1633 C CA . SER A 1 203 ? -7.697 16.493 -13.995 1.00 96.88 203 SER A CA 1
ATOM 1634 C C . SER A 1 203 ? -6.731 16.511 -12.818 1.00 96.88 203 SER A C 1
ATOM 1636 O O . SER A 1 203 ? -7.092 16.151 -11.693 1.00 96.88 203 SER A O 1
ATOM 1638 N N . ILE A 1 204 ? -5.516 16.989 -13.084 1.00 96.62 204 ILE A N 1
ATOM 1639 C CA . ILE A 1 204 ? -4.455 17.147 -12.086 1.00 96.62 204 ILE A CA 1
ATOM 1640 C C . ILE A 1 204 ? -4.816 18.186 -11.012 1.00 96.62 204 ILE A C 1
ATOM 1642 O O . ILE A 1 204 ? -4.230 18.198 -9.939 1.00 96.62 204 ILE A O 1
ATOM 1646 N N . GLU A 1 205 ? -5.798 19.048 -11.261 1.00 96.25 205 GLU A N 1
ATOM 1647 C CA . GLU A 1 205 ? -6.260 20.068 -10.323 1.00 96.25 205 GLU A CA 1
ATOM 1648 C C . GLU A 1 205 ? -7.435 19.574 -9.466 1.00 96.25 205 GLU A C 1
ATOM 1650 O O . GLU A 1 205 ? -7.502 19.835 -8.261 1.00 96.25 205 GLU A O 1
ATOM 1655 N N . THR A 1 206 ? -8.380 18.850 -10.073 1.00 97.25 206 THR A N 1
ATOM 1656 C CA . THR A 1 206 ? -9.703 18.610 -9.469 1.00 97.25 206 THR A CA 1
ATOM 1657 C C . THR A 1 206 ? -9.995 17.157 -9.108 1.00 97.25 206 THR A C 1
ATOM 1659 O O . THR A 1 206 ? -10.850 16.923 -8.250 1.00 97.25 206 THR A O 1
ATOM 1662 N N . THR A 1 207 ? -9.298 16.176 -9.694 1.00 97.75 207 THR A N 1
ATOM 1663 C CA . THR A 1 207 ? -9.540 14.757 -9.385 1.00 97.75 207 THR A CA 1
ATOM 1664 C C . THR A 1 207 ? -9.061 14.438 -7.977 1.00 97.75 207 THR A C 1
ATOM 1666 O O . THR A 1 207 ? -7.867 14.351 -7.715 1.00 97.75 207 THR A O 1
ATOM 1669 N N . ARG A 1 208 ? -9.997 14.281 -7.042 1.00 95.81 208 ARG A N 1
ATOM 1670 C CA . ARG A 1 208 ? -9.669 14.040 -5.634 1.00 95.81 208 ARG A CA 1
ATOM 1671 C C . ARG A 1 208 ? -9.165 12.607 -5.412 1.00 95.81 208 ARG A C 1
ATOM 1673 O O . ARG A 1 208 ? -9.625 11.698 -6.103 1.00 95.81 208 ARG A O 1
ATOM 1680 N N . PRO A 1 209 ? -8.303 12.385 -4.403 1.00 93.94 209 PRO A N 1
ATOM 1681 C CA . PRO A 1 209 ? -7.912 11.044 -3.986 1.00 93.94 209 PRO A CA 1
ATOM 1682 C C . PRO A 1 209 ? -9.140 10.207 -3.616 1.00 93.94 209 PRO A C 1
ATOM 1684 O O . PRO A 1 209 ? -10.022 10.693 -2.898 1.00 93.94 209 PRO A O 1
ATOM 1687 N N . LEU A 1 210 ? -9.178 8.943 -4.044 1.00 92.19 210 LEU A N 1
ATOM 1688 C CA . LEU A 1 210 ? -10.223 8.012 -3.618 1.00 92.19 210 LEU A CA 1
ATOM 1689 C C . LEU A 1 210 ? -10.130 7.766 -2.097 1.00 92.19 210 LEU A C 1
ATOM 1691 O O . LEU A 1 210 ? -9.036 7.526 -1.572 1.00 92.19 210 LEU A O 1
ATOM 1695 N N . PRO A 1 211 ? -11.245 7.863 -1.349 1.00 89.94 211 PRO A N 1
ATOM 1696 C CA . PRO A 1 211 ? -11.220 7.866 0.107 1.00 89.94 211 PRO A CA 1
ATOM 1697 C C . PRO A 1 211 ? -11.148 6.445 0.680 1.00 89.94 211 PRO A C 1
ATOM 1699 O O . PRO A 1 211 ? -12.090 5.986 1.314 1.00 89.94 211 PRO A O 1
ATOM 1702 N N . TYR A 1 212 ? -10.010 5.762 0.531 1.00 91.00 212 TYR A N 1
ATOM 1703 C CA . TYR A 1 212 ? -9.874 4.403 1.057 1.00 91.00 212 TYR A CA 1
ATOM 1704 C C . TYR A 1 212 ? -9.980 4.350 2.599 1.00 91.00 212 TYR A C 1
ATOM 1706 O O . TYR A 1 212 ? -9.271 5.083 3.302 1.00 91.00 212 TYR A O 1
ATOM 1714 N N . ARG A 1 213 ? -10.851 3.488 3.149 1.00 91.62 213 ARG A N 1
ATOM 1715 C CA . ARG A 1 213 ? -11.102 3.294 4.599 1.00 91.62 213 ARG A CA 1
ATOM 1716 C C . ARG A 1 213 ? -11.059 1.803 4.968 1.00 91.62 213 ARG A C 1
ATOM 1718 O O . ARG A 1 213 ? -12.083 1.190 5.268 1.00 91.62 213 ARG A O 1
ATOM 1725 N N . PRO A 1 214 ? -9.867 1.175 4.989 1.00 90.00 214 PRO A N 1
ATOM 1726 C CA . PRO A 1 214 ? -9.733 -0.274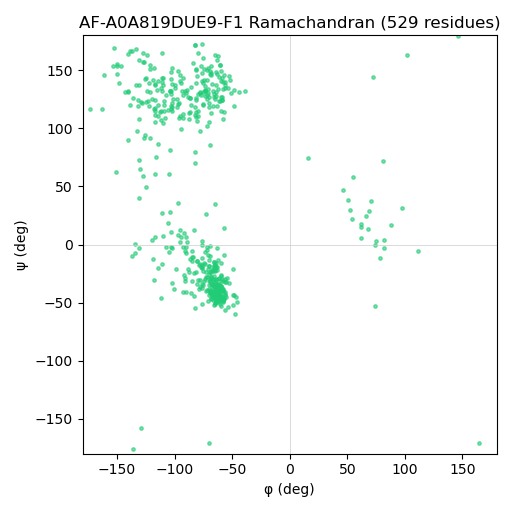 5.179 1.00 90.00 214 PRO A CA 1
ATOM 1727 C C . PRO A 1 214 ? -10.031 -0.791 6.596 1.00 90.00 214 PRO A C 1
ATOM 1729 O O . PRO A 1 214 ? -9.967 -2.001 6.828 1.00 90.00 214 PRO A O 1
ATOM 1732 N N . PHE A 1 215 ? -10.339 0.091 7.547 1.00 89.75 215 PHE A N 1
ATOM 1733 C CA . PHE A 1 215 ? -10.690 -0.278 8.913 1.00 89.75 215 PHE A CA 1
ATOM 1734 C C . PHE A 1 215 ? -12.158 -0.711 9.021 1.00 89.75 215 PHE A C 1
ATOM 1736 O O . PHE A 1 215 ? -13.065 -0.122 8.433 1.00 89.75 215 PHE A O 1
ATOM 1743 N N . LYS A 1 216 ? -12.398 -1.770 9.795 1.00 87.75 216 LYS A N 1
ATOM 1744 C CA . LYS A 1 216 ? -13.735 -2.324 10.032 1.00 87.75 216 LYS A CA 1
ATOM 1745 C C . LYS A 1 216 ? -14.230 -1.919 11.412 1.00 87.75 216 LYS A C 1
ATOM 1747 O O . LYS A 1 216 ? -13.430 -1.782 12.329 1.00 87.75 216 LYS A O 1
ATOM 1752 N N . TYR A 1 217 ? -15.543 -1.755 11.541 1.00 88.00 217 TYR A N 1
ATOM 1753 C CA . TYR A 1 217 ? -16.164 -1.604 12.851 1.00 88.00 217 TYR A CA 1
ATOM 1754 C C . TYR A 1 217 ? -15.964 -2.904 13.650 1.00 88.00 217 TYR A C 1
ATOM 1756 O O . TYR A 1 217 ? -16.067 -3.986 13.069 1.00 88.00 217 TYR A O 1
ATOM 1764 N N . GLY A 1 218 ? -15.623 -2.789 14.936 1.00 86.25 218 GLY A N 1
ATOM 1765 C CA . GLY A 1 218 ? -15.392 -3.923 15.835 1.00 86.25 218 GLY A CA 1
ATOM 1766 C C . GLY A 1 218 ? -16.676 -4.690 16.201 1.00 86.25 218 GLY A C 1
ATOM 1767 O O . GLY A 1 218 ? -17.735 -4.431 15.632 1.00 86.25 218 GLY A O 1
ATOM 1768 N N . PRO A 1 219 ? -16.620 -5.636 17.157 1.00 86.94 219 PRO A N 1
ATOM 1769 C CA . PRO A 1 219 ? -15.492 -5.929 18.048 1.00 86.94 219 PRO A CA 1
ATOM 1770 C C . PRO A 1 219 ? -14.434 -6.863 17.443 1.00 86.94 219 PRO A C 1
ATOM 1772 O O . PRO A 1 219 ? -13.357 -7.008 18.014 1.00 86.94 219 PRO A O 1
ATOM 1775 N N . ASP A 1 220 ? -14.710 -7.488 16.298 1.00 86.19 220 ASP A N 1
ATOM 1776 C CA . ASP A 1 220 ? -13.836 -8.526 15.756 1.00 86.19 220 ASP A CA 1
ATOM 1777 C C . ASP A 1 220 ? -12.695 -7.965 14.896 1.00 86.19 220 ASP A C 1
ATOM 1779 O O . ASP A 1 220 ? -12.915 -7.287 13.888 1.00 86.19 220 ASP A O 1
ATOM 1783 N N . TYR A 1 221 ? -11.458 -8.344 15.231 1.00 85.38 221 TYR A N 1
ATOM 1784 C CA . TYR A 1 221 ? -10.271 -8.024 14.439 1.00 85.38 221 TYR A CA 1
ATOM 1785 C C . TYR A 1 221 ? -9.650 -9.277 13.808 1.00 85.38 221 TYR A C 1
ATOM 1787 O O . TYR A 1 221 ? -9.097 -10.147 14.488 1.00 85.38 221 TYR A O 1
ATOM 1795 N N . PHE A 1 222 ? -9.684 -9.353 12.474 1.00 85.62 222 PHE A N 1
ATOM 1796 C CA . PHE A 1 222 ? -9.155 -10.488 11.715 1.00 85.62 222 PHE A CA 1
ATOM 1797 C C . PHE A 1 222 ? -7.883 -10.128 10.948 1.00 85.62 222 PHE A C 1
ATOM 1799 O O . PHE A 1 222 ? -7.903 -9.316 10.021 1.00 85.62 222 PHE A O 1
ATOM 1806 N N . ILE A 1 223 ? -6.789 -10.824 11.260 1.00 85.31 223 ILE A N 1
ATOM 1807 C CA . ILE A 1 223 ? -5.546 -10.750 10.487 1.00 85.31 223 ILE A CA 1
ATOM 1808 C C . ILE A 1 223 ? -5.679 -11.659 9.264 1.00 85.31 223 ILE A C 1
ATOM 1810 O O . ILE A 1 223 ? -5.698 -12.884 9.373 1.00 85.31 223 ILE A O 1
ATOM 1814 N N . THR A 1 224 ? -5.784 -11.049 8.086 1.00 86.88 224 THR A N 1
ATOM 1815 C CA . THR A 1 224 ? -5.839 -11.742 6.791 1.00 86.88 224 THR A CA 1
ATOM 1816 C C . THR A 1 224 ? -4.954 -11.010 5.783 1.00 86.88 224 THR A C 1
ATOM 1818 O O . THR A 1 224 ? -4.573 -9.865 6.013 1.00 86.88 224 THR A O 1
ATOM 1821 N N . MET A 1 225 ? -4.650 -11.630 4.636 1.00 86.44 225 MET A N 1
ATOM 1822 C CA . MET A 1 225 ? -3.912 -10.942 3.565 1.00 86.44 225 MET A CA 1
ATOM 1823 C C . MET A 1 225 ? -4.693 -9.766 2.949 1.00 86.44 225 MET A C 1
ATOM 1825 O O . MET A 1 225 ? -4.086 -8.926 2.293 1.00 86.44 225 MET A O 1
ATOM 1829 N N . GLY A 1 226 ? -6.022 -9.713 3.119 1.00 88.81 226 GLY A N 1
ATOM 1830 C CA . GLY A 1 226 ? -6.858 -8.606 2.637 1.00 88.81 226 GLY A CA 1
ATOM 1831 C C . GLY A 1 226 ? -6.857 -8.396 1.117 1.00 88.81 226 GLY A C 1
ATOM 1832 O O . GLY A 1 226 ? -7.275 -7.336 0.658 1.00 88.81 226 GLY A O 1
ATOM 1833 N N . ILE A 1 227 ? -6.371 -9.375 0.346 1.00 93.44 227 ILE A N 1
ATOM 1834 C CA . ILE A 1 227 ? -6.221 -9.271 -1.107 1.00 93.44 227 ILE A CA 1
ATOM 1835 C C . ILE A 1 227 ? -7.557 -9.427 -1.833 1.00 93.44 227 ILE A C 1
ATOM 1837 O O . ILE A 1 227 ? -8.383 -10.277 -1.496 1.00 93.44 227 ILE A O 1
ATOM 1841 N N . ARG A 1 228 ? -7.734 -8.626 -2.878 1.00 94.44 228 ARG A N 1
ATOM 1842 C CA . ARG A 1 228 ? -8.835 -8.677 -3.840 1.00 94.44 228 ARG A CA 1
ATOM 1843 C C . ARG A 1 228 ? -8.262 -8.644 -5.247 1.00 94.44 228 ARG A C 1
ATOM 1845 O O . ARG A 1 228 ? -7.134 -8.204 -5.444 1.00 94.44 228 ARG A O 1
ATOM 1852 N N . ARG A 1 229 ? -9.033 -9.102 -6.230 1.00 95.75 229 ARG A N 1
ATOM 1853 C CA . ARG A 1 229 ? -8.646 -8.961 -7.637 1.00 95.75 229 ARG A CA 1
ATOM 1854 C C . ARG A 1 229 ? -8.552 -7.474 -7.988 1.00 95.75 229 ARG A C 1
ATOM 1856 O O . ARG A 1 229 ? -9.446 -6.716 -7.624 1.00 95.75 229 ARG A O 1
ATOM 1863 N N . LEU A 1 230 ? -7.478 -7.094 -8.670 1.00 96.25 230 LEU A N 1
ATOM 1864 C CA . LEU A 1 230 ? -7.283 -5.756 -9.217 1.00 96.25 230 LEU A CA 1
ATOM 1865 C C . LEU A 1 230 ? -7.826 -5.711 -10.652 1.00 96.25 230 LEU A C 1
ATOM 1867 O O . LEU A 1 230 ? -7.518 -6.604 -11.448 1.00 96.25 230 LEU A O 1
ATOM 1871 N N . ASP A 1 231 ? -8.624 -4.691 -10.975 1.00 95.19 231 ASP A N 1
ATOM 1872 C CA . ASP A 1 231 ? -8.881 -4.316 -12.367 1.00 95.19 231 ASP A CA 1
ATOM 1873 C C . ASP A 1 231 ? -7.625 -3.635 -12.917 1.00 95.19 231 ASP A C 1
ATOM 1875 O O . ASP A 1 231 ? -7.039 -2.765 -12.275 1.00 95.19 231 ASP A O 1
ATOM 1879 N N . LEU A 1 232 ? -7.181 -4.052 -14.099 1.00 94.19 232 LEU A N 1
ATOM 1880 C CA . LEU A 1 232 ? -5.978 -3.501 -14.707 1.00 94.19 232 LEU A CA 1
ATOM 1881 C C . LEU A 1 232 ? -6.142 -2.038 -15.128 1.00 94.19 232 LEU A C 1
ATOM 1883 O O . LEU A 1 232 ? -5.122 -1.370 -15.207 1.00 94.19 232 LEU A O 1
ATOM 1887 N N . ASN A 1 233 ? -7.365 -1.532 -15.334 1.00 95.69 233 ASN A N 1
ATOM 1888 C CA . ASN A 1 233 ? -7.625 -0.096 -15.520 1.00 95.69 233 ASN A CA 1
ATOM 1889 C C . ASN A 1 233 ? -7.347 0.734 -14.268 1.00 95.69 233 ASN A C 1
ATOM 1891 O O . ASN A 1 233 ? -7.138 1.940 -14.371 1.00 95.69 233 ASN A O 1
ATOM 1895 N N . ASP A 1 234 ? -7.348 0.096 -13.105 1.00 94.38 234 ASP A N 1
ATOM 1896 C CA . ASP A 1 234 ? -7.110 0.750 -11.829 1.00 94.38 234 ASP A CA 1
ATOM 1897 C C . ASP A 1 234 ? -5.711 0.411 -11.320 1.00 94.38 234 ASP A C 1
ATOM 1899 O O . ASP A 1 234 ? -5.450 0.518 -10.136 1.00 94.38 234 ASP A O 1
ATOM 1903 N N . TRP A 1 235 ? -4.776 -0.053 -12.155 1.00 97.38 235 TRP A N 1
ATOM 1904 C CA . TRP A 1 235 ? -3.472 -0.487 -11.650 1.00 97.38 235 TRP A CA 1
ATOM 1905 C C . TRP A 1 235 ? -2.758 0.612 -10.850 1.00 97.38 235 TRP A C 1
ATOM 1907 O O . TRP A 1 235 ? -2.469 0.412 -9.666 1.00 97.38 235 TRP A O 1
ATOM 1917 N N . ILE A 1 236 ? -2.553 1.772 -11.470 1.00 98.06 236 ILE A N 1
ATOM 1918 C CA . ILE A 1 236 ? -2.037 2.980 -10.822 1.00 98.06 236 ILE A CA 1
ATOM 1919 C C . ILE A 1 236 ? -3.152 4.017 -10.777 1.00 98.06 236 ILE A C 1
ATOM 1921 O O . ILE A 1 236 ? -3.830 4.225 -11.786 1.00 98.06 236 ILE A O 1
ATOM 1925 N N . GLU A 1 237 ? -3.305 4.654 -9.617 1.00 96.44 237 GLU A N 1
ATOM 1926 C CA . GLU A 1 237 ? -4.304 5.686 -9.345 1.00 96.44 237 GLU A CA 1
ATOM 1927 C C . GLU A 1 237 ? -3.607 7.004 -9.022 1.00 96.44 237 GLU A C 1
ATOM 1929 O O . GLU A 1 237 ? -3.043 7.164 -7.939 1.00 96.44 237 GLU A O 1
ATOM 1934 N N . LEU A 1 238 ? -3.635 7.927 -9.982 1.00 98.25 238 LEU A N 1
ATOM 1935 C CA . LEU A 1 238 ? -3.160 9.295 -9.808 1.00 98.25 238 LEU A CA 1
ATOM 1936 C C . LEU A 1 238 ? -4.314 10.227 -9.452 1.00 98.25 238 LEU A C 1
ATOM 1938 O O . LEU A 1 238 ? -5.424 10.085 -9.970 1.00 98.25 238 LEU A O 1
ATOM 1942 N N . ASP A 1 239 ? -4.025 11.219 -8.624 1.00 97.69 239 ASP A N 1
ATOM 1943 C CA . ASP A 1 239 ? -4.977 12.236 -8.194 1.00 97.69 239 ASP A CA 1
ATOM 1944 C C . ASP A 1 239 ? -4.354 13.639 -8.230 1.00 97.69 239 ASP A C 1
ATOM 1946 O O . ASP A 1 239 ? -3.215 13.844 -8.657 1.00 97.69 239 ASP A O 1
ATOM 1950 N N . ASN A 1 240 ? -5.113 14.631 -7.777 1.00 97.75 240 ASN A N 1
ATOM 1951 C CA . ASN A 1 240 ? -4.697 16.025 -7.767 1.00 97.75 240 ASN A CA 1
ATOM 1952 C C . ASN A 1 240 ? -3.575 16.353 -6.769 1.00 97.75 240 ASN A C 1
ATOM 1954 O O . ASN A 1 240 ? -3.127 17.497 -6.685 1.00 97.75 240 ASN A O 1
ATOM 1958 N N . LYS A 1 241 ? -3.098 15.369 -6.001 1.00 97.50 241 LYS A N 1
ATOM 1959 C CA . LYS A 1 241 ? -1.902 15.494 -5.170 1.00 97.50 241 LYS A CA 1
ATOM 1960 C C . LYS A 1 241 ? -0.645 15.019 -5.891 1.00 97.50 241 LYS A C 1
ATOM 1962 O O . LYS A 1 241 ? 0.428 15.182 -5.312 1.00 97.50 241 LYS A O 1
ATOM 1967 N N . TRP A 1 242 ? -0.727 14.508 -7.124 1.00 98.44 242 TRP A N 1
ATOM 1968 C CA . TRP A 1 242 ? 0.429 14.011 -7.881 1.00 98.44 242 TRP A CA 1
ATOM 1969 C C . TRP A 1 242 ? 1.633 14.962 -7.823 1.00 98.44 242 TRP A C 1
ATOM 1971 O O . TRP A 1 242 ? 2.713 14.535 -7.422 1.00 98.44 242 TRP A O 1
ATOM 1981 N N . SER A 1 243 ? 1.442 16.261 -8.088 1.00 98.00 243 SER A N 1
ATOM 1982 C CA . SER A 1 243 ? 2.537 17.247 -8.091 1.00 98.00 243 SER A CA 1
ATOM 1983 C C . SER A 1 243 ? 3.240 17.363 -6.736 1.00 98.00 243 SER A C 1
ATOM 1985 O O . SER A 1 243 ? 4.458 17.503 -6.680 1.00 98.00 243 SER A O 1
ATOM 1987 N N . LYS A 1 244 ? 2.493 17.249 -5.627 1.00 97.69 244 LYS A N 1
ATOM 1988 C CA . LYS A 1 244 ? 3.067 17.253 -4.272 1.00 97.69 244 LYS A CA 1
ATOM 1989 C C . LYS A 1 244 ? 3.959 16.030 -4.055 1.00 97.69 244 LYS A C 1
ATOM 1991 O O . LYS A 1 244 ? 5.048 16.160 -3.509 1.00 97.69 244 LYS A O 1
ATOM 1996 N N . TYR A 1 245 ? 3.495 14.848 -4.451 1.00 98.44 245 TYR A N 1
ATOM 1997 C CA . TYR A 1 245 ? 4.247 13.601 -4.273 1.00 98.44 245 TYR A CA 1
ATOM 1998 C C . TYR A 1 245 ? 5.478 13.578 -5.171 1.00 98.44 245 TYR A C 1
ATOM 2000 O O . TYR A 1 245 ? 6.552 13.185 -4.727 1.00 98.44 245 TYR A O 1
ATOM 2008 N N . HIS A 1 246 ? 5.321 14.038 -6.410 1.00 98.44 246 HIS A N 1
ATOM 2009 C CA . HIS A 1 246 ? 6.406 14.176 -7.361 1.00 98.44 246 HIS A CA 1
ATOM 2010 C C . HIS A 1 246 ? 7.510 15.095 -6.816 1.00 98.44 246 HIS A C 1
ATOM 2012 O O . HIS A 1 246 ? 8.664 14.675 -6.759 1.00 98.44 246 HIS A O 1
ATOM 2018 N N . GLN A 1 247 ? 7.156 16.281 -6.302 1.00 98.44 247 GLN A N 1
ATOM 2019 C CA . GLN A 1 247 ? 8.130 17.198 -5.702 1.00 98.44 247 GLN A CA 1
ATOM 2020 C C . GLN A 1 247 ? 8.842 16.578 -4.494 1.00 98.44 247 GLN A C 1
ATOM 2022 O O . GLN A 1 247 ? 10.065 16.600 -4.435 1.00 98.44 247 GLN A O 1
ATOM 2027 N N . VAL A 1 248 ? 8.103 15.944 -3.574 1.00 98.44 248 VAL A N 1
ATOM 2028 C CA . VAL A 1 248 ? 8.712 15.256 -2.421 1.00 98.44 248 VAL A CA 1
ATOM 2029 C C . VAL A 1 248 ? 9.704 14.187 -2.881 1.00 98.44 248 VAL A C 1
ATOM 2031 O O . VAL A 1 248 ? 10.772 14.047 -2.294 1.00 98.44 248 VAL A O 1
ATOM 2034 N N . LYS A 1 249 ? 9.390 13.437 -3.941 1.00 98.56 249 LYS A N 1
ATOM 2035 C CA . LYS A 1 249 ? 10.315 12.438 -4.485 1.00 98.56 249 LYS A CA 1
ATOM 2036 C C . LYS A 1 249 ? 11.552 13.074 -5.114 1.00 98.56 249 LYS A C 1
ATOM 2038 O O . LYS A 1 249 ? 12.645 12.566 -4.883 1.00 98.56 249 LYS A O 1
ATOM 2043 N N . LEU A 1 250 ? 11.406 14.165 -5.868 1.00 98.38 250 LEU A N 1
ATOM 2044 C CA . LEU A 1 250 ? 12.544 14.918 -6.406 1.00 98.38 250 LEU A CA 1
ATOM 2045 C C . LEU A 1 250 ? 13.467 15.407 -5.286 1.00 98.38 250 LEU A C 1
ATOM 2047 O O . LEU A 1 250 ? 14.673 15.166 -5.352 1.00 98.38 250 LEU A O 1
ATOM 2051 N N . ASP A 1 251 ? 12.897 16.005 -4.238 1.00 98.31 251 ASP A N 1
ATOM 2052 C CA . ASP A 1 251 ? 13.648 16.496 -3.083 1.00 98.31 251 ASP A CA 1
ATOM 2053 C C . ASP A 1 251 ? 14.428 15.342 -2.440 1.00 98.31 251 ASP A C 1
ATOM 2055 O O . ASP A 1 251 ? 15.645 15.421 -2.285 1.00 98.31 251 ASP A O 1
ATOM 2059 N N . ARG A 1 252 ? 13.766 14.207 -2.195 1.00 97.75 252 ARG A N 1
ATOM 2060 C CA . ARG A 1 252 ? 14.385 12.996 -1.630 1.00 97.75 252 ARG A CA 1
ATOM 2061 C C . ARG A 1 252 ? 15.492 12.413 -2.511 1.00 97.75 252 ARG A C 1
ATOM 2063 O O . ARG A 1 252 ? 16.495 11.925 -2.001 1.00 97.75 252 ARG A O 1
ATOM 2070 N N . PHE A 1 253 ? 15.347 12.469 -3.835 1.00 97.81 253 PHE A N 1
ATOM 2071 C CA . PHE A 1 253 ? 16.393 12.034 -4.766 1.00 97.81 253 PHE A CA 1
ATOM 2072 C C . PHE A 1 253 ? 17.576 13.001 -4.868 1.00 97.81 253 PHE A C 1
ATOM 2074 O O . PHE A 1 253 ? 18.617 12.601 -5.393 1.00 97.81 253 PHE A O 1
ATOM 2081 N N . SER A 1 254 ? 17.428 14.240 -4.395 1.00 97.38 254 SER A N 1
ATOM 2082 C CA . SER A 1 254 ? 18.516 15.221 -4.313 1.00 97.38 254 SER A CA 1
ATOM 2083 C C . SER A 1 254 ? 19.356 15.090 -3.037 1.00 97.38 254 SER A C 1
ATOM 2085 O O . SER A 1 254 ? 20.457 15.634 -2.964 1.00 97.38 254 SER A O 1
ATOM 2087 N N . GLU A 1 255 ? 18.866 14.346 -2.042 1.00 95.94 255 GLU A N 1
ATOM 2088 C CA . GLU A 1 255 ? 19.572 14.090 -0.789 1.00 95.94 255 GLU A CA 1
ATOM 2089 C C . GLU A 1 255 ? 20.763 13.137 -0.989 1.00 95.94 255 GLU A C 1
ATOM 2091 O O . GLU A 1 255 ? 20.714 12.199 -1.787 1.00 95.94 255 GLU A O 1
ATOM 2096 N N . GLU A 1 256 ? 21.810 13.288 -0.172 1.00 93.38 256 GLU A N 1
ATOM 2097 C CA . GLU A 1 256 ? 22.984 12.395 -0.173 1.00 93.38 256 GLU A CA 1
ATOM 2098 C C . GLU A 1 256 ? 22.600 10.914 0.045 1.00 93.38 256 GLU A C 1
ATOM 2100 O O . GLU A 1 256 ? 23.192 9.991 -0.528 1.00 93.38 256 GLU A O 1
ATOM 2105 N N . ARG A 1 257 ? 21.529 10.676 0.815 1.00 93.25 257 ARG A N 1
ATOM 2106 C CA . ARG A 1 257 ? 20.994 9.343 1.121 1.00 93.25 257 ARG A CA 1
ATOM 2107 C C . ARG A 1 257 ? 20.204 8.690 -0.017 1.00 93.25 257 ARG A C 1
ATOM 2109 O O . ARG A 1 257 ? 19.749 7.563 0.159 1.00 93.25 257 ARG A O 1
ATOM 2116 N N . ALA A 1 258 ? 20.031 9.329 -1.177 1.00 94.69 258 ALA A N 1
ATOM 2117 C CA . ALA A 1 258 ? 19.193 8.810 -2.266 1.00 94.69 258 ALA A CA 1
ATOM 2118 C C . ALA A 1 258 ? 19.541 7.362 -2.683 1.00 94.69 258 ALA A C 1
ATOM 2120 O O . ALA A 1 258 ? 18.654 6.568 -3.005 1.00 94.69 258 ALA A O 1
ATOM 2121 N N . HIS A 1 259 ? 20.821 6.987 -2.600 1.00 94.50 259 HIS A N 1
ATOM 2122 C CA . HIS A 1 259 ? 21.322 5.637 -2.889 1.00 94.50 259 HIS A CA 1
ATOM 2123 C C . HIS A 1 259 ? 20.826 4.547 -1.911 1.00 94.50 259 HIS A C 1
ATOM 2125 O O . HIS A 1 259 ? 20.884 3.356 -2.221 1.00 94.50 259 HIS A O 1
ATOM 2131 N N . LEU A 1 260 ? 20.331 4.937 -0.733 1.00 96.00 260 LEU A N 1
ATOM 2132 C CA . LEU A 1 260 ? 19.720 4.051 0.266 1.00 96.00 260 LEU A CA 1
ATOM 2133 C C . LEU A 1 260 ? 18.214 3.871 0.029 1.00 96.00 260 LEU A C 1
ATOM 2135 O O . LEU A 1 260 ? 17.633 2.881 0.479 1.00 96.00 260 LEU A O 1
ATOM 2139 N N . LEU A 1 261 ? 17.594 4.810 -0.694 1.00 97.38 261 LEU A N 1
ATOM 2140 C CA . LEU A 1 261 ? 16.158 4.849 -0.982 1.00 97.38 261 LEU A CA 1
ATOM 2141 C C . LEU A 1 261 ? 15.806 4.127 -2.287 1.00 97.38 261 LEU A C 1
ATOM 2143 O O . LEU A 1 261 ? 14.707 3.590 -2.431 1.00 97.38 261 LEU A O 1
ATOM 2147 N N . CYS A 1 262 ? 16.737 4.093 -3.244 1.00 98.12 262 CYS A N 1
ATOM 2148 C CA . CYS A 1 262 ? 16.553 3.435 -4.530 1.00 98.12 262 CYS A CA 1
ATOM 2149 C C . CYS A 1 262 ? 17.737 2.533 -4.870 1.00 98.12 262 CYS A C 1
ATOM 2151 O O . CYS A 1 262 ? 18.867 2.998 -4.998 1.00 98.12 262 CYS A O 1
ATOM 2153 N N . LYS A 1 263 ? 17.476 1.235 -5.036 1.00 97.56 263 LYS A N 1
ATOM 2154 C CA . LYS A 1 263 ? 18.510 0.231 -5.293 1.00 97.56 263 LYS A CA 1
ATOM 2155 C C . LYS A 1 263 ? 17.977 -0.900 -6.160 1.00 97.56 263 LYS A C 1
ATOM 2157 O O . LYS A 1 263 ? 16.888 -1.405 -5.899 1.00 97.56 263 LYS A O 1
ATOM 2162 N N . THR A 1 264 ? 18.785 -1.350 -7.116 1.00 98.12 264 THR A N 1
ATOM 2163 C CA . THR A 1 264 ? 18.486 -2.482 -8.005 1.00 98.12 264 THR A CA 1
ATOM 2164 C C . THR A 1 264 ? 19.650 -3.466 -7.975 1.00 98.12 264 THR A C 1
ATOM 2166 O O . THR A 1 264 ? 20.790 -3.094 -8.247 1.00 98.12 264 THR A O 1
ATOM 2169 N N . ALA A 1 265 ? 19.393 -4.718 -7.596 1.00 97.69 265 ALA A N 1
ATOM 2170 C CA . ALA A 1 265 ? 20.386 -5.783 -7.688 1.00 97.69 265 ALA A CA 1
ATOM 2171 C C . ALA A 1 265 ? 20.628 -6.167 -9.162 1.00 97.69 265 ALA A C 1
ATOM 2173 O O . ALA A 1 265 ? 19.692 -6.064 -9.960 1.00 97.69 265 ALA A O 1
ATOM 2174 N N . PRO A 1 266 ? 21.826 -6.664 -9.528 1.00 96.00 266 PRO A N 1
ATOM 2175 C CA . PRO A 1 266 ? 22.141 -7.074 -10.897 1.00 96.00 266 PRO A CA 1
ATOM 2176 C C . PRO A 1 266 ? 21.091 -7.995 -11.538 1.00 96.00 266 PRO A C 1
ATOM 2178 O O . PRO A 1 266 ? 20.673 -7.785 -12.671 1.00 96.00 266 PRO A O 1
ATOM 2181 N N . GLU A 1 267 ? 20.594 -8.978 -10.790 1.00 94.69 267 GLU A N 1
ATOM 2182 C CA . GLU A 1 267 ? 19.580 -9.933 -11.248 1.00 94.69 267 GLU A CA 1
ATOM 2183 C C . GLU A 1 267 ? 18.167 -9.340 -11.421 1.00 94.69 267 GLU A C 1
ATOM 2185 O O . GLU A 1 267 ? 17.274 -10.019 -11.923 1.00 94.69 267 GLU A O 1
ATOM 2190 N N . ALA A 1 268 ? 17.939 -8.096 -10.986 1.00 97.56 268 ALA A N 1
ATOM 2191 C CA . ALA A 1 268 ? 16.645 -7.421 -11.041 1.00 97.56 268 ALA A CA 1
ATOM 2192 C C . ALA A 1 268 ? 16.563 -6.314 -12.108 1.00 97.56 268 ALA A C 1
ATOM 2194 O O . ALA A 1 268 ? 15.484 -5.742 -12.272 1.00 97.56 268 ALA A O 1
ATOM 2195 N N . TYR A 1 269 ? 17.641 -6.020 -12.851 1.00 97.31 269 TYR A N 1
ATOM 2196 C CA . TYR A 1 269 ? 17.629 -4.972 -13.886 1.00 97.31 269 TYR A CA 1
ATOM 2197 C C . TYR A 1 269 ? 16.575 -5.223 -14.968 1.00 97.31 269 TYR A C 1
ATOM 2199 O O . TYR A 1 269 ? 15.786 -4.326 -15.258 1.00 97.31 269 TYR A O 1
ATOM 2207 N N . ASP A 1 270 ? 16.474 -6.449 -15.489 1.00 96.81 270 ASP A N 1
ATOM 2208 C CA . ASP A 1 270 ? 15.462 -6.799 -16.498 1.00 96.81 270 ASP A CA 1
ATOM 2209 C C . ASP A 1 270 ? 14.033 -6.535 -15.999 1.00 96.81 270 ASP A C 1
ATOM 2211 O O . ASP A 1 270 ? 13.183 -6.032 -16.736 1.00 96.81 270 ASP A O 1
ATOM 2215 N N . ALA A 1 271 ? 13.767 -6.837 -14.724 1.00 98.31 271 ALA A N 1
ATOM 2216 C CA . ALA A 1 271 ? 12.475 -6.586 -14.092 1.00 98.31 271 ALA A CA 1
ATOM 2217 C C . ALA A 1 271 ? 12.209 -5.087 -13.877 1.00 98.31 271 ALA A C 1
ATOM 2219 O O . ALA A 1 271 ? 11.067 -4.635 -13.988 1.00 98.31 271 ALA A O 1
ATOM 2220 N N . ALA A 1 272 ? 13.249 -4.307 -13.577 1.00 98.50 272 ALA A N 1
ATOM 2221 C CA . ALA A 1 272 ? 13.152 -2.862 -13.418 1.00 98.50 272 ALA A CA 1
ATOM 2222 C C . ALA A 1 272 ? 12.872 -2.160 -14.759 1.00 98.50 272 ALA A C 1
ATOM 2224 O O . ALA A 1 272 ? 11.986 -1.307 -14.820 1.00 98.50 272 ALA A O 1
ATOM 2225 N N . HIS A 1 273 ? 13.529 -2.575 -15.846 1.00 97.88 273 HIS A N 1
ATOM 2226 C CA . HIS A 1 273 ? 13.218 -2.099 -17.198 1.00 97.88 273 HIS A CA 1
ATOM 2227 C C . HIS A 1 273 ? 11.806 -2.490 -17.637 1.00 97.88 273 HIS A C 1
ATOM 2229 O O . HIS A 1 273 ? 11.046 -1.637 -18.088 1.00 97.88 273 HIS A O 1
ATOM 2235 N N . GLU A 1 274 ? 11.408 -3.750 -17.437 1.00 98.00 274 GLU A N 1
ATOM 2236 C CA . GLU A 1 274 ? 10.042 -4.189 -17.740 1.00 98.00 274 GLU A CA 1
ATOM 2237 C C . GLU A 1 274 ? 8.996 -3.381 -16.954 1.00 98.00 274 GLU A C 1
ATOM 2239 O O . GLU A 1 274 ? 7.943 -3.038 -17.493 1.00 98.00 274 GLU A O 1
ATOM 2244 N N . THR A 1 275 ? 9.291 -3.034 -15.697 1.00 98.44 275 THR A N 1
ATOM 2245 C CA . THR A 1 275 ? 8.438 -2.155 -14.885 1.00 98.44 275 THR A CA 1
ATOM 2246 C C . THR A 1 275 ? 8.304 -0.773 -15.518 1.00 98.44 275 THR A C 1
ATOM 2248 O O . THR A 1 275 ? 7.179 -0.304 -15.684 1.00 98.44 275 THR A O 1
ATOM 2251 N N . MET A 1 276 ? 9.417 -0.139 -15.901 1.00 97.81 276 MET A N 1
ATOM 2252 C CA . MET A 1 276 ? 9.420 1.178 -16.548 1.00 97.81 276 MET A CA 1
ATOM 2253 C C . MET A 1 276 ? 8.626 1.168 -17.862 1.00 97.81 276 MET A C 1
ATOM 2255 O O . MET A 1 276 ? 7.776 2.031 -18.073 1.00 97.81 276 MET A O 1
ATOM 2259 N N . GLU A 1 277 ? 8.839 0.164 -18.716 1.00 96.38 277 GLU A N 1
ATOM 2260 C CA . GLU A 1 277 ? 8.111 -0.003 -19.979 1.00 96.38 277 GLU A CA 1
ATOM 2261 C C . GLU A 1 277 ? 6.598 -0.155 -19.758 1.00 96.38 277 GLU A C 1
ATOM 2263 O O . GLU A 1 277 ? 5.807 0.587 -20.345 1.00 96.38 277 GLU A O 1
ATOM 2268 N N . LEU A 1 278 ? 6.190 -1.093 -18.891 1.00 96.44 278 LEU A N 1
ATOM 2269 C CA . LEU A 1 278 ? 4.779 -1.353 -18.593 1.00 96.44 278 LEU A CA 1
ATOM 2270 C C . LEU A 1 278 ? 4.096 -0.137 -17.974 1.00 96.44 278 LEU A C 1
ATOM 2272 O O . LEU A 1 278 ? 2.935 0.136 -18.280 1.00 96.44 278 LEU A O 1
ATOM 2276 N N . LEU A 1 279 ? 4.801 0.568 -17.090 1.00 97.81 279 LEU A N 1
ATOM 2277 C CA . LEU A 1 279 ? 4.275 1.746 -16.426 1.00 97.81 279 LEU A CA 1
ATOM 2278 C C . LEU A 1 279 ? 4.097 2.897 -17.412 1.00 97.81 279 LEU A C 1
ATOM 2280 O O . LEU A 1 279 ? 3.030 3.500 -17.437 1.00 97.81 279 LEU A O 1
ATOM 2284 N N . CYS A 1 280 ? 5.090 3.165 -18.262 1.00 97.44 280 CYS A N 1
ATOM 2285 C CA . CYS A 1 280 ? 4.973 4.204 -19.279 1.00 97.44 280 CYS A CA 1
ATOM 2286 C C . CYS A 1 280 ? 3.794 3.934 -20.221 1.00 97.44 280 CYS A C 1
ATOM 2288 O O . CYS A 1 280 ? 3.005 4.843 -20.461 1.00 97.44 280 CYS A O 1
ATOM 2290 N N . GLU A 1 281 ? 3.642 2.691 -20.696 1.00 96.44 281 GLU A N 1
ATOM 2291 C CA . GLU A 1 281 ? 2.530 2.298 -21.577 1.00 96.44 281 GLU A CA 1
ATOM 2292 C C . GLU A 1 281 ? 1.187 2.514 -20.873 1.00 96.44 281 GLU A C 1
ATOM 2294 O O . GLU A 1 281 ? 0.260 3.098 -21.430 1.00 96.44 281 GLU A O 1
ATOM 2299 N N . TYR A 1 282 ? 1.088 2.110 -19.605 1.00 98.12 282 TYR A N 1
ATOM 2300 C CA . TYR A 1 282 ? -0.116 2.332 -18.817 1.00 98.12 282 TYR A CA 1
ATOM 2301 C C . TYR A 1 282 ? -0.432 3.824 -18.644 1.00 98.12 282 TYR A C 1
ATOM 2303 O O . TYR A 1 282 ? -1.568 4.237 -18.865 1.00 98.12 282 TYR A O 1
ATOM 2311 N N . LEU A 1 283 ? 0.556 4.638 -18.266 1.00 98.50 283 LEU A N 1
ATOM 2312 C CA . LEU A 1 283 ? 0.357 6.043 -17.913 1.00 98.50 283 LEU A CA 1
ATOM 2313 C C . LEU A 1 283 ? -0.048 6.905 -19.109 1.00 98.50 283 LEU A C 1
ATOM 2315 O O . LEU A 1 283 ? -0.944 7.733 -18.964 1.00 98.50 283 LEU A O 1
ATOM 2319 N N . VAL A 1 284 ? 0.546 6.699 -20.290 1.00 97.94 284 VAL A N 1
ATOM 2320 C CA . VAL A 1 284 ? 0.169 7.480 -21.483 1.00 97.94 284 VAL A CA 1
ATOM 2321 C C . VAL A 1 284 ? -1.257 7.182 -21.946 1.00 97.94 284 VAL A C 1
ATOM 2323 O O . VAL A 1 284 ? -1.916 8.064 -22.491 1.00 97.94 284 VAL A O 1
ATOM 2326 N N . HIS A 1 285 ? -1.747 5.959 -21.721 1.00 98.12 285 HIS A N 1
ATOM 2327 C CA . HIS A 1 285 ? -3.099 5.553 -22.100 1.00 98.12 285 HIS A CA 1
ATOM 2328 C C . HIS A 1 285 ? -4.134 5.904 -21.029 1.00 98.12 285 HIS A C 1
ATOM 2330 O O . HIS A 1 285 ? -5.217 6.388 -21.358 1.00 98.12 285 HIS A O 1
ATOM 2336 N N . ARG A 1 286 ? -3.807 5.701 -19.747 1.00 98.38 286 ARG A N 1
ATOM 2337 C CA . ARG A 1 286 ? -4.709 5.985 -18.624 1.00 98.38 286 ARG A CA 1
ATOM 2338 C C . ARG A 1 286 ? -4.802 7.480 -18.313 1.00 98.38 286 ARG A C 1
ATOM 2340 O O . ARG A 1 286 ? -5.896 7.953 -18.021 1.00 98.38 286 ARG A O 1
ATOM 2347 N N . TYR A 1 287 ? -3.695 8.218 -18.418 1.00 98.44 287 TYR A N 1
ATOM 2348 C CA . TYR A 1 287 ? -3.581 9.643 -18.074 1.00 98.44 287 TYR A CA 1
ATOM 2349 C C . TYR A 1 287 ? -2.978 10.475 -19.227 1.00 98.44 287 TYR A C 1
ATOM 2351 O O . TYR A 1 287 ? -1.952 11.142 -19.054 1.00 98.44 287 TYR A O 1
ATOM 2359 N N . PRO A 1 288 ? -3.609 10.481 -20.418 1.00 97.62 288 PRO A N 1
ATOM 2360 C CA . PRO A 1 288 ? -3.062 11.130 -21.615 1.00 97.62 288 PRO A CA 1
ATOM 2361 C C . PRO A 1 288 ? -2.960 12.659 -21.505 1.00 97.62 288 PRO A C 1
ATOM 2363 O O . PRO A 1 288 ? -2.237 13.288 -22.280 1.00 97.62 288 PRO A O 1
ATOM 2366 N N . SER A 1 289 ? -3.682 13.291 -20.575 1.00 97.06 289 SER A N 1
ATOM 2367 C CA . SER A 1 289 ? -3.562 14.729 -20.296 1.00 97.06 289 SER A CA 1
ATOM 2368 C C . SER A 1 289 ? -2.299 15.078 -19.504 1.00 97.06 289 SER A C 1
ATOM 2370 O O . SER A 1 289 ? -1.822 16.204 -19.622 1.00 97.06 289 SER A O 1
ATOM 2372 N N . LEU A 1 290 ? -1.715 14.123 -18.769 1.00 98.25 290 LEU A N 1
ATOM 2373 C CA . LEU A 1 290 ? -0.486 14.314 -17.994 1.00 98.25 290 LEU A CA 1
ATOM 2374 C C . LEU A 1 290 ? 0.755 13.765 -18.707 1.00 98.25 290 LEU A C 1
ATOM 2376 O O . LEU A 1 290 ? 1.804 14.403 -18.662 1.00 98.25 290 LEU A O 1
ATOM 2380 N N . PHE A 1 291 ? 0.652 12.625 -19.395 1.00 98.38 291 PHE A N 1
ATOM 2381 C CA . PHE A 1 291 ? 1.809 11.967 -20.011 1.00 98.38 291 PHE A CA 1
ATOM 2382 C C . PHE A 1 291 ? 1.703 11.864 -21.528 1.00 98.38 291 PHE A C 1
ATOM 2384 O O . PHE A 1 291 ? 0.619 11.778 -22.105 1.00 98.38 291 PHE A O 1
ATOM 2391 N N . GLN A 1 292 ? 2.858 11.848 -22.186 1.00 97.38 292 GLN A N 1
ATOM 2392 C CA . GLN A 1 292 ? 2.971 11.600 -23.619 1.00 97.38 292 GLN A CA 1
ATOM 2393 C C . GLN A 1 292 ? 4.299 10.925 -23.948 1.00 97.38 292 GLN A C 1
ATOM 2395 O O . GLN A 1 292 ? 5.321 11.209 -23.327 1.00 97.38 292 GLN A O 1
ATOM 2400 N N . TYR A 1 293 ? 4.283 10.058 -24.958 1.00 95.88 293 TYR A N 1
ATOM 2401 C CA . TYR A 1 293 ? 5.515 9.560 -25.552 1.00 95.88 293 TYR A CA 1
ATOM 2402 C C . TYR A 1 293 ? 6.176 10.599 -26.449 1.00 95.88 293 TYR A C 1
ATOM 2404 O O . TYR A 1 293 ? 5.520 11.242 -27.269 1.00 95.88 293 TYR A O 1
ATOM 2412 N N . GLU A 1 294 ? 7.497 10.669 -26.350 1.00 89.44 294 GLU A N 1
ATOM 2413 C CA . GLU A 1 294 ? 8.360 11.320 -27.323 1.00 89.44 294 GLU A CA 1
ATOM 2414 C C . GLU A 1 294 ? 9.290 10.296 -27.956 1.00 89.44 294 GLU A C 1
ATOM 2416 O O . GLU A 1 294 ? 9.856 9.437 -27.277 1.00 89.44 294 GLU A O 1
ATOM 2421 N N . LEU A 1 295 ? 9.445 10.398 -29.271 1.00 83.88 295 LEU A N 1
ATOM 2422 C CA . LEU A 1 295 ? 10.407 9.619 -30.036 1.00 83.88 295 LEU A CA 1
ATOM 2423 C C . LEU A 1 295 ? 11.573 10.534 -30.389 1.00 83.88 295 LEU A C 1
ATOM 2425 O O . LEU A 1 295 ? 11.361 11.646 -30.872 1.00 83.88 295 LEU A O 1
ATOM 2429 N N . ASN A 1 296 ? 12.800 10.073 -30.160 1.00 72.69 296 ASN A N 1
ATOM 2430 C CA . ASN A 1 296 ? 13.957 10.705 -30.786 1.00 72.69 296 ASN A CA 1
ATOM 2431 C C . ASN A 1 296 ? 14.146 10.174 -32.223 1.00 72.69 296 ASN A C 1
ATOM 2433 O O . ASN A 1 296 ? 13.520 9.196 -32.634 1.00 72.69 296 ASN A O 1
ATOM 2437 N N . ASN A 1 297 ? 15.062 10.790 -32.975 1.00 72.94 297 ASN A N 1
ATOM 2438 C CA . ASN A 1 297 ? 15.408 10.374 -34.343 1.00 72.94 297 ASN A CA 1
ATOM 2439 C C . ASN A 1 297 ? 15.938 8.926 -34.443 1.00 72.94 297 ASN A C 1
ATOM 2441 O O . ASN A 1 297 ? 15.962 8.366 -35.534 1.00 72.94 297 ASN A O 1
ATOM 2445 N N . ASN A 1 298 ? 16.339 8.319 -33.320 1.00 76.50 298 ASN A N 1
ATOM 2446 C CA . ASN A 1 298 ? 16.848 6.949 -33.233 1.00 76.50 298 ASN A CA 1
ATOM 2447 C C . ASN A 1 298 ? 15.766 5.937 -32.804 1.00 76.50 298 ASN A C 1
ATOM 2449 O O . ASN A 1 298 ? 16.089 4.781 -32.546 1.00 76.50 298 ASN A O 1
ATOM 2453 N N . ASN A 1 299 ? 14.494 6.350 -32.730 1.00 69.25 299 ASN A N 1
ATOM 2454 C CA . ASN A 1 299 ? 13.369 5.566 -32.206 1.00 69.25 299 ASN A CA 1
ATOM 2455 C C . ASN A 1 299 ? 13.476 5.164 -30.719 1.00 69.25 299 ASN A C 1
ATOM 2457 O O . ASN A 1 299 ? 12.720 4.298 -30.270 1.00 69.25 299 ASN A O 1
ATOM 2461 N N . ASP A 1 300 ? 14.335 5.806 -29.922 1.00 83.50 300 ASP A N 1
ATOM 2462 C CA . ASP A 1 300 ? 14.291 5.653 -28.467 1.00 83.50 300 ASP A CA 1
ATOM 2463 C C . ASP A 1 300 ? 13.042 6.344 -27.927 1.00 83.50 300 ASP A C 1
ATOM 2465 O O . ASP A 1 300 ? 12.840 7.555 -28.089 1.00 83.50 300 ASP A O 1
ATOM 2469 N N . LYS A 1 301 ? 12.209 5.556 -27.249 1.00 89.06 301 LYS A N 1
ATOM 2470 C CA . LYS A 1 301 ? 11.015 6.049 -26.573 1.00 89.06 301 LYS A CA 1
ATOM 2471 C C . LYS A 1 301 ? 11.398 6.736 -25.264 1.00 89.06 301 LYS A C 1
ATOM 2473 O O . LYS A 1 301 ? 12.071 6.158 -24.408 1.00 89.06 301 LYS A O 1
ATOM 2478 N N . LYS A 1 302 ? 10.903 7.955 -25.085 1.00 94.81 302 LYS A N 1
ATOM 2479 C CA . LYS A 1 302 ? 10.945 8.712 -23.833 1.00 94.81 302 LYS A CA 1
ATOM 2480 C C . LYS A 1 302 ? 9.527 9.048 -23.400 1.00 94.81 302 LYS A C 1
ATOM 2482 O O . LYS A 1 302 ? 8.629 9.137 -24.236 1.00 94.81 302 LYS A O 1
ATOM 2487 N N . ILE A 1 303 ? 9.322 9.248 -22.108 1.00 97.19 303 ILE A N 1
ATOM 2488 C CA . ILE A 1 303 ? 8.056 9.744 -21.568 1.00 97.19 303 ILE A CA 1
ATOM 2489 C C . ILE A 1 303 ? 8.240 11.187 -21.106 1.00 97.19 303 ILE A C 1
ATOM 2491 O O . ILE A 1 303 ? 9.178 11.490 -20.370 1.00 97.19 303 ILE A O 1
ATOM 2495 N N . ARG A 1 304 ? 7.355 12.073 -21.563 1.00 97.69 304 ARG A N 1
ATOM 2496 C CA . ARG A 1 304 ? 7.261 13.463 -21.119 1.00 97.69 304 ARG A CA 1
ATOM 2497 C C . ARG A 1 304 ? 6.129 13.604 -20.109 1.00 97.69 304 ARG A C 1
ATOM 2499 O O . ARG A 1 304 ? 5.013 13.144 -20.362 1.00 97.69 304 ARG A O 1
ATOM 2506 N N . ILE A 1 305 ? 6.406 14.319 -19.025 1.00 98.06 305 ILE A N 1
ATOM 2507 C CA . ILE A 1 305 ? 5.398 14.869 -18.118 1.00 98.06 305 ILE A CA 1
ATOM 2508 C C . ILE A 1 305 ? 4.985 16.235 -18.672 1.00 98.06 305 ILE A C 1
ATOM 2510 O O . ILE A 1 305 ? 5.792 17.160 -18.734 1.00 98.06 305 ILE A O 1
ATOM 2514 N N . LYS A 1 306 ? 3.741 16.377 -19.134 1.00 97.25 306 LYS A N 1
ATOM 2515 C CA . LYS A 1 306 ? 3.278 17.583 -19.844 1.00 97.25 306 LYS A CA 1
ATOM 2516 C C . LYS A 1 306 ? 3.259 18.829 -18.965 1.00 97.25 306 LYS A C 1
ATOM 2518 O O . LYS A 1 306 ? 3.499 19.921 -19.464 1.00 97.25 306 LYS A O 1
ATOM 2523 N N . THR A 1 307 ? 2.966 18.662 -17.680 1.00 94.69 307 THR A N 1
ATOM 2524 C CA . THR A 1 307 ? 2.788 19.770 -16.734 1.00 94.69 307 THR A CA 1
ATOM 2525 C C . THR A 1 307 ? 4.112 20.364 -16.260 1.00 94.69 307 THR A C 1
ATOM 2527 O O . THR A 1 307 ? 4.195 21.576 -16.101 1.00 94.69 307 THR A O 1
ATOM 2530 N N . THR A 1 308 ? 5.148 19.542 -16.068 1.00 95.50 308 THR A N 1
ATOM 2531 C CA . THR A 1 308 ? 6.481 19.993 -15.622 1.00 95.50 308 THR A CA 1
ATOM 2532 C C . THR A 1 308 ? 7.480 20.139 -16.770 1.00 95.50 308 THR A C 1
ATOM 2534 O O . THR A 1 308 ? 8.469 20.856 -16.650 1.00 95.50 308 THR A O 1
ATOM 2537 N N . GLY A 1 309 ? 7.231 19.476 -17.902 1.00 96.50 309 GLY A N 1
ATOM 2538 C CA . GLY A 1 309 ? 8.119 19.452 -19.062 1.00 96.50 309 GLY A CA 1
ATOM 2539 C C . GLY A 1 309 ? 9.268 18.445 -18.959 1.00 96.50 309 GLY A C 1
ATOM 2540 O O . GLY A 1 309 ? 10.005 18.299 -19.935 1.00 96.50 309 GLY A O 1
ATOM 2541 N N . GLU A 1 310 ? 9.407 17.738 -17.834 1.00 97.06 310 GLU A N 1
ATOM 2542 C CA . GLU A 1 310 ? 10.442 16.723 -17.621 1.00 97.06 310 GLU A CA 1
ATOM 2543 C C . GLU A 1 310 ? 10.303 15.547 -18.590 1.00 97.06 310 GLU A C 1
ATOM 2545 O O . GLU A 1 310 ? 9.198 15.149 -18.972 1.00 97.06 310 GLU A O 1
ATOM 2550 N N . ILE A 1 311 ? 11.445 14.976 -18.976 1.00 95.94 311 ILE A N 1
ATOM 2551 C CA . ILE A 1 311 ? 11.528 13.884 -19.945 1.00 95.94 311 ILE A CA 1
ATOM 2552 C C . ILE A 1 311 ? 12.424 12.790 -19.380 1.00 95.94 311 ILE A C 1
ATOM 2554 O O . ILE A 1 311 ? 13.598 13.023 -19.094 1.00 95.94 311 ILE A O 1
ATOM 2558 N N . TYR A 1 312 ? 11.892 11.575 -19.310 1.00 95.69 312 TYR A N 1
ATOM 2559 C CA . TYR A 1 312 ? 12.609 10.408 -18.815 1.00 95.69 312 TYR A CA 1
ATOM 2560 C C . TYR A 1 312 ? 12.792 9.372 -19.924 1.00 95.69 312 TYR A C 1
ATOM 2562 O O . TYR A 1 312 ? 11.857 9.048 -20.662 1.00 95.69 312 TYR A O 1
ATOM 2570 N N . SER A 1 313 ? 14.015 8.853 -20.058 1.00 93.06 313 SER A N 1
ATOM 2571 C CA . SER A 1 313 ? 14.302 7.750 -20.980 1.00 93.06 313 SER A CA 1
ATOM 2572 C C . SER A 1 313 ? 13.741 6.446 -20.423 1.00 93.06 313 SER A C 1
ATOM 2574 O O . SER A 1 313 ? 13.969 6.137 -19.255 1.00 93.06 313 SER A O 1
ATOM 2576 N N . ILE A 1 314 ? 13.040 5.670 -21.254 1.00 92.00 314 ILE A N 1
ATOM 2577 C CA . ILE A 1 314 ? 12.538 4.339 -20.867 1.00 92.00 314 ILE A CA 1
ATOM 2578 C C . ILE A 1 314 ? 13.701 3.344 -20.720 1.00 92.00 314 ILE A C 1
ATOM 2580 O O . ILE A 1 314 ? 13.670 2.467 -19.861 1.00 92.00 314 ILE A O 1
ATOM 2584 N N . ASN A 1 315 ? 14.758 3.535 -21.514 1.00 90.12 315 ASN A N 1
ATOM 2585 C CA . ASN A 1 315 ? 15.970 2.715 -21.520 1.00 90.12 315 ASN A CA 1
ATOM 2586 C C . ASN A 1 315 ? 17.090 3.345 -20.667 1.00 90.12 315 ASN A C 1
ATOM 2588 O O . ASN A 1 315 ? 18.245 3.333 -21.081 1.00 90.12 315 ASN A O 1
ATOM 2592 N N . SER A 1 316 ? 16.765 3.997 -19.545 1.00 89.81 316 SER A N 1
ATOM 2593 C CA . SER A 1 316 ? 17.790 4.578 -18.663 1.00 89.81 316 SER A CA 1
ATOM 2594 C C . SER A 1 316 ? 18.517 3.515 -17.841 1.00 89.81 316 SER A C 1
ATOM 2596 O O . SER A 1 316 ? 17.973 2.440 -17.616 1.00 89.81 316 SER A O 1
ATOM 2598 N N . ASP A 1 317 ? 19.697 3.852 -17.317 1.00 89.50 317 ASP A N 1
ATOM 2599 C CA . ASP A 1 317 ? 20.435 2.984 -16.385 1.00 89.50 317 ASP A CA 1
ATOM 2600 C C . ASP A 1 317 ? 19.762 2.883 -14.998 1.00 89.50 317 ASP A C 1
ATOM 2602 O O . ASP A 1 317 ? 19.981 1.923 -14.261 1.00 89.50 317 ASP A O 1
ATOM 2606 N N . ASP A 1 318 ? 18.875 3.832 -14.669 1.00 92.38 318 ASP A N 1
ATOM 2607 C CA . ASP A 1 318 ? 18.099 3.881 -13.423 1.00 92.38 318 ASP A CA 1
ATOM 2608 C C . ASP A 1 318 ? 16.578 3.767 -13.685 1.00 92.38 318 ASP A C 1
ATOM 2610 O O . ASP A 1 318 ? 15.808 4.681 -13.349 1.00 92.38 318 ASP A O 1
ATOM 2614 N N . PRO A 1 319 ? 16.087 2.662 -14.277 1.00 96.00 319 PRO A N 1
ATOM 2615 C CA . PRO A 1 319 ? 14.700 2.574 -14.736 1.00 96.00 319 PRO A CA 1
ATOM 2616 C C . PRO A 1 319 ? 13.696 2.673 -13.581 1.00 96.00 319 PRO A C 1
ATOM 2618 O O . PRO A 1 319 ? 12.636 3.278 -13.728 1.00 96.00 319 PRO A O 1
ATOM 2621 N N . LEU A 1 320 ? 14.033 2.143 -12.398 1.00 96.81 320 LEU A N 1
ATOM 2622 C CA . LEU A 1 320 ? 13.134 2.153 -11.240 1.00 96.81 320 LEU A CA 1
ATOM 2623 C C . LEU A 1 320 ? 13.015 3.538 -10.581 1.00 96.81 320 LEU A C 1
ATOM 2625 O O . LEU A 1 320 ? 11.946 3.874 -10.074 1.00 96.81 320 LEU A O 1
ATOM 2629 N N . LYS A 1 321 ? 14.083 4.348 -10.623 1.00 97.56 321 LYS A N 1
ATOM 2630 C CA . LYS A 1 321 ? 14.072 5.748 -10.165 1.00 97.56 321 LYS A CA 1
ATOM 2631 C C . LYS A 1 321 ? 13.131 6.580 -11.026 1.00 97.56 321 LYS A C 1
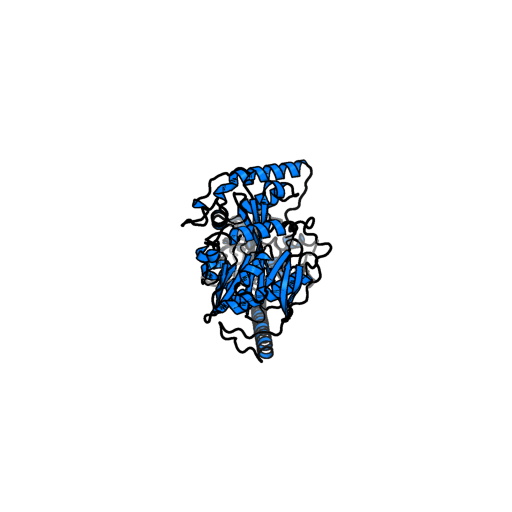ATOM 2633 O O . LYS A 1 321 ? 12.287 7.301 -10.510 1.00 97.56 321 LYS A O 1
ATOM 2638 N N . TYR A 1 322 ? 13.264 6.478 -12.346 1.00 97.69 322 TYR A N 1
ATOM 2639 C CA . TYR A 1 322 ? 12.404 7.239 -13.248 1.00 97.69 322 TYR A CA 1
ATOM 2640 C C . TYR A 1 322 ? 10.968 6.725 -13.217 1.00 97.69 322 TYR A C 1
ATOM 2642 O O . TYR A 1 322 ? 10.050 7.535 -13.160 1.00 97.69 322 TYR A O 1
ATOM 2650 N N . ALA A 1 323 ? 10.759 5.408 -13.129 1.00 98.38 323 ALA A N 1
ATOM 2651 C CA . ALA A 1 323 ? 9.429 4.844 -12.931 1.00 98.38 323 ALA A CA 1
ATOM 2652 C C . ALA A 1 323 ? 8.745 5.405 -11.672 1.00 98.38 323 ALA A C 1
ATOM 2654 O O . ALA A 1 323 ? 7.571 5.767 -11.729 1.00 98.38 323 ALA A O 1
ATOM 2655 N N . SER A 1 324 ? 9.465 5.527 -10.550 1.00 98.06 324 SER A N 1
ATOM 2656 C CA . SER A 1 324 ? 8.880 6.043 -9.308 1.00 98.06 324 SER A CA 1
ATOM 2657 C C . SER A 1 324 ? 8.603 7.546 -9.343 1.00 98.06 324 SER A C 1
ATOM 2659 O O . SER A 1 324 ? 7.661 7.979 -8.682 1.00 98.06 324 SER A O 1
ATOM 2661 N N . LEU A 1 325 ? 9.343 8.336 -10.128 1.00 98.50 325 LEU A N 1
ATOM 2662 C CA . LEU A 1 325 ? 9.073 9.766 -10.336 1.00 98.50 325 LEU A CA 1
ATOM 2663 C C . LEU A 1 325 ? 7.794 10.027 -11.143 1.00 98.50 325 LEU A C 1
ATOM 2665 O O . LEU A 1 325 ? 7.186 11.084 -11.000 1.00 98.50 325 LEU A O 1
ATOM 2669 N N . LEU A 1 326 ? 7.340 9.070 -11.954 1.00 98.62 326 LEU A N 1
ATOM 2670 C CA . LEU A 1 326 ? 6.124 9.225 -12.758 1.00 98.62 326 LEU A CA 1
ATOM 2671 C C . LEU A 1 326 ? 4.831 9.047 -11.946 1.00 98.62 326 LEU A C 1
ATOM 2673 O O . LEU A 1 326 ? 3.759 9.434 -12.409 1.00 98.62 326 LEU A O 1
ATOM 2677 N N . ILE A 1 327 ? 4.894 8.461 -10.748 1.00 98.69 327 ILE A N 1
ATOM 2678 C CA . ILE A 1 327 ? 3.711 8.044 -9.980 1.00 98.69 327 ILE A CA 1
ATOM 2679 C C . ILE A 1 327 ? 3.779 8.451 -8.512 1.00 98.69 327 ILE A C 1
ATOM 2681 O O . ILE A 1 327 ? 4.828 8.821 -7.992 1.00 98.69 327 ILE A O 1
ATOM 2685 N N . GLN A 1 328 ? 2.653 8.334 -7.808 1.00 98.62 328 GLN A N 1
ATOM 2686 C CA . GLN A 1 328 ? 2.587 8.565 -6.362 1.00 98.62 328 GLN A CA 1
ATOM 2687 C C . GLN A 1 328 ? 3.134 7.373 -5.561 1.00 98.62 328 GLN A C 1
ATOM 2689 O O . GLN A 1 328 ? 3.726 7.583 -4.508 1.00 98.62 328 GLN A O 1
ATOM 2694 N N . ASP A 1 329 ? 3.021 6.145 -6.076 1.00 98.69 329 ASP A N 1
ATOM 2695 C CA . ASP A 1 329 ? 3.441 4.918 -5.392 1.00 98.69 329 ASP A CA 1
ATOM 2696 C C . ASP A 1 329 ? 4.963 4.782 -5.213 1.00 98.69 329 ASP A C 1
ATOM 2698 O O . ASP A 1 329 ? 5.746 5.126 -6.102 1.00 98.69 329 ASP A O 1
ATOM 2702 N N . ASP A 1 330 ? 5.384 4.177 -4.105 1.00 98.75 330 ASP A N 1
ATOM 2703 C CA . ASP A 1 330 ? 6.692 3.523 -3.996 1.00 98.75 330 ASP A CA 1
ATOM 2704 C C . ASP A 1 330 ? 6.675 2.158 -4.708 1.00 98.75 330 ASP A C 1
ATOM 2706 O O . ASP A 1 330 ? 5.627 1.514 -4.831 1.00 98.75 330 ASP A O 1
ATOM 2710 N N . LEU A 1 331 ? 7.842 1.699 -5.171 1.00 98.88 331 LEU A N 1
ATOM 2711 C CA . LEU A 1 331 ? 7.994 0.488 -5.983 1.00 98.88 331 LEU A CA 1
ATOM 2712 C C . LEU A 1 331 ? 8.936 -0.518 -5.313 1.00 98.88 331 LEU A C 1
ATOM 2714 O O . LEU A 1 331 ? 10.059 -0.174 -4.959 1.00 98.88 331 LEU A O 1
ATOM 2718 N N . ALA A 1 332 ? 8.529 -1.782 -5.216 1.00 98.75 332 ALA A N 1
ATOM 2719 C CA . ALA A 1 332 ? 9.371 -2.894 -4.775 1.00 98.75 332 ALA A CA 1
ATOM 2720 C C . ALA A 1 332 ? 9.268 -4.081 -5.740 1.00 98.75 332 ALA A C 1
ATOM 2722 O O . ALA A 1 332 ? 8.180 -4.462 -6.166 1.00 98.75 332 ALA A O 1
ATOM 2723 N N . LEU A 1 333 ? 10.401 -4.701 -6.059 1.00 98.81 333 LEU A N 1
ATOM 2724 C CA . LEU A 1 333 ? 10.490 -5.867 -6.932 1.00 98.81 333 LEU A CA 1
ATOM 2725 C C . LEU A 1 333 ? 10.972 -7.085 -6.152 1.00 98.81 333 LEU A C 1
ATOM 2727 O O . LEU A 1 333 ? 12.079 -7.122 -5.604 1.00 98.81 333 LEU A O 1
ATOM 2731 N N . MET A 1 334 ? 10.115 -8.101 -6.154 1.00 98.62 334 MET A N 1
ATOM 2732 C CA . MET A 1 334 ? 10.345 -9.381 -5.506 1.00 98.62 334 MET A CA 1
ATOM 2733 C C . MET A 1 334 ? 10.710 -10.434 -6.557 1.00 98.62 334 MET A C 1
ATOM 2735 O O . MET A 1 334 ? 9.903 -10.737 -7.440 1.00 98.62 334 MET A O 1
ATOM 2739 N N . ILE A 1 335 ? 11.904 -11.015 -6.454 1.00 98.25 335 ILE A N 1
ATOM 2740 C CA . ILE A 1 335 ? 12.430 -12.014 -7.400 1.00 98.25 335 ILE A CA 1
ATOM 2741 C C . ILE A 1 335 ? 12.477 -13.382 -6.727 1.00 98.25 335 ILE A C 1
ATOM 2743 O O . ILE A 1 335 ? 12.872 -13.491 -5.567 1.00 98.25 335 ILE A O 1
ATOM 2747 N N . GLU A 1 336 ? 12.067 -14.431 -7.440 1.00 97.88 336 GLU A N 1
ATOM 2748 C CA . GLU A 1 336 ? 12.151 -15.797 -6.919 1.00 97.88 336 GLU A CA 1
ATOM 2749 C C . GLU A 1 336 ? 13.605 -16.290 -6.931 1.00 97.88 336 GLU A C 1
ATOM 2751 O O . GLU A 1 336 ? 14.267 -16.237 -7.964 1.00 97.88 336 GLU A O 1
ATOM 2756 N N . GLY A 1 337 ? 14.091 -16.791 -5.799 1.00 96.62 337 GLY A N 1
ATOM 2757 C CA . GLY A 1 337 ? 15.372 -17.475 -5.679 1.00 96.62 337 GLY A CA 1
ATOM 2758 C C . GLY A 1 337 ? 15.293 -18.947 -6.088 1.00 96.62 337 GLY A C 1
ATOM 2759 O O . GLY A 1 337 ? 14.218 -19.517 -6.283 1.00 96.62 337 GLY A O 1
ATOM 2760 N N . SER A 1 338 ? 16.450 -19.604 -6.181 1.00 95.62 338 SER A N 1
ATOM 2761 C CA . SER A 1 338 ? 16.554 -21.038 -6.504 1.00 95.62 338 SER A CA 1
ATOM 2762 C C . SER A 1 338 ? 15.935 -21.964 -5.451 1.00 95.62 338 SER A C 1
ATOM 2764 O O . SER A 1 338 ? 15.702 -23.140 -5.719 1.00 95.62 338 SER A O 1
ATOM 2766 N N . ASP A 1 339 ? 15.672 -21.448 -4.255 1.00 94.88 339 ASP A N 1
ATOM 2767 C CA . ASP A 1 339 ? 15.002 -22.134 -3.151 1.00 94.88 339 ASP A CA 1
ATOM 2768 C C . ASP A 1 339 ? 13.467 -21.962 -3.172 1.00 94.88 339 ASP A C 1
ATOM 2770 O O . ASP A 1 339 ? 12.761 -22.526 -2.336 1.00 94.88 339 ASP A O 1
ATOM 2774 N N . GLY A 1 340 ? 12.937 -21.201 -4.136 1.00 94.06 340 GLY A N 1
ATOM 2775 C CA . GLY A 1 340 ? 11.510 -20.919 -4.287 1.00 94.06 340 GLY A CA 1
ATOM 2776 C C . GLY A 1 340 ? 10.989 -19.796 -3.389 1.00 94.06 340 GLY A C 1
ATOM 2777 O O . GLY A 1 340 ? 9.781 -19.532 -3.401 1.00 94.06 340 GLY A O 1
ATOM 2778 N N . GLN A 1 341 ? 11.853 -19.132 -2.617 1.00 96.50 341 GLN A N 1
ATOM 2779 C CA . GLN A 1 341 ? 11.490 -17.945 -1.844 1.00 96.50 341 GLN A CA 1
ATOM 2780 C C . GLN A 1 341 ? 11.564 -16.689 -2.710 1.00 96.50 341 GLN A C 1
ATOM 2782 O O . GLN A 1 341 ? 12.274 -16.646 -3.707 1.00 96.50 341 GLN A O 1
ATOM 2787 N N . TYR A 1 342 ? 10.824 -15.650 -2.329 1.00 97.94 342 TYR A N 1
ATOM 2788 C CA . TYR A 1 342 ? 10.854 -14.358 -3.015 1.00 97.94 342 TYR A CA 1
ATOM 2789 C C . TYR A 1 342 ? 11.669 -13.366 -2.206 1.00 97.94 342 TYR A C 1
ATOM 2791 O O . TYR A 1 342 ? 11.394 -13.183 -1.024 1.00 97.94 342 TYR A O 1
ATOM 2799 N N . TYR A 1 343 ? 12.622 -12.704 -2.851 1.00 98.62 343 TYR A N 1
ATOM 2800 C CA . TYR A 1 343 ? 13.556 -11.770 -2.232 1.00 98.62 343 TYR A CA 1
ATOM 2801 C C . TYR A 1 343 ? 13.326 -10.353 -2.739 1.00 98.62 343 TYR A C 1
ATOM 2803 O O . TYR A 1 343 ? 13.106 -10.167 -3.936 1.00 98.62 343 TYR A O 1
ATOM 2811 N N . LEU A 1 344 ? 13.427 -9.360 -1.854 1.00 98.69 344 LEU A N 1
ATOM 2812 C CA . LEU A 1 344 ? 13.425 -7.953 -2.255 1.00 98.69 344 LEU A CA 1
ATOM 2813 C C . LEU A 1 344 ? 14.752 -7.627 -2.944 1.00 98.69 344 LEU A C 1
ATOM 2815 O O . LEU A 1 344 ? 15.778 -7.478 -2.279 1.00 98.69 344 LEU A O 1
ATOM 2819 N N . LYS A 1 345 ? 14.738 -7.564 -4.277 1.00 98.44 345 LYS A N 1
ATOM 2820 C CA . LYS A 1 345 ? 15.949 -7.397 -5.099 1.00 98.44 345 LYS A CA 1
ATOM 2821 C C . LYS A 1 345 ? 16.045 -6.049 -5.788 1.00 98.44 345 LYS A C 1
ATOM 2823 O O . LYS A 1 345 ? 17.134 -5.664 -6.196 1.00 98.44 345 LYS A O 1
ATOM 2828 N N . ALA A 1 346 ? 14.949 -5.313 -5.887 1.00 98.56 346 ALA A N 1
ATOM 2829 C CA . ALA A 1 346 ? 15.009 -3.906 -6.235 1.00 98.56 346 ALA A CA 1
ATOM 2830 C C . ALA A 1 346 ? 13.902 -3.129 -5.529 1.00 98.56 346 ALA A C 1
ATOM 2832 O O . ALA A 1 346 ? 12.859 -3.691 -5.192 1.00 98.56 346 ALA A O 1
ATOM 2833 N N . GLY A 1 347 ? 14.125 -1.845 -5.299 1.00 98.44 347 GLY A N 1
ATOM 2834 C CA . GLY A 1 347 ? 13.122 -0.960 -4.735 1.00 98.44 347 GLY A CA 1
ATOM 2835 C C . GLY A 1 347 ? 13.453 0.499 -4.995 1.00 98.44 347 GLY A C 1
ATOM 2836 O O . GLY A 1 347 ? 14.622 0.867 -5.023 1.00 98.44 347 GLY A O 1
ATOM 2837 N N . SER A 1 348 ? 12.417 1.307 -5.181 1.00 98.62 348 SER A N 1
ATOM 2838 C CA . SER A 1 348 ? 12.438 2.760 -5.082 1.00 98.62 348 SER A CA 1
ATOM 2839 C C . SER A 1 348 ? 11.413 3.121 -4.010 1.00 98.62 348 SER A C 1
ATOM 2841 O O . SER A 1 348 ? 10.212 3.166 -4.275 1.00 98.62 348 SER A O 1
ATOM 2843 N N . ILE A 1 349 ? 11.903 3.221 -2.775 1.00 98.50 349 ILE A N 1
ATOM 2844 C CA . ILE A 1 349 ? 11.125 3.368 -1.543 1.00 98.50 349 ILE A CA 1
ATOM 2845 C C . ILE A 1 349 ? 11.443 4.748 -0.975 1.00 98.50 349 ILE A C 1
ATOM 2847 O O . ILE A 1 349 ? 12.389 4.921 -0.207 1.00 98.50 349 ILE A O 1
ATOM 2851 N N . ILE A 1 350 ? 10.711 5.749 -1.449 1.00 98.19 350 ILE A N 1
ATOM 2852 C CA . ILE A 1 350 ? 11.049 7.161 -1.267 1.00 98.19 350 ILE A CA 1
ATOM 2853 C C . ILE A 1 350 ? 10.195 7.800 -0.176 1.00 98.19 350 ILE A C 1
ATOM 2855 O O . ILE A 1 350 ? 10.685 8.667 0.554 1.00 98.19 350 ILE A O 1
ATOM 2859 N N . ILE A 1 351 ? 8.946 7.346 -0.046 1.00 97.81 351 ILE A N 1
ATOM 2860 C CA . ILE A 1 351 ? 7.965 7.848 0.917 1.00 97.81 351 ILE A CA 1
ATOM 2861 C C . ILE A 1 351 ? 7.376 6.735 1.811 1.00 97.81 351 ILE A C 1
ATOM 2863 O O . ILE A 1 351 ? 6.153 6.662 1.968 1.00 97.81 351 ILE A O 1
ATOM 2867 N N . PRO A 1 352 ? 8.195 5.865 2.440 1.00 96.00 352 PRO A N 1
ATOM 2868 C CA . PRO A 1 352 ? 7.718 4.680 3.160 1.00 96.00 352 PRO A CA 1
ATOM 2869 C C . PRO A 1 352 ? 6.995 4.970 4.477 1.00 96.00 352 PRO A C 1
ATOM 2871 O O . PRO A 1 352 ? 6.269 4.107 4.976 1.00 96.00 352 PRO A O 1
ATOM 2874 N N . GLY A 1 353 ? 7.218 6.137 5.081 1.00 94.00 353 GLY A N 1
ATOM 2875 C CA . GLY A 1 353 ? 6.715 6.494 6.408 1.00 94.00 353 GLY A CA 1
ATOM 2876 C C . GLY A 1 353 ? 7.446 5.802 7.565 1.00 94.00 353 GLY A C 1
ATOM 2877 O O . GLY A 1 353 ? 7.907 6.494 8.464 1.00 94.00 353 GLY A O 1
ATOM 2878 N N . PHE A 1 354 ? 7.563 4.464 7.553 1.00 93.56 354 PHE A N 1
ATOM 2879 C CA . PHE A 1 354 ? 7.925 3.688 8.758 1.00 93.56 354 PHE A CA 1
ATOM 2880 C C . PHE A 1 354 ? 8.997 2.598 8.593 1.00 93.56 354 PHE A C 1
ATOM 2882 O O . PHE A 1 354 ? 9.298 1.884 9.550 1.00 93.56 354 PHE A O 1
ATOM 2889 N N . TRP A 1 355 ? 9.557 2.401 7.401 1.00 95.44 355 TRP A N 1
ATOM 2890 C CA . TRP A 1 355 ? 10.566 1.363 7.169 1.00 95.44 355 TRP A CA 1
ATOM 2891 C C . TRP A 1 355 ? 11.538 1.777 6.072 1.00 95.44 355 TRP A C 1
ATOM 2893 O O . TRP A 1 355 ? 11.191 2.561 5.197 1.00 95.44 355 TRP A O 1
ATOM 2903 N N . ARG A 1 356 ? 12.760 1.243 6.106 1.00 96.38 356 ARG A N 1
ATOM 2904 C CA . ARG A 1 356 ? 13.820 1.624 5.166 1.00 96.38 356 ARG A CA 1
ATOM 2905 C C . ARG A 1 356 ? 14.133 0.474 4.220 1.00 96.38 356 ARG A C 1
ATOM 2907 O O . ARG A 1 356 ? 14.235 -0.676 4.654 1.00 96.38 356 ARG A O 1
ATOM 2914 N N . LEU A 1 357 ? 14.356 0.785 2.942 1.00 97.31 357 LEU A N 1
ATOM 2915 C CA . LEU A 1 357 ? 14.762 -0.207 1.941 1.00 97.31 357 LEU A CA 1
ATOM 2916 C C . LEU A 1 357 ? 16.046 -0.925 2.358 1.00 97.31 357 LEU A C 1
ATOM 2918 O O . LEU A 1 357 ? 16.098 -2.152 2.312 1.00 97.31 357 LEU A O 1
ATOM 2922 N N . GLN A 1 358 ? 17.054 -0.178 2.809 1.00 95.88 358 GLN A N 1
ATOM 2923 C CA . GLN A 1 358 ? 18.350 -0.725 3.220 1.00 95.88 358 GLN A CA 1
ATOM 2924 C C . GLN A 1 358 ? 18.250 -1.811 4.303 1.00 95.88 358 GLN A C 1
ATOM 2926 O O . GLN A 1 358 ? 19.019 -2.768 4.271 1.00 95.88 358 GLN A O 1
ATOM 2931 N N . ASP A 1 359 ? 17.263 -1.714 5.201 1.00 95.81 359 ASP A N 1
ATOM 2932 C CA . ASP A 1 359 ? 17.070 -2.677 6.290 1.00 95.81 359 ASP A CA 1
ATOM 2933 C C . ASP A 1 359 ? 16.457 -3.991 5.801 1.00 95.81 359 ASP A C 1
ATOM 2935 O O . ASP A 1 359 ? 16.497 -4.987 6.517 1.00 95.81 359 ASP A O 1
ATOM 2939 N N . LYS A 1 360 ? 15.824 -3.986 4.621 1.00 97.56 360 LYS A N 1
ATOM 2940 C CA . LYS A 1 360 ? 15.038 -5.108 4.081 1.00 97.56 360 LYS A CA 1
ATOM 2941 C C . LYS A 1 360 ? 15.589 -5.643 2.759 1.00 97.56 360 LYS A C 1
ATOM 2943 O O . LYS A 1 360 ? 15.165 -6.703 2.298 1.00 97.56 360 LYS A O 1
ATOM 2948 N N . PHE A 1 361 ? 16.510 -4.921 2.129 1.00 98.12 361 PHE A N 1
ATOM 2949 C CA . PHE A 1 361 ? 17.093 -5.288 0.845 1.00 98.12 361 PHE A CA 1
ATOM 2950 C C . PHE A 1 361 ? 17.761 -6.666 0.926 1.00 98.12 361 PHE A C 1
ATOM 2952 O O . PHE A 1 361 ? 18.407 -6.997 1.917 1.00 98.12 361 PHE A O 1
ATOM 2959 N N . ASN A 1 362 ? 17.608 -7.479 -0.121 1.00 97.81 362 ASN A N 1
ATOM 2960 C CA . ASN A 1 362 ? 18.048 -8.877 -0.185 1.00 97.81 362 ASN A CA 1
ATOM 2961 C C . ASN A 1 362 ? 17.410 -9.838 0.835 1.00 97.81 362 ASN A C 1
ATOM 2963 O O . ASN A 1 362 ? 17.789 -11.009 0.853 1.00 97.81 362 ASN A O 1
ATOM 2967 N N . MET A 1 363 ? 16.434 -9.420 1.644 1.00 98.31 363 MET A N 1
ATOM 2968 C CA . MET A 1 363 ? 15.742 -10.346 2.542 1.00 98.31 363 MET A CA 1
ATOM 2969 C C . MET A 1 363 ? 14.653 -11.142 1.808 1.00 98.31 363 MET A C 1
ATOM 2971 O O . MET A 1 363 ? 13.981 -10.601 0.919 1.00 98.31 363 MET A O 1
ATOM 2975 N N . PRO A 1 364 ? 14.428 -12.414 2.185 1.00 97.75 364 PRO A N 1
ATOM 2976 C CA . PRO A 1 364 ? 13.265 -13.162 1.741 1.00 97.75 364 PRO A CA 1
ATOM 2977 C C . PRO A 1 364 ? 11.982 -12.591 2.358 1.00 97.75 364 PRO A C 1
ATOM 2979 O O . PRO A 1 364 ? 11.984 -12.049 3.465 1.00 97.75 364 PRO A O 1
ATOM 2982 N N . LEU A 1 365 ? 10.860 -12.778 1.665 1.00 96.50 365 LEU A N 1
ATOM 2983 C CA . LEU A 1 365 ? 9.538 -12.258 2.019 1.00 96.50 365 LEU A CA 1
ATOM 2984 C C . LEU A 1 365 ? 9.160 -12.522 3.482 1.00 96.50 365 LEU A C 1
ATOM 2986 O O . LEU A 1 365 ? 8.655 -11.626 4.157 1.00 96.50 365 LEU A O 1
ATOM 2990 N N . ALA A 1 366 ? 9.426 -13.731 3.983 1.00 95.75 366 ALA A N 1
ATOM 2991 C CA . ALA A 1 366 ? 9.154 -14.078 5.371 1.00 95.75 366 ALA A CA 1
ATOM 2992 C C . ALA A 1 366 ? 10.001 -13.254 6.351 1.00 95.75 366 ALA A C 1
ATOM 2994 O O . ALA A 1 366 ? 9.471 -12.720 7.321 1.00 95.75 366 ALA A O 1
ATOM 2995 N N . GLN A 1 367 ? 11.298 -13.093 6.079 1.00 96.88 367 GLN A N 1
ATOM 2996 C CA . GLN A 1 367 ? 12.204 -12.341 6.945 1.00 96.88 367 GLN A CA 1
ATOM 2997 C C . GLN A 1 367 ? 11.892 -10.842 6.950 1.00 96.88 367 GLN A C 1
ATOM 2999 O O . GLN A 1 367 ? 12.005 -10.220 8.003 1.00 96.88 367 GLN A O 1
ATOM 3004 N N . ILE A 1 368 ? 11.437 -10.266 5.831 1.00 96.50 368 ILE A N 1
ATOM 3005 C CA . ILE A 1 368 ? 10.981 -8.864 5.781 1.00 96.50 368 ILE A CA 1
ATOM 3006 C C . ILE A 1 368 ? 9.881 -8.619 6.823 1.00 96.50 368 ILE A C 1
ATOM 3008 O O . ILE A 1 368 ? 9.942 -7.641 7.564 1.00 96.50 368 ILE A O 1
ATOM 3012 N N . HIS A 1 369 ? 8.910 -9.532 6.912 1.00 94.88 369 HIS A N 1
ATOM 3013 C CA . HIS A 1 369 ? 7.778 -9.414 7.831 1.00 94.88 369 HIS A CA 1
ATOM 3014 C C . HIS A 1 369 ? 8.134 -9.803 9.271 1.00 94.88 369 HIS A C 1
ATOM 3016 O O . HIS A 1 369 ? 7.674 -9.150 10.202 1.00 94.88 369 HIS A O 1
ATOM 3022 N N . LEU A 1 370 ? 8.963 -10.835 9.465 1.00 93.94 370 LEU A N 1
ATOM 3023 C CA . LEU A 1 370 ? 9.420 -11.250 10.795 1.00 93.94 370 LEU A CA 1
ATOM 3024 C C . LEU A 1 370 ? 10.297 -10.179 11.448 1.00 93.94 370 LEU A C 1
ATOM 3026 O O . LEU A 1 370 ? 10.086 -9.847 12.601 1.00 93.94 370 LEU A O 1
ATOM 3030 N N . SER A 1 371 ? 11.232 -9.589 10.700 1.00 91.19 371 SER A N 1
ATOM 3031 C CA . SER A 1 371 ? 12.084 -8.491 11.189 1.00 91.19 371 SER A CA 1
ATOM 3032 C C . SER A 1 371 ? 11.354 -7.151 11.319 1.00 91.19 371 SER A C 1
ATOM 3034 O O . SER A 1 371 ? 11.958 -6.159 11.713 1.00 91.19 371 SER A O 1
ATOM 3036 N N . GLY A 1 372 ? 10.101 -7.075 10.874 1.00 86.81 372 GLY A N 1
ATOM 3037 C CA . GLY A 1 372 ? 9.215 -5.940 11.110 1.00 86.81 372 GLY A CA 1
ATOM 3038 C C . GLY A 1 372 ? 8.182 -6.226 12.196 1.00 86.81 372 GLY A C 1
ATOM 3039 O O . GLY A 1 372 ? 7.227 -5.470 12.286 1.00 86.81 372 GLY A O 1
ATOM 3040 N N . ASP A 1 373 ? 8.315 -7.331 12.938 1.00 89.56 373 ASP A N 1
ATOM 3041 C CA . ASP A 1 373 ? 7.417 -7.740 14.024 1.00 89.56 373 ASP A CA 1
ATOM 3042 C C . ASP A 1 373 ? 5.928 -7.738 13.641 1.00 89.56 373 ASP A C 1
ATOM 3044 O O . ASP A 1 373 ? 5.056 -7.377 14.433 1.00 89.56 373 ASP A O 1
ATOM 3048 N N . VAL A 1 374 ? 5.612 -8.151 12.405 1.00 90.81 374 VAL A N 1
ATOM 3049 C CA . VAL A 1 374 ? 4.225 -8.189 11.923 1.00 90.81 374 VAL A CA 1
ATOM 3050 C C . VAL A 1 374 ? 3.410 -9.189 12.764 1.00 90.81 374 VAL A C 1
ATOM 3052 O O . VAL A 1 374 ? 3.705 -10.392 12.739 1.00 90.81 374 VAL A O 1
ATOM 3055 N N . PRO A 1 375 ? 2.343 -8.744 13.458 1.00 90.06 375 PRO A N 1
ATOM 3056 C CA . PRO A 1 375 ? 1.589 -9.590 14.377 1.00 90.06 375 PRO A CA 1
ATOM 3057 C C . PRO A 1 375 ? 1.013 -10.840 13.714 1.00 90.06 375 PRO A C 1
ATOM 3059 O O . PRO A 1 375 ? 0.413 -10.785 12.635 1.00 90.06 375 PRO A O 1
ATOM 3062 N N . LYS A 1 376 ? 1.178 -11.983 14.387 1.00 89.75 376 LYS A N 1
ATOM 3063 C CA . LYS A 1 376 ? 0.701 -13.314 13.968 1.00 89.75 376 LYS A CA 1
ATOM 3064 C C . LYS A 1 376 ? 1.146 -13.733 12.558 1.00 89.75 376 LYS A C 1
ATOM 3066 O O . LYS A 1 376 ? 0.483 -14.557 11.916 1.00 89.75 376 LYS A O 1
ATOM 3071 N N . PHE A 1 377 ? 2.228 -13.150 12.027 1.00 91.94 377 PHE A N 1
ATOM 3072 C CA . PHE A 1 377 ? 2.664 -13.412 10.656 1.00 91.94 377 PHE A CA 1
ATOM 3073 C C . PHE A 1 377 ? 2.990 -14.891 10.441 1.00 91.94 377 PHE A C 1
ATOM 3075 O O . PHE A 1 377 ? 2.447 -15.506 9.520 1.00 91.94 377 PHE A O 1
ATOM 3082 N N . LYS A 1 378 ? 3.826 -15.476 11.304 1.00 90.44 378 LYS A N 1
ATOM 3083 C CA . LYS A 1 378 ? 4.270 -16.872 11.191 1.00 90.44 378 LYS A CA 1
ATOM 3084 C C . LYS A 1 378 ? 3.096 -17.849 11.296 1.00 90.44 378 LYS A C 1
ATOM 3086 O O . LYS A 1 378 ? 3.014 -18.813 10.540 1.00 90.44 378 LYS A O 1
ATOM 3091 N N . GLU A 1 379 ? 2.160 -17.571 12.196 1.00 90.50 379 GLU A N 1
ATOM 3092 C CA . GLU A 1 379 ? 1.045 -18.451 12.543 1.00 90.50 379 GLU A CA 1
ATOM 3093 C C . GLU A 1 379 ? -0.114 -18.362 11.543 1.00 90.50 379 GLU A C 1
ATOM 3095 O O . GLU A 1 379 ? -0.813 -19.353 11.319 1.00 90.50 379 GLU A O 1
ATOM 3100 N N . LYS A 1 380 ? -0.367 -17.178 10.965 1.00 89.94 380 LYS A N 1
ATOM 3101 C CA . LYS A 1 380 ? -1.573 -16.914 10.158 1.00 89.94 380 LYS A CA 1
ATOM 3102 C C . LYS A 1 380 ? -1.299 -16.548 8.703 1.00 89.94 380 LYS A C 1
ATOM 3104 O O . LYS A 1 380 ? -2.139 -16.847 7.856 1.00 89.94 380 LYS A O 1
ATOM 3109 N N . LEU A 1 381 ? -0.173 -15.906 8.391 1.00 92.38 381 LEU A N 1
ATOM 3110 C CA . LEU A 1 381 ? 0.044 -15.279 7.082 1.00 92.38 381 LEU A CA 1
ATOM 3111 C C . LEU A 1 381 ? 1.113 -15.974 6.240 1.00 92.38 381 LEU A C 1
ATOM 3113 O O . LEU A 1 381 ? 0.848 -16.231 5.063 1.00 92.38 381 LEU A O 1
ATOM 3117 N N . GLN A 1 382 ? 2.267 -16.316 6.821 1.00 93.19 382 GLN A N 1
ATOM 3118 C CA . GLN A 1 382 ? 3.480 -16.726 6.104 1.00 93.19 382 GLN A CA 1
ATOM 3119 C C . GLN A 1 382 ? 3.197 -17.773 5.022 1.00 93.19 382 GLN A C 1
ATOM 3121 O O . GLN A 1 382 ? 3.370 -17.513 3.832 1.00 93.19 382 GLN A O 1
ATOM 3126 N N . HIS A 1 383 ? 2.656 -18.926 5.417 1.00 92.62 383 HIS A N 1
ATOM 3127 C CA . HIS A 1 383 ? 2.429 -20.032 4.491 1.00 92.62 383 HIS A CA 1
ATOM 3128 C C . HIS A 1 383 ? 1.418 -19.694 3.382 1.00 92.62 383 HIS A C 1
ATOM 3130 O O . HIS A 1 383 ? 1.507 -20.178 2.251 1.00 92.62 383 HIS A O 1
ATOM 3136 N N . SER A 1 384 ? 0.410 -18.872 3.687 1.00 92.88 384 SER A N 1
ATOM 3137 C CA . SER A 1 384 ? -0.555 -18.423 2.681 1.00 92.88 384 SER A CA 1
ATOM 3138 C C . SER A 1 384 ? 0.083 -17.464 1.677 1.00 92.88 384 SER A C 1
ATOM 3140 O O . SER A 1 384 ? -0.133 -17.629 0.478 1.00 92.88 384 SER A O 1
ATOM 3142 N N . MET A 1 385 ? 0.925 -16.553 2.162 1.00 94.19 385 MET A N 1
ATOM 3143 C CA . MET A 1 385 ? 1.586 -15.522 1.378 1.00 94.19 385 MET A CA 1
ATOM 3144 C C . MET A 1 385 ? 2.667 -16.106 0.464 1.00 94.19 385 MET A C 1
ATOM 3146 O O . MET A 1 385 ? 2.640 -15.851 -0.736 1.00 94.19 385 MET A O 1
ATOM 3150 N N . GLU A 1 386 ? 3.553 -16.962 0.980 1.00 93.88 386 GLU A N 1
ATOM 3151 C CA . GLU A 1 386 ? 4.610 -17.615 0.190 1.00 93.88 386 GLU A CA 1
ATOM 3152 C C . GLU A 1 386 ? 4.024 -18.429 -0.970 1.00 93.88 386 GLU A C 1
ATOM 3154 O O . GLU A 1 386 ? 4.420 -18.277 -2.127 1.00 93.88 386 GLU A O 1
ATOM 3159 N N . ARG A 1 387 ? 2.999 -19.247 -0.691 1.00 92.75 387 ARG A N 1
ATOM 3160 C CA . ARG A 1 387 ? 2.305 -20.011 -1.739 1.00 92.75 387 ARG A CA 1
ATOM 3161 C C . ARG A 1 387 ? 1.614 -19.108 -2.751 1.00 92.75 387 ARG A C 1
ATOM 3163 O O . ARG A 1 387 ? 1.501 -19.497 -3.912 1.00 92.75 387 ARG A O 1
ATOM 3170 N N . TYR A 1 388 ? 1.093 -17.963 -2.314 1.00 94.44 388 TYR A N 1
ATOM 3171 C CA . TYR A 1 388 ? 0.448 -17.012 -3.210 1.00 94.44 388 TYR A CA 1
ATOM 3172 C C . TYR A 1 388 ? 1.474 -16.401 -4.165 1.00 94.44 388 TYR A C 1
ATOM 3174 O O . TYR A 1 388 ? 1.278 -16.450 -5.377 1.00 94.44 388 TYR A O 1
ATOM 3182 N N . PHE A 1 389 ? 2.611 -15.942 -3.636 1.00 95.50 389 PHE A N 1
ATOM 3183 C CA . PHE A 1 389 ? 3.728 -15.426 -4.427 1.00 95.50 389 PHE A CA 1
ATOM 3184 C C . PHE A 1 389 ? 4.253 -16.463 -5.418 1.00 95.50 389 PHE A C 1
ATOM 3186 O O . PHE A 1 389 ? 4.496 -16.121 -6.561 1.00 95.50 389 PHE A O 1
ATOM 3193 N N . GLN A 1 390 ? 4.344 -17.745 -5.064 1.00 94.00 390 GLN A N 1
ATOM 3194 C CA . GLN A 1 390 ? 4.761 -18.783 -6.019 1.00 94.00 390 GLN A CA 1
ATOM 3195 C C . GLN A 1 390 ? 3.742 -19.047 -7.142 1.00 94.00 390 GLN A C 1
ATOM 3197 O O . GLN A 1 390 ? 4.123 -19.478 -8.227 1.00 94.00 390 GLN A O 1
ATOM 3202 N N . LYS A 1 391 ? 2.445 -18.819 -6.898 1.00 93.31 391 LYS A N 1
ATOM 3203 C CA . LYS A 1 391 ? 1.351 -19.182 -7.823 1.00 93.31 391 LYS A CA 1
ATOM 3204 C C . LYS A 1 391 ? 0.735 -18.008 -8.577 1.00 93.31 391 LYS A C 1
ATOM 3206 O O . LYS A 1 391 ? -0.131 -18.234 -9.417 1.00 93.31 391 LYS A O 1
ATOM 3211 N N . MET A 1 392 ? 1.119 -16.777 -8.251 1.00 94.62 392 MET A N 1
ATOM 3212 C CA . MET A 1 392 ? 0.567 -15.578 -8.873 1.00 94.62 392 MET A CA 1
ATOM 3213 C C . MET A 1 392 ? 0.852 -15.571 -10.376 1.00 94.62 392 MET A C 1
ATOM 3215 O O . MET A 1 392 ? 2.020 -15.618 -10.778 1.00 94.62 392 MET A O 1
ATOM 3219 N N . ASN A 1 393 ? -0.214 -15.463 -11.168 1.00 92.75 393 ASN A N 1
ATOM 3220 C CA . ASN A 1 393 ? -0.148 -15.355 -12.620 1.00 92.75 393 ASN A CA 1
ATOM 3221 C C . ASN A 1 393 ? -0.235 -13.881 -13.070 1.00 92.75 393 ASN A C 1
ATOM 3223 O O . ASN A 1 393 ? -0.919 -13.097 -12.401 1.00 92.75 393 ASN A O 1
ATOM 3227 N N . PRO A 1 394 ? 0.401 -13.498 -14.195 1.00 95.12 394 PRO A N 1
ATOM 3228 C CA . PRO A 1 394 ? 0.341 -12.133 -14.736 1.00 95.12 394 PRO A CA 1
ATOM 3229 C C . PRO A 1 394 ? -1.070 -11.602 -15.025 1.00 95.12 394 PRO A C 1
ATOM 3231 O O . PRO A 1 394 ? -1.305 -10.402 -14.900 1.00 95.12 394 PRO A O 1
ATOM 3234 N N . GLU A 1 395 ? -2.026 -12.474 -15.356 1.00 94.75 395 GLU A N 1
ATOM 3235 C CA . GLU A 1 395 ? -3.407 -12.106 -15.709 1.00 94.75 395 GLU A CA 1
ATOM 3236 C C . GLU A 1 395 ? -4.250 -11.662 -14.502 1.00 94.75 395 GLU A C 1
ATOM 3238 O O . GLU A 1 395 ? -5.353 -11.126 -14.660 1.00 94.75 395 GLU A O 1
ATOM 3243 N N . HIS A 1 396 ? -3.798 -11.967 -13.283 1.00 94.06 396 HIS A N 1
ATOM 3244 C CA . HIS A 1 396 ? -4.590 -11.822 -12.060 1.00 94.06 396 HIS A CA 1
ATOM 3245 C C . HIS A 1 396 ? -3.812 -11.065 -10.981 1.00 94.06 396 HIS A C 1
ATOM 3247 O O . HIS A 1 396 ? -3.503 -11.638 -9.928 1.00 94.06 396 HIS A O 1
ATOM 3253 N N . PRO A 1 397 ? -3.491 -9.779 -11.218 1.00 96.81 397 PRO A N 1
ATOM 3254 C CA . PRO A 1 397 ? -2.945 -8.943 -10.169 1.00 96.81 397 PRO A CA 1
ATOM 3255 C C . PRO A 1 397 ? -3.960 -8.772 -9.039 1.00 96.81 397 PRO A C 1
ATOM 3257 O O . PRO A 1 397 ? -5.176 -8.942 -9.208 1.00 96.81 397 PRO A O 1
ATOM 3260 N N . VAL A 1 398 ? -3.443 -8.424 -7.868 1.00 97.81 398 VAL A N 1
ATOM 3261 C CA . VAL A 1 398 ? -4.264 -8.181 -6.687 1.00 97.81 398 VAL A CA 1
ATOM 3262 C C . VAL A 1 398 ? -3.970 -6.843 -6.061 1.00 97.81 398 VAL A C 1
ATOM 3264 O O . VAL A 1 398 ? -2.887 -6.288 -6.207 1.00 97.81 398 VAL A O 1
ATOM 3267 N N . ILE A 1 399 ? -4.959 -6.364 -5.328 1.00 97.31 399 ILE A N 1
ATOM 3268 C CA . ILE A 1 399 ? -4.918 -5.149 -4.542 1.00 97.31 399 ILE A CA 1
ATOM 3269 C C . ILE A 1 399 ? -5.297 -5.474 -3.105 1.00 97.31 399 ILE A C 1
ATOM 3271 O O . ILE A 1 399 ? -6.166 -6.308 -2.842 1.00 97.31 399 ILE A O 1
ATOM 3275 N N . ARG A 1 400 ? -4.657 -4.800 -2.164 1.00 95.50 400 ARG A N 1
ATOM 3276 C CA . ARG A 1 400 ? -5.059 -4.755 -0.763 1.00 95.50 400 ARG A CA 1
ATOM 3277 C C . ARG A 1 400 ? -4.884 -3.338 -0.247 1.00 95.50 400 ARG A C 1
ATOM 3279 O O . ARG A 1 400 ? -4.209 -2.519 -0.859 1.00 95.50 400 ARG A O 1
ATOM 3286 N N . HIS A 1 401 ? -5.474 -3.092 0.908 1.00 94.88 401 HIS A N 1
ATOM 3287 C CA . HIS A 1 401 ? -5.305 -1.841 1.622 1.00 94.88 401 HIS A CA 1
ATOM 3288 C C . HIS A 1 401 ? -4.765 -2.141 3.010 1.00 94.88 401 HIS A C 1
ATOM 3290 O O . HIS A 1 401 ? -5.165 -3.118 3.650 1.00 94.88 401 HIS A O 1
ATOM 3296 N N . ASN A 1 402 ? -3.829 -1.322 3.454 1.00 92.69 402 ASN A N 1
ATOM 3297 C CA . ASN A 1 402 ? -3.325 -1.309 4.816 1.00 92.69 402 ASN A CA 1
ATOM 3298 C C . ASN A 1 402 ? -3.508 0.098 5.384 1.00 92.69 402 ASN A C 1
ATOM 3300 O O . ASN A 1 402 ? -3.723 1.035 4.625 1.00 92.69 402 ASN A O 1
ATOM 3304 N N . TYR A 1 403 ? -3.446 0.268 6.698 1.00 94.69 403 TYR A N 1
ATOM 3305 C CA . TYR A 1 403 ? -3.479 1.606 7.280 1.00 94.69 403 TYR A CA 1
ATOM 3306 C C . TYR A 1 403 ? -2.712 1.688 8.588 1.00 94.69 403 TYR A C 1
ATOM 3308 O O . TYR A 1 403 ? -2.572 0.699 9.309 1.00 94.69 403 TYR A O 1
ATOM 3316 N N . PHE A 1 404 ? -2.263 2.891 8.902 1.00 94.81 404 PHE A N 1
ATOM 3317 C CA . PHE A 1 404 ? -1.557 3.269 10.109 1.00 94.81 404 PHE A CA 1
ATOM 3318 C C . PHE A 1 404 ? -2.037 4.645 10.565 1.00 94.81 404 PHE A C 1
ATOM 3320 O O . PHE A 1 404 ? -2.657 5.396 9.808 1.00 94.81 404 PHE A O 1
ATOM 3327 N N . ILE A 1 405 ? -1.732 4.959 11.816 1.00 96.75 405 ILE A N 1
ATOM 3328 C CA . ILE A 1 405 ? -1.793 6.320 12.328 1.00 96.75 405 ILE A CA 1
ATOM 3329 C C . ILE A 1 405 ? -0.358 6.819 12.392 1.00 96.75 405 ILE A C 1
ATOM 3331 O O . ILE A 1 405 ? 0.516 6.107 12.880 1.00 96.75 405 ILE A O 1
ATOM 3335 N N . GLN A 1 406 ? -0.128 8.014 11.871 1.00 96.56 406 GLN A N 1
ATOM 3336 C CA . GLN A 1 406 ? 1.139 8.723 11.958 1.00 96.56 406 GLN A CA 1
ATOM 3337 C C . GLN A 1 406 ? 0.950 9.935 12.865 1.00 96.56 406 GLN A C 1
ATOM 3339 O O . GLN A 1 406 ? -0.119 10.539 12.873 1.00 96.56 406 GLN A O 1
ATOM 3344 N N . THR A 1 407 ? 1.958 10.270 13.661 1.00 96.31 407 THR A N 1
ATOM 3345 C CA . THR A 1 407 ? 1.867 11.323 14.689 1.00 96.31 407 THR A CA 1
ATOM 3346 C C . THR A 1 407 ? 2.715 12.548 14.348 1.00 96.31 407 THR A C 1
ATOM 3348 O O . THR A 1 407 ? 3.192 13.253 15.236 1.00 96.31 407 THR A O 1
ATOM 3351 N N . ASP A 1 408 ? 2.924 12.762 13.053 1.00 95.50 408 ASP A N 1
ATOM 3352 C CA . ASP A 1 408 ? 3.526 13.938 12.442 1.00 95.50 408 ASP A CA 1
ATOM 3353 C C . ASP A 1 408 ? 2.979 14.094 11.008 1.00 95.50 408 ASP A C 1
ATOM 3355 O O . ASP A 1 408 ? 2.287 13.207 10.499 1.00 95.50 408 ASP A O 1
ATOM 3359 N N . GLY A 1 409 ? 3.254 15.240 10.379 1.00 95.44 409 GLY A N 1
ATOM 3360 C CA . GLY A 1 409 ? 2.770 15.591 9.040 1.00 95.44 409 GLY A CA 1
ATOM 3361 C C . GLY A 1 409 ? 3.744 15.284 7.897 1.00 95.44 409 GLY A C 1
ATOM 3362 O O . GLY A 1 409 ? 3.518 15.758 6.778 1.00 95.44 409 GLY A O 1
ATOM 3363 N N . ASP A 1 410 ? 4.809 14.521 8.149 1.00 95.94 410 ASP A N 1
ATOM 3364 C CA . ASP A 1 410 ? 5.882 14.299 7.181 1.00 95.94 410 ASP A CA 1
ATOM 3365 C C . ASP A 1 410 ? 5.565 13.105 6.266 1.00 95.94 410 ASP A C 1
ATOM 3367 O O . ASP A 1 410 ? 5.606 11.939 6.656 1.00 95.94 410 ASP A O 1
ATOM 3371 N N . LEU A 1 411 ? 5.241 13.384 4.999 1.00 96.56 411 LEU A N 1
ATOM 3372 C CA . LEU A 1 411 ? 4.808 12.352 4.043 1.00 96.56 411 LEU A CA 1
ATOM 3373 C C . LEU A 1 411 ? 5.879 11.274 3.793 1.00 96.56 411 LEU A C 1
ATOM 3375 O O . LEU A 1 411 ? 5.542 10.095 3.641 1.00 96.56 411 LEU A O 1
ATOM 3379 N N . ALA A 1 412 ? 7.146 11.691 3.703 1.00 96.88 412 ALA A N 1
ATOM 3380 C CA . ALA A 1 412 ? 8.241 10.817 3.301 1.00 96.88 412 ALA A CA 1
ATOM 3381 C C . ALA A 1 412 ? 8.665 9.859 4.420 1.00 96.88 412 ALA A C 1
ATOM 3383 O O . ALA A 1 412 ? 8.719 8.642 4.220 1.00 96.88 412 ALA A O 1
ATOM 3384 N N . TRP A 1 413 ? 8.923 10.415 5.601 1.00 96.69 413 TRP A N 1
ATOM 3385 C CA . TRP A 1 413 ? 9.423 9.701 6.766 1.00 96.69 413 TRP A CA 1
ATOM 3386 C C . TRP A 1 413 ? 8.793 10.261 8.036 1.00 96.69 413 TRP A C 1
ATOM 3388 O O . TRP A 1 413 ? 8.822 11.470 8.246 1.00 96.69 413 TRP A O 1
ATOM 3398 N N . SER A 1 414 ? 8.270 9.390 8.897 1.00 96.31 414 SER A N 1
ATOM 3399 C CA . SER A 1 414 ? 7.711 9.798 10.182 1.00 96.31 414 SER A CA 1
ATOM 3400 C C . SER A 1 414 ? 8.825 10.004 11.205 1.00 96.31 414 SER A C 1
ATOM 3402 O O . SER A 1 414 ? 9.391 9.051 11.739 1.00 96.31 414 SER A O 1
ATOM 3404 N N . ASN A 1 415 ? 9.121 11.260 11.532 1.00 94.25 415 ASN A N 1
ATOM 3405 C CA . ASN A 1 415 ? 10.096 11.591 12.573 1.00 94.25 415 ASN A CA 1
ATOM 3406 C C . ASN A 1 415 ? 9.643 11.160 13.979 1.00 94.25 415 ASN A C 1
ATOM 3408 O O . ASN A 1 415 ? 10.466 11.077 14.895 1.00 94.25 415 ASN A O 1
ATOM 3412 N N . SER A 1 416 ? 8.358 10.842 14.172 1.00 92.50 416 SER A N 1
ATOM 3413 C CA . SER A 1 416 ? 7.859 10.331 15.450 1.00 92.50 416 SER A CA 1
ATOM 3414 C C . SER A 1 416 ? 8.386 8.946 15.817 1.00 92.50 416 SER A C 1
ATOM 3416 O O . SER A 1 416 ? 8.434 8.615 16.999 1.00 92.50 416 SER A O 1
ATOM 3418 N N . ILE A 1 417 ? 8.834 8.149 14.844 1.00 93.19 417 ILE A N 1
ATOM 3419 C CA . ILE A 1 417 ? 9.484 6.860 15.114 1.00 93.19 417 ILE A CA 1
ATOM 3420 C C . ILE A 1 417 ? 11.013 6.975 15.225 1.00 93.19 417 ILE A C 1
ATOM 3422 O O . ILE A 1 417 ? 11.704 5.959 15.317 1.00 93.19 417 ILE A O 1
ATOM 3426 N N . GLY A 1 418 ? 11.547 8.196 15.280 1.00 94.31 418 GLY A N 1
ATOM 3427 C CA . GLY A 1 418 ? 12.978 8.494 15.263 1.00 94.31 418 GLY A CA 1
ATOM 3428 C C . GLY A 1 418 ? 13.451 8.981 13.892 1.00 94.31 418 GLY A C 1
ATOM 3429 O O . GLY A 1 418 ? 12.765 8.813 12.883 1.00 94.31 418 GLY A O 1
ATOM 3430 N N . SER A 1 419 ? 14.637 9.595 13.861 1.00 93.56 419 SER A N 1
ATOM 3431 C CA . SER A 1 419 ? 15.259 10.028 12.601 1.00 93.56 419 SER A CA 1
ATOM 3432 C C . SER A 1 419 ? 15.526 8.827 11.688 1.00 93.56 419 SER A C 1
ATOM 3434 O O . SER A 1 419 ? 15.897 7.752 12.165 1.00 93.56 419 SER A O 1
ATOM 3436 N N . GLU A 1 420 ? 15.375 9.010 10.375 1.00 94.62 420 GLU A N 1
ATOM 3437 C CA . GLU A 1 420 ? 15.594 7.956 9.375 1.00 94.62 420 GLU A CA 1
ATOM 3438 C C . GLU A 1 420 ? 17.023 7.395 9.415 1.00 94.62 420 GLU A C 1
ATOM 3440 O O . GLU A 1 420 ? 17.237 6.208 9.162 1.00 94.62 420 GLU A O 1
ATOM 3445 N N . ASP A 1 421 ? 17.991 8.222 9.809 1.00 91.06 421 ASP A N 1
ATOM 3446 C CA . ASP A 1 421 ? 19.409 7.862 9.891 1.00 91.06 421 ASP A CA 1
ATOM 3447 C C . ASP A 1 421 ? 19.772 7.182 11.232 1.00 91.06 421 ASP A C 1
ATOM 3449 O O . ASP A 1 421 ? 20.890 6.706 11.428 1.00 91.06 421 ASP A O 1
ATOM 3453 N N . GLN A 1 422 ? 18.828 7.100 12.177 1.00 90.19 422 GLN A N 1
ATOM 3454 C CA . GLN A 1 422 ? 19.060 6.535 13.505 1.00 90.19 422 GLN A CA 1
ATOM 3455 C C . GLN A 1 422 ? 18.988 4.996 13.505 1.00 90.19 422 GLN A C 1
ATOM 3457 O O . GLN A 1 422 ? 18.237 4.368 12.753 1.00 90.19 422 GLN A O 1
ATOM 3462 N N . PHE A 1 423 ? 19.722 4.359 14.419 1.00 87.25 423 PHE A N 1
ATOM 3463 C CA . PHE A 1 423 ? 19.469 2.970 14.809 1.00 87.25 423 PHE A CA 1
ATOM 3464 C C . PHE A 1 423 ? 18.327 2.882 15.832 1.00 87.25 423 PHE A C 1
ATOM 3466 O O . PHE A 1 423 ? 18.125 3.790 16.639 1.00 87.25 423 PHE A O 1
ATOM 3473 N N . GLY A 1 424 ? 17.592 1.766 15.826 1.00 84.25 424 GLY A N 1
ATOM 3474 C CA . GLY A 1 424 ? 16.502 1.546 16.784 1.00 84.25 424 GLY A CA 1
ATOM 3475 C C . GLY A 1 424 ? 15.283 2.441 16.546 1.00 84.25 424 GLY A C 1
ATOM 3476 O O . GLY A 1 424 ? 14.669 2.914 17.502 1.00 84.25 424 GLY A O 1
ATOM 3477 N N . ILE A 1 425 ? 14.946 2.697 15.278 1.00 91.00 425 ILE A N 1
ATOM 3478 C CA . ILE A 1 425 ? 13.685 3.345 14.902 1.00 91.00 425 ILE A CA 1
ATOM 3479 C C . ILE A 1 425 ? 12.482 2.516 15.376 1.00 91.00 425 ILE A C 1
ATOM 3481 O O . ILE A 1 425 ? 12.544 1.288 15.458 1.00 91.00 425 ILE A O 1
ATOM 3485 N N . GLY A 1 426 ? 11.377 3.186 15.681 1.00 91.00 426 GLY A N 1
ATOM 3486 C CA . GLY A 1 426 ? 10.134 2.567 16.119 1.00 91.00 426 GLY A CA 1
ATOM 3487 C C . GLY A 1 426 ? 9.372 3.416 17.130 1.00 91.00 426 GLY A C 1
ATOM 3488 O O . GLY A 1 426 ? 9.819 4.479 17.561 1.00 91.00 426 GLY A O 1
ATOM 3489 N N . TRP A 1 427 ? 8.220 2.903 17.557 1.00 91.25 427 TRP A N 1
ATOM 3490 C CA . TRP A 1 427 ? 7.315 3.580 18.493 1.00 91.25 427 TRP A CA 1
ATOM 3491 C C . TRP A 1 427 ? 7.911 3.854 19.878 1.00 91.25 427 TRP A C 1
ATOM 3493 O O . TRP A 1 427 ? 7.363 4.657 20.624 1.00 91.25 427 TRP A O 1
ATOM 3503 N N . ILE A 1 428 ? 9.049 3.237 20.209 1.00 88.50 428 ILE A N 1
ATOM 3504 C CA . ILE A 1 428 ? 9.827 3.545 21.416 1.00 88.50 428 ILE A CA 1
ATOM 3505 C C . ILE A 1 428 ? 10.294 5.013 21.451 1.00 88.50 428 ILE A C 1
ATOM 3507 O O . ILE A 1 428 ? 10.451 5.573 22.530 1.00 88.50 428 ILE A O 1
ATOM 3511 N N . ASN A 1 429 ? 10.472 5.642 20.283 1.00 89.88 429 ASN A N 1
ATOM 3512 C CA . ASN A 1 429 ? 10.904 7.036 20.153 1.00 89.88 429 ASN A CA 1
ATOM 3513 C C . ASN A 1 429 ? 9.728 8.030 20.126 1.00 89.88 429 ASN A C 1
ATOM 3515 O O . ASN A 1 429 ? 9.947 9.244 20.146 1.00 89.88 429 ASN A O 1
ATOM 3519 N N . ALA A 1 430 ? 8.486 7.538 20.071 1.00 90.94 430 ALA A N 1
ATOM 3520 C CA . ALA A 1 430 ? 7.318 8.386 19.898 1.00 90.94 430 ALA A CA 1
ATOM 3521 C C . ALA A 1 430 ? 6.996 9.164 21.172 1.00 90.94 430 ALA A C 1
ATOM 3523 O O . ALA A 1 430 ? 6.901 8.611 22.270 1.00 90.94 430 ALA A O 1
ATOM 3524 N N . LYS A 1 431 ? 6.769 10.469 21.011 1.00 89.81 431 LYS A N 1
ATOM 3525 C CA . LYS A 1 431 ? 6.232 11.302 22.087 1.00 89.81 431 LYS A CA 1
ATOM 3526 C C . LYS A 1 431 ? 4.761 10.937 22.305 1.00 89.81 431 LYS A C 1
ATOM 3528 O O . LYS A 1 431 ? 4.014 10.889 21.325 1.00 89.81 431 LYS A O 1
ATOM 3533 N N . PRO A 1 432 ? 4.334 10.688 23.554 1.00 92.94 432 PRO A N 1
ATOM 3534 C CA . PRO A 1 432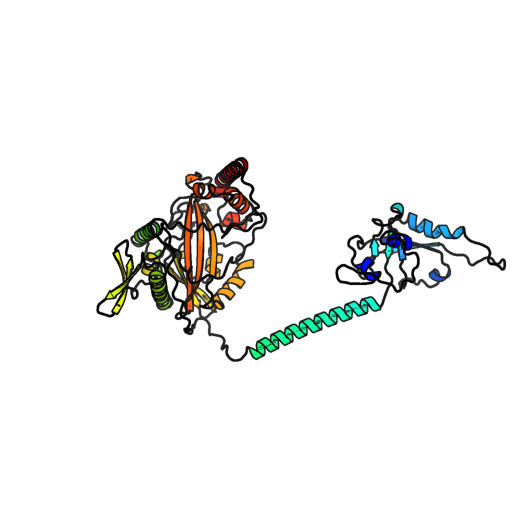 ? 2.940 10.392 23.829 1.00 92.94 432 PRO A CA 1
ATOM 3535 C C . PRO A 1 432 ? 2.079 11.635 23.604 1.00 92.94 432 PRO A C 1
ATOM 3537 O O . PRO A 1 432 ? 2.517 12.758 23.856 1.00 92.94 432 PRO A O 1
ATOM 3540 N N . ASN A 1 433 ? 0.835 11.406 23.196 1.00 93.50 433 ASN A N 1
ATOM 3541 C CA . ASN A 1 433 ? -0.230 12.400 23.133 1.00 93.50 433 ASN A CA 1
ATOM 3542 C C . ASN A 1 433 ? 0.135 13.643 22.298 1.00 93.50 433 ASN A C 1
ATOM 3544 O O . ASN A 1 433 ? 0.099 14.765 22.810 1.00 93.50 433 ASN A O 1
ATOM 3548 N N . PRO A 1 434 ? 0.483 13.471 21.006 1.00 95.62 434 PRO A N 1
ATOM 3549 C CA . PRO A 1 434 ? 0.674 14.600 20.102 1.00 95.62 434 PRO A CA 1
ATOM 3550 C C . PRO A 1 434 ? -0.625 15.421 19.979 1.00 95.62 434 PRO A C 1
ATOM 3552 O O . PRO A 1 434 ? -1.715 14.861 20.131 1.00 95.62 434 PRO A O 1
ATOM 3555 N N . PRO A 1 435 ? -0.544 16.722 19.643 1.00 97.00 435 PRO A N 1
ATOM 3556 C CA . PRO A 1 435 ? -1.718 17.505 19.260 1.00 97.00 435 PRO A CA 1
ATOM 3557 C C . PRO A 1 435 ? -2.505 16.816 18.141 1.00 97.00 435 PRO A C 1
ATOM 3559 O O . PRO A 1 435 ? -1.907 16.193 17.261 1.00 97.00 435 PRO A O 1
ATOM 3562 N N . ILE A 1 436 ? -3.835 16.935 18.146 1.00 97.56 436 ILE A N 1
ATOM 3563 C CA . ILE A 1 436 ? -4.698 16.244 17.174 1.00 97.56 436 ILE A CA 1
ATOM 3564 C C . ILE A 1 436 ? -4.409 16.672 15.726 1.00 97.56 436 ILE A C 1
ATOM 3566 O O . ILE A 1 436 ? -4.539 15.873 14.801 1.00 97.56 436 ILE A O 1
ATOM 3570 N N . GLU A 1 437 ? -3.938 17.903 15.533 1.00 96.81 437 GLU A N 1
ATOM 3571 C CA . GLU A 1 437 ? -3.518 18.478 14.253 1.00 96.81 437 GLU A CA 1
ATOM 3572 C C . GLU A 1 437 ? -2.284 17.774 13.668 1.00 96.81 437 GLU A C 1
ATOM 3574 O O . GLU A 1 437 ? -2.072 17.792 12.455 1.00 96.81 437 GLU A O 1
ATOM 3579 N N . ASN A 1 438 ? -1.497 17.114 14.523 1.00 96.50 438 ASN A N 1
ATOM 3580 C CA . ASN A 1 438 ? -0.324 16.334 14.142 1.00 96.50 438 ASN A CA 1
ATOM 3581 C C . ASN A 1 438 ? -0.641 14.843 13.971 1.00 96.50 438 ASN A C 1
ATOM 3583 O O . ASN A 1 438 ? 0.267 14.065 13.698 1.00 96.50 438 ASN A O 1
ATOM 3587 N N . ILE A 1 439 ? -1.898 14.418 14.124 1.00 98.06 439 ILE A N 1
ATOM 3588 C CA . ILE A 1 439 ? -2.288 13.023 13.916 1.00 98.06 439 ILE A CA 1
ATOM 3589 C C . ILE A 1 439 ? -2.842 12.863 12.503 1.00 98.06 439 ILE A C 1
ATOM 3591 O O . ILE A 1 439 ? -3.835 13.482 12.117 1.00 98.06 439 ILE A O 1
ATOM 3595 N N . TYR A 1 440 ? -2.208 11.990 11.733 1.00 97.88 440 TYR A N 1
ATOM 3596 C CA . TYR A 1 440 ? -2.523 11.711 10.342 1.00 97.88 440 TYR A CA 1
ATOM 3597 C C . TYR A 1 440 ? -2.969 10.265 10.179 1.00 97.88 440 TYR A C 1
ATOM 3599 O O . TYR A 1 440 ? -2.394 9.326 10.731 1.00 97.88 440 TYR A O 1
ATOM 3607 N N . PHE A 1 441 ? -4.000 10.081 9.368 1.00 97.56 441 PHE A N 1
ATOM 3608 C CA . PHE A 1 441 ? -4.381 8.783 8.853 1.00 97.56 441 PHE A CA 1
ATOM 3609 C C . PHE A 1 441 ? -3.565 8.494 7.595 1.00 97.56 441 PHE A C 1
ATOM 3611 O O . PHE A 1 441 ? -3.636 9.232 6.605 1.00 97.56 441 PHE A O 1
ATOM 3618 N N . ARG A 1 442 ? -2.796 7.406 7.641 1.00 96.81 442 ARG A N 1
ATOM 3619 C CA . ARG A 1 442 ? -1.995 6.915 6.523 1.00 96.81 442 ARG A CA 1
ATOM 3620 C C . ARG A 1 442 ? -2.579 5.595 6.045 1.00 96.81 442 ARG A C 1
ATOM 3622 O O . ARG A 1 442 ? -2.425 4.580 6.715 1.00 96.81 442 ARG A O 1
ATOM 3629 N N . SER A 1 443 ? -3.238 5.591 4.895 1.00 95.19 443 SER A N 1
ATOM 3630 C CA . SER A 1 443 ? -3.693 4.360 4.239 1.00 95.19 443 SER A CA 1
ATOM 3631 C C . SER A 1 443 ? -2.763 4.025 3.088 1.00 95.19 443 SER A C 1
ATOM 3633 O O . SER A 1 443 ? -2.380 4.902 2.336 1.00 95.19 443 SER A O 1
ATOM 3635 N N . GLU A 1 444 ? -2.412 2.764 2.913 1.00 96.31 444 GLU A N 1
ATOM 3636 C CA . GLU A 1 444 ? -1.577 2.307 1.811 1.00 96.31 444 GLU A CA 1
ATOM 3637 C C . GLU A 1 444 ? -2.412 1.444 0.883 1.00 96.31 444 GLU A C 1
ATOM 3639 O O . GLU A 1 444 ? -2.858 0.354 1.259 1.00 96.31 444 GLU A O 1
ATOM 3644 N N . ARG A 1 445 ? -2.605 1.931 -0.339 1.00 97.38 445 ARG A N 1
ATOM 3645 C CA . ARG A 1 445 ? -3.127 1.139 -1.443 1.00 97.38 445 ARG A CA 1
ATOM 3646 C C . ARG A 1 445 ? -1.970 0.358 -2.042 1.00 97.38 445 ARG A C 1
ATOM 3648 O O . ARG A 1 445 ? -0.995 0.930 -2.515 1.00 97.38 445 ARG A O 1
ATOM 3655 N N . GLN A 1 446 ? -2.079 -0.957 -1.980 1.00 98.00 446 GLN A N 1
ATOM 3656 C CA . GLN A 1 446 ? -0.979 -1.862 -2.255 1.00 98.00 446 GLN A CA 1
ATOM 3657 C C . GLN A 1 446 ? -1.361 -2.818 -3.381 1.00 98.00 446 GLN A C 1
ATOM 3659 O O . GLN A 1 446 ? -2.304 -3.599 -3.221 1.00 98.00 446 GLN A O 1
ATOM 3664 N N . THR A 1 447 ? -0.632 -2.796 -4.498 1.00 98.44 447 THR A N 1
ATOM 3665 C CA . THR A 1 447 ? -0.872 -3.724 -5.616 1.00 98.44 447 THR A CA 1
ATOM 3666 C C . THR A 1 447 ? 0.251 -4.737 -5.751 1.00 98.44 447 THR A C 1
ATOM 3668 O O . THR A 1 447 ? 1.410 -4.415 -5.525 1.00 98.44 447 THR A O 1
ATOM 3671 N N . LEU A 1 448 ? -0.086 -5.974 -6.113 1.00 98.31 448 LEU A N 1
ATOM 3672 C CA . LEU A 1 448 ? 0.872 -7.021 -6.453 1.00 98.31 448 LEU A CA 1
ATOM 3673 C C . LEU A 1 448 ? 0.584 -7.534 -7.857 1.00 98.31 448 LEU A C 1
ATOM 3675 O O . LEU A 1 448 ? -0.514 -8.030 -8.136 1.00 98.31 448 LEU A O 1
ATOM 3679 N N . ARG A 1 449 ? 1.593 -7.461 -8.722 1.00 97.81 449 ARG A N 1
ATOM 3680 C CA . ARG A 1 449 ? 1.494 -7.868 -10.120 1.00 97.81 449 ARG A CA 1
ATOM 3681 C C . ARG A 1 449 ? 2.717 -8.664 -10.544 1.00 97.81 449 ARG A C 1
ATOM 3683 O O . ARG A 1 449 ? 3.843 -8.189 -10.440 1.00 97.81 449 ARG A O 1
ATOM 3690 N N . ARG A 1 450 ? 2.490 -9.862 -11.080 1.00 98.19 450 ARG A N 1
ATOM 3691 C CA . ARG A 1 450 ? 3.536 -10.632 -11.755 1.00 98.19 450 ARG A CA 1
ATOM 3692 C C . ARG 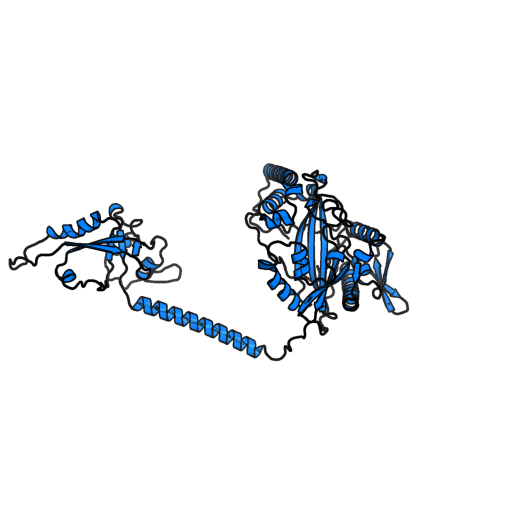A 1 450 ? 3.864 -9.989 -13.100 1.00 98.19 450 ARG A C 1
ATOM 3694 O O . ARG A 1 450 ? 2.965 -9.779 -13.913 1.00 98.19 450 ARG A O 1
ATOM 3701 N N . LEU A 1 451 ? 5.145 -9.754 -13.341 1.00 98.12 451 LEU A N 1
ATOM 3702 C CA . LEU A 1 451 ? 5.663 -9.278 -14.612 1.00 98.12 451 LEU A CA 1
ATOM 3703 C C . LEU A 1 451 ? 5.827 -10.452 -15.604 1.00 98.12 451 LEU A C 1
ATOM 3705 O O . LEU A 1 451 ? 6.437 -11.464 -15.244 1.00 98.12 451 LEU A O 1
ATOM 3709 N N . PRO A 1 452 ? 5.245 -10.389 -16.816 1.00 96.94 452 PRO A N 1
ATOM 3710 C CA . PRO A 1 452 ? 5.213 -11.520 -17.743 1.00 96.94 452 PRO A CA 1
ATOM 3711 C C . PRO A 1 452 ? 6.580 -11.929 -18.316 1.00 96.94 452 PRO A C 1
ATOM 3713 O O . PRO A 1 452 ? 6.790 -13.129 -18.521 1.00 96.94 452 PRO A O 1
ATOM 3716 N N . ARG A 1 453 ? 7.513 -10.994 -18.556 1.00 97.06 453 ARG A N 1
ATOM 3717 C CA . ARG A 1 453 ? 8.849 -11.288 -19.113 1.00 97.06 453 ARG A CA 1
ATOM 3718 C C . ARG A 1 453 ? 9.831 -11.757 -18.050 1.00 97.06 453 ARG A C 1
ATOM 3720 O O . ARG A 1 453 ? 10.407 -12.826 -18.206 1.00 97.06 453 ARG A O 1
ATOM 3727 N N . SER A 1 454 ? 10.018 -10.989 -16.985 1.00 97.25 454 SER A N 1
ATOM 3728 C CA . SER A 1 454 ? 11.009 -11.274 -15.937 1.00 97.25 454 SER A CA 1
ATOM 3729 C C . SER A 1 454 ? 10.512 -12.267 -14.886 1.00 97.25 454 SER A C 1
ATOM 3731 O O . SER A 1 454 ? 11.307 -12.927 -14.219 1.00 97.25 454 SER A O 1
ATOM 3733 N N . GLY A 1 455 ? 9.194 -12.380 -14.698 1.00 97.06 455 GLY A N 1
ATOM 3734 C CA . GLY A 1 455 ? 8.608 -13.186 -13.630 1.00 97.06 455 GLY A CA 1
ATOM 3735 C C . GLY A 1 455 ? 8.714 -12.563 -12.245 1.00 97.06 455 GLY A C 1
ATOM 3736 O O . GLY A 1 455 ? 8.284 -13.190 -11.271 1.00 97.06 455 GLY A O 1
ATOM 3737 N N . ALA A 1 456 ? 9.255 -11.351 -12.129 1.00 98.31 456 ALA A N 1
ATOM 3738 C CA . ALA A 1 456 ? 9.258 -10.604 -10.882 1.00 98.31 456 ALA A CA 1
ATOM 3739 C C . ALA A 1 456 ? 7.828 -10.325 -10.409 1.00 98.31 456 ALA A C 1
ATOM 3741 O O . ALA A 1 456 ? 6.893 -10.261 -11.209 1.00 98.31 456 ALA A O 1
ATOM 3742 N N . ILE A 1 457 ? 7.646 -10.139 -9.106 1.00 98.62 457 ILE A N 1
ATOM 3743 C CA . ILE A 1 457 ? 6.416 -9.564 -8.566 1.00 98.62 457 ILE A CA 1
ATOM 3744 C C . ILE A 1 457 ? 6.702 -8.109 -8.226 1.00 98.62 457 ILE A C 1
ATOM 3746 O O . ILE A 1 457 ? 7.498 -7.821 -7.333 1.00 98.62 457 ILE A O 1
ATOM 3750 N N . LEU A 1 458 ? 6.037 -7.215 -8.947 1.00 98.75 458 LEU A N 1
ATOM 3751 C CA . LEU A 1 458 ? 6.012 -5.795 -8.662 1.00 98.75 458 LEU A CA 1
ATOM 3752 C C . LEU A 1 458 ? 4.983 -5.517 -7.570 1.00 98.75 458 LEU A C 1
ATOM 3754 O O . LEU A 1 458 ? 3.810 -5.875 -7.701 1.00 98.75 458 LEU A O 1
ATOM 3758 N N . PHE A 1 459 ? 5.451 -4.884 -6.504 1.00 98.62 459 PHE A N 1
ATOM 3759 C CA . PHE A 1 459 ? 4.667 -4.390 -5.390 1.00 98.62 459 PHE A CA 1
ATOM 3760 C C . PHE A 1 459 ? 4.647 -2.863 -5.445 1.00 98.62 459 PHE A C 1
ATOM 3762 O O . PHE A 1 459 ? 5.702 -2.243 -5.320 1.00 98.62 459 PHE A O 1
ATOM 3769 N N . THR A 1 460 ? 3.474 -2.263 -5.658 1.00 98.75 460 THR A N 1
ATOM 3770 C CA . THR A 1 460 ? 3.306 -0.801 -5.593 1.00 98.75 460 THR A CA 1
ATOM 3771 C C . THR A 1 460 ? 2.636 -0.415 -4.285 1.00 98.75 460 THR A C 1
ATOM 3773 O O . THR A 1 460 ? 1.774 -1.152 -3.798 1.00 98.75 460 THR A O 1
ATOM 3776 N N . ILE A 1 461 ? 3.054 0.703 -3.697 1.00 98.56 461 ILE A N 1
ATOM 3777 C CA . ILE A 1 461 ? 2.582 1.183 -2.397 1.00 98.56 461 ILE A CA 1
ATOM 3778 C C . ILE A 1 461 ? 2.242 2.669 -2.535 1.00 98.56 461 ILE A C 1
ATOM 3780 O O . ILE A 1 461 ? 3.133 3.508 -2.456 1.00 98.56 461 ILE A O 1
ATOM 3784 N N . HIS A 1 462 ? 0.969 3.011 -2.730 1.00 98.19 462 HIS A N 1
ATOM 3785 C CA . HIS A 1 462 ? 0.499 4.400 -2.730 1.00 98.19 462 HIS A CA 1
ATOM 3786 C C . HIS A 1 462 ? 0.031 4.785 -1.318 1.00 98.19 462 HIS A C 1
ATOM 3788 O O . HIS A 1 462 ? -1.022 4.303 -0.877 1.00 98.19 462 HIS A O 1
ATOM 3794 N N . PRO A 1 463 ? 0.767 5.648 -0.591 1.00 96.88 463 PRO A N 1
ATOM 3795 C CA . PRO A 1 463 ? 0.309 6.152 0.693 1.00 96.88 463 PRO A CA 1
ATOM 3796 C C . PRO A 1 463 ? -0.670 7.316 0.509 1.00 96.88 463 PRO A C 1
ATOM 3798 O O . PRO A 1 463 ? -0.292 8.396 0.087 1.00 96.88 463 PRO A O 1
ATOM 3801 N N . TYR A 1 464 ? -1.925 7.121 0.891 1.00 96.25 464 TYR A N 1
ATOM 3802 C CA . TYR A 1 464 ? -2.906 8.174 1.117 1.00 96.25 464 TYR A CA 1
ATOM 3803 C C . TYR A 1 464 ? -2.661 8.782 2.491 1.00 96.25 464 TYR A C 1
ATOM 3805 O O . TYR A 1 464 ? -2.838 8.118 3.515 1.00 96.25 464 TYR A O 1
ATOM 3813 N N . PHE A 1 465 ? -2.276 10.053 2.504 1.00 95.81 465 PHE A N 1
ATOM 3814 C CA . PHE A 1 465 ? -1.907 10.774 3.716 1.00 95.81 465 PHE A CA 1
ATOM 3815 C C . PHE A 1 465 ? -2.855 11.951 3.969 1.00 95.81 465 PHE A C 1
ATOM 3817 O O . PHE A 1 465 ? -2.954 12.876 3.147 1.00 95.81 465 PHE A O 1
ATOM 3824 N N . ILE A 1 466 ? -3.616 11.879 5.067 1.00 95.88 466 ILE A N 1
ATOM 3825 C CA . ILE A 1 466 ? -4.715 12.807 5.370 1.00 95.88 466 ILE A CA 1
ATOM 3826 C C . ILE A 1 466 ? -4.722 13.128 6.876 1.00 95.88 466 ILE A C 1
ATOM 3828 O O . ILE A 1 466 ? -4.685 12.192 7.674 1.00 95.88 466 ILE A O 1
ATOM 3832 N N . PRO A 1 467 ? -4.811 14.407 7.293 1.00 97.44 467 PRO A N 1
ATOM 3833 C CA . PRO A 1 467 ? -4.998 14.756 8.702 1.00 97.44 467 PRO A CA 1
ATOM 3834 C C . PRO A 1 467 ? -6.249 14.090 9.285 1.00 97.44 467 PRO A C 1
ATOM 3836 O O . PRO A 1 467 ? -7.299 14.059 8.633 1.00 97.44 467 PRO A O 1
ATOM 3839 N N . VAL A 1 468 ? -6.181 13.605 10.527 1.00 97.94 468 VAL A N 1
ATOM 3840 C CA . VAL A 1 468 ? -7.339 12.966 11.173 1.00 97.94 468 VAL A CA 1
ATOM 3841 C C . VAL A 1 468 ? -8.524 13.931 11.281 1.00 97.94 468 VAL A C 1
ATOM 3843 O O . VAL A 1 468 ? -9.673 13.535 11.096 1.00 97.94 468 VAL A O 1
ATOM 3846 N N . ILE A 1 469 ? -8.246 15.214 11.509 1.00 98.19 469 ILE A N 1
ATOM 3847 C CA . ILE A 1 469 ? -9.266 16.266 11.578 1.00 98.19 469 ILE A CA 1
ATOM 3848 C C . ILE A 1 469 ? -10.080 16.404 10.281 1.00 98.19 469 ILE A C 1
ATOM 3850 O O . ILE A 1 469 ? -11.233 16.824 10.327 1.00 98.19 469 ILE A O 1
ATOM 3854 N N . GLU A 1 470 ? -9.515 16.026 9.128 1.00 96.94 470 GLU A N 1
ATOM 3855 C CA . GLU A 1 470 ? -10.221 16.054 7.845 1.00 96.94 470 GLU A CA 1
ATOM 3856 C C . GLU A 1 470 ? -11.066 14.797 7.644 1.00 96.94 470 GLU A C 1
ATOM 3858 O O . GLU A 1 470 ? -12.234 14.905 7.275 1.00 96.94 470 GLU A O 1
ATOM 3863 N N . ILE A 1 471 ? -10.531 13.605 7.947 1.00 94.50 471 ILE A N 1
ATOM 3864 C CA . ILE A 1 471 ? -11.330 12.369 7.841 1.00 94.50 471 ILE A CA 1
ATOM 3865 C C . ILE A 1 471 ? -12.476 12.350 8.858 1.00 94.50 471 ILE A C 1
ATOM 3867 O O . ILE A 1 471 ? -13.504 11.731 8.609 1.00 94.50 471 ILE A O 1
ATOM 3871 N N . ALA A 1 472 ? -12.333 13.043 9.991 1.00 96.56 472 ALA A N 1
ATOM 3872 C CA . ALA A 1 472 ? -13.363 13.088 11.020 1.00 96.56 472 ALA A CA 1
ATOM 3873 C C . ALA A 1 472 ? -14.609 13.893 10.605 1.00 96.56 472 ALA A C 1
ATOM 3875 O O . ALA A 1 472 ? -15.650 13.797 11.252 1.00 96.56 472 ALA A O 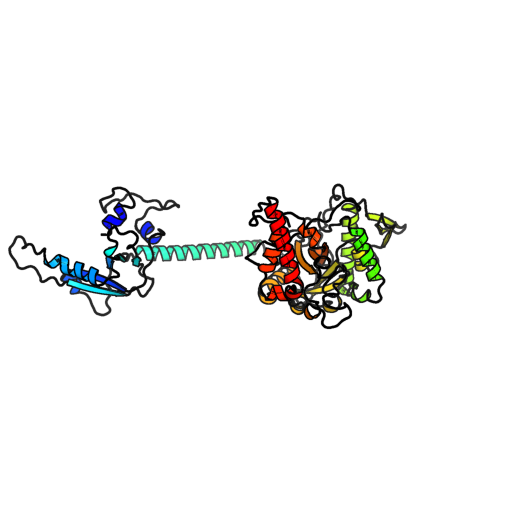1
ATOM 3876 N N . LYS A 1 473 ? -14.527 14.667 9.516 1.00 95.94 473 LYS A N 1
ATOM 3877 C CA . LYS A 1 473 ? -15.680 15.356 8.919 1.00 95.94 473 LYS A CA 1
ATOM 3878 C C . LYS A 1 473 ? -16.568 14.405 8.114 1.00 95.94 473 LYS A C 1
ATOM 3880 O O . LYS A 1 473 ? -17.723 14.724 7.853 1.00 95.94 473 LYS A O 1
ATOM 3885 N N . GLU A 1 474 ? -16.044 13.250 7.710 1.00 93.94 474 GLU A N 1
ATOM 3886 C CA . GLU A 1 474 ? -16.771 12.259 6.921 1.00 93.94 474 GLU A CA 1
ATOM 3887 C C . GLU A 1 474 ? -17.778 11.504 7.802 1.00 93.94 474 GLU A C 1
ATOM 3889 O O . GLU A 1 474 ? -17.453 11.040 8.900 1.00 93.94 474 GLU A O 1
ATOM 3894 N N . ALA A 1 475 ? -19.023 11.396 7.335 1.00 93.19 475 ALA A N 1
ATOM 3895 C CA . ALA A 1 475 ? -20.115 10.809 8.105 1.00 93.19 475 ALA A CA 1
ATOM 3896 C C . ALA A 1 475 ? -19.811 9.350 8.500 1.00 93.19 475 ALA A C 1
ATOM 3898 O O . ALA A 1 475 ? -19.512 8.507 7.650 1.00 93.19 475 ALA A O 1
ATOM 3899 N N . GLY A 1 476 ? -19.870 9.051 9.801 1.00 93.06 476 GLY A N 1
ATOM 3900 C CA . GLY A 1 476 ? -19.639 7.714 10.364 1.00 93.06 476 GLY A CA 1
ATOM 3901 C C . GLY A 1 476 ? -18.184 7.289 10.491 1.00 93.06 476 GLY A C 1
ATOM 3902 O O . GLY A 1 476 ? -17.889 6.284 11.141 1.00 93.06 476 GLY A O 1
ATOM 3903 N N . ILE A 1 477 ? -17.252 8.024 9.892 1.00 94.81 477 ILE A N 1
ATOM 3904 C CA . ILE A 1 477 ? -15.833 7.681 9.958 1.00 94.81 477 ILE A CA 1
ATOM 3905 C C . ILE A 1 477 ? -15.248 7.814 11.363 1.00 94.81 477 ILE A C 1
ATOM 3907 O O . ILE A 1 477 ? -14.552 6.874 11.760 1.00 94.81 477 ILE A O 1
ATOM 3911 N N . PRO A 1 478 ? -15.549 8.867 12.153 1.00 96.75 478 PRO A N 1
ATOM 3912 C CA . PRO A 1 478 ? -15.066 8.958 13.526 1.00 96.75 478 PRO A CA 1
ATOM 3913 C C . PRO A 1 478 ? -15.412 7.727 14.369 1.00 96.75 478 PRO A C 1
ATOM 3915 O O . PRO A 1 478 ? -14.517 7.069 14.902 1.00 96.75 478 PRO A O 1
ATOM 3918 N N . GLY A 1 479 ? -16.697 7.353 14.408 1.00 95.25 479 GLY A N 1
ATOM 3919 C CA . GLY A 1 479 ? -17.175 6.205 15.179 1.00 95.25 479 GLY A CA 1
ATOM 3920 C C . GLY A 1 479 ? -16.593 4.881 14.684 1.00 95.25 479 GLY A C 1
ATOM 3921 O O . GLY A 1 479 ? -16.166 4.042 15.483 1.00 95.25 479 GLY A O 1
ATOM 3922 N N . ARG A 1 480 ? -16.492 4.702 13.360 1.00 94.50 480 ARG A N 1
ATOM 3923 C CA . ARG A 1 480 ? -15.916 3.490 12.762 1.00 94.50 480 ARG A CA 1
ATOM 3924 C C . ARG A 1 480 ? -14.427 3.339 13.056 1.00 94.50 480 ARG A C 1
ATOM 3926 O O . ARG A 1 480 ? -14.003 2.243 13.420 1.00 94.50 480 ARG A O 1
ATOM 3933 N N . LEU A 1 481 ? -13.643 4.407 12.919 1.00 95.56 481 LEU A N 1
ATOM 3934 C CA . LEU A 1 481 ? -12.208 4.376 13.194 1.00 95.56 481 LEU A CA 1
ATOM 3935 C C . LEU A 1 481 ? -11.934 4.153 14.685 1.00 95.56 481 LEU A C 1
ATOM 3937 O O . LEU A 1 481 ? -11.099 3.315 15.027 1.00 95.56 481 LEU A O 1
ATOM 3941 N N . ALA A 1 482 ? -12.668 4.837 15.568 1.00 97.06 482 ALA A N 1
ATOM 3942 C CA . ALA A 1 482 ? -12.527 4.668 17.011 1.00 97.06 482 ALA A CA 1
ATOM 3943 C C . ALA A 1 482 ? -12.851 3.227 17.446 1.00 97.06 482 ALA A C 1
ATOM 3945 O O . ALA A 1 482 ? -12.070 2.601 18.165 1.00 97.06 482 ALA A O 1
ATOM 3946 N N . SER A 1 483 ? -13.953 2.659 16.939 1.00 95.81 483 SER A N 1
ATOM 3947 C CA . SER A 1 483 ? -14.322 1.252 17.156 1.00 95.81 483 SER A CA 1
ATOM 3948 C C . SER A 1 483 ? -13.237 0.287 16.655 1.00 95.81 483 SER A C 1
ATOM 3950 O O . SER A 1 483 ? -12.827 -0.623 17.379 1.00 95.81 483 SER A O 1
ATOM 3952 N N . ALA A 1 484 ? -12.686 0.530 15.461 1.00 94.88 484 ALA A N 1
ATOM 3953 C CA . ALA A 1 484 ? -11.612 -0.290 14.904 1.00 94.88 484 ALA A CA 1
ATOM 3954 C C . ALA A 1 484 ? -10.356 -0.286 15.791 1.00 94.88 484 ALA A C 1
ATOM 3956 O O . ALA A 1 484 ? -9.817 -1.348 16.097 1.00 94.88 484 ALA A O 1
ATOM 3957 N N . ILE A 1 485 ? -9.904 0.888 16.243 1.00 96.50 485 ILE A N 1
ATOM 3958 C CA . ILE A 1 485 ? -8.715 1.029 17.103 1.00 96.50 485 ILE A CA 1
ATOM 3959 C C . ILE A 1 485 ? -8.930 0.353 18.466 1.00 96.50 485 ILE A C 1
ATOM 3961 O O . ILE A 1 485 ? -8.007 -0.252 19.023 1.00 96.50 485 ILE A O 1
ATOM 3965 N N . ARG A 1 486 ? -10.150 0.412 19.013 1.00 96.56 486 ARG A N 1
ATOM 3966 C CA . ARG A 1 486 ? -10.510 -0.302 20.249 1.00 96.56 486 ARG A CA 1
ATOM 3967 C C . ARG A 1 486 ? -10.484 -1.820 20.088 1.00 96.56 486 ARG A C 1
ATOM 3969 O O . ARG A 1 486 ? -10.126 -2.499 21.039 1.00 96.56 486 ARG A O 1
ATOM 3976 N N . SER A 1 487 ? -10.807 -2.332 18.900 1.00 95.56 487 SER A N 1
ATOM 3977 C CA . SER A 1 487 ? -10.849 -3.775 18.613 1.00 95.56 487 SER A CA 1
ATOM 3978 C C . SER A 1 487 ? -9.480 -4.439 18.422 1.00 95.56 487 SER A C 1
ATOM 3980 O O . SER A 1 487 ? -9.394 -5.665 18.344 1.00 95.56 487 SER A O 1
ATOM 3982 N N . TRP A 1 488 ? -8.400 -3.661 18.298 1.00 95.25 488 TRP A N 1
ATOM 3983 C CA . TRP A 1 488 ? -7.076 -4.230 18.067 1.00 95.25 488 TRP A CA 1
ATOM 3984 C C . TRP A 1 488 ? -6.602 -5.062 19.265 1.00 95.25 488 TRP A C 1
ATOM 3986 O O . TRP A 1 488 ? -6.578 -4.541 20.381 1.00 95.25 488 TRP A O 1
ATOM 3996 N N . PRO A 1 489 ? -6.145 -6.310 19.047 1.00 94.69 489 PRO A N 1
ATOM 3997 C CA . PRO A 1 489 ? -5.452 -7.065 20.087 1.00 94.69 489 PRO A CA 1
ATOM 3998 C C . PRO A 1 489 ? -4.123 -6.391 20.467 1.00 94.69 489 PRO A C 1
ATOM 4000 O O . PRO A 1 489 ? -3.607 -5.551 19.724 1.00 94.69 489 PRO A O 1
ATOM 4003 N N . ASP A 1 490 ? -3.563 -6.765 21.618 1.00 94.88 490 ASP A N 1
ATOM 4004 C CA . ASP A 1 490 ? -2.372 -6.119 22.193 1.00 94.88 490 ASP A CA 1
ATOM 4005 C C . ASP A 1 490 ? -1.167 -6.117 21.245 1.00 94.88 490 ASP A C 1
ATOM 4007 O O . ASP A 1 490 ? -0.506 -5.094 21.082 1.00 94.88 490 ASP A O 1
ATOM 4011 N N . ASP A 1 491 ? -0.917 -7.231 20.555 1.00 93.62 491 ASP A N 1
ATOM 4012 C CA . ASP A 1 491 ? 0.174 -7.364 19.584 1.00 93.62 491 ASP A CA 1
ATOM 4013 C C . ASP A 1 491 ? 0.041 -6.367 18.419 1.00 93.62 491 ASP A C 1
ATOM 4015 O O . ASP A 1 491 ? 1.005 -5.704 18.035 1.00 93.62 491 ASP A O 1
ATOM 4019 N N . VAL A 1 492 ? -1.172 -6.192 17.895 1.00 94.62 492 VAL A N 1
ATOM 4020 C CA . VAL A 1 492 ? -1.486 -5.199 16.857 1.00 94.62 492 VAL A CA 1
ATOM 4021 C C . VAL A 1 492 ? -1.412 -3.777 17.403 1.00 94.62 492 VAL A C 1
ATOM 4023 O O . VAL A 1 492 ? -0.908 -2.892 16.712 1.00 94.62 492 VAL A O 1
ATOM 4026 N N . SER A 1 493 ? -1.884 -3.557 18.629 1.00 95.31 493 SER A N 1
ATOM 4027 C CA . SER A 1 493 ? -1.841 -2.256 19.299 1.00 95.31 493 SER A CA 1
ATOM 4028 C C . SER A 1 493 ? -0.404 -1.773 19.505 1.00 95.31 493 SER A C 1
ATOM 4030 O O . SER A 1 493 ? -0.107 -0.617 19.208 1.00 95.31 493 SER A O 1
ATOM 4032 N N . ILE A 1 494 ? 0.496 -2.659 19.940 1.00 94.38 494 ILE A N 1
ATOM 4033 C CA . ILE A 1 494 ? 1.930 -2.375 20.089 1.00 94.38 494 ILE A CA 1
ATOM 4034 C C . ILE A 1 494 ? 2.557 -2.102 18.720 1.00 94.38 494 ILE A C 1
ATOM 4036 O O . ILE A 1 494 ? 3.191 -1.065 18.532 1.00 94.38 494 ILE A O 1
ATOM 4040 N N . TYR A 1 495 ? 2.322 -2.983 17.743 1.00 94.12 495 TYR A N 1
ATOM 4041 C CA . TYR A 1 495 ? 2.865 -2.846 16.389 1.00 94.12 495 TYR A CA 1
ATOM 4042 C C . TYR A 1 495 ? 2.456 -1.525 15.710 1.00 94.12 495 TYR A C 1
ATOM 4044 O O . TYR A 1 495 ? 3.259 -0.890 15.026 1.00 94.12 495 TYR A O 1
ATOM 4052 N N . LYS A 1 496 ? 1.212 -1.075 15.917 1.00 94.62 496 LYS A N 1
ATOM 4053 C CA . LYS A 1 496 ? 0.687 0.190 15.374 1.00 94.62 496 LYS A CA 1
ATOM 4054 C C . LYS A 1 496 ? 0.906 1.397 16.288 1.00 94.62 496 LYS A C 1
ATOM 4056 O O . LYS A 1 496 ? 0.359 2.459 15.993 1.00 94.62 496 LYS A O 1
ATOM 4061 N N . GLY A 1 497 ? 1.644 1.244 17.387 1.00 94.81 497 GLY A N 1
ATOM 4062 C CA . GLY A 1 497 ? 2.001 2.351 18.272 1.00 94.81 497 GLY A CA 1
ATOM 4063 C C . GLY A 1 497 ? 0.839 2.989 19.012 1.00 94.81 497 GLY A C 1
ATOM 4064 O O . GLY A 1 497 ? 0.937 4.156 19.375 1.00 94.81 497 GLY A O 1
ATOM 4065 N N . LYS A 1 498 ? -0.262 2.259 19.228 1.00 96.12 498 LYS A N 1
ATOM 4066 C CA . LYS A 1 498 ? -1.528 2.786 19.765 1.00 96.12 498 LYS A CA 1
ATOM 4067 C C . LYS A 1 498 ? -1.328 3.683 20.992 1.00 96.12 498 LYS A C 1
ATOM 4069 O O . LYS A 1 498 ? -1.856 4.790 21.027 1.00 96.12 498 LYS A O 1
ATOM 4074 N N . LYS A 1 499 ? -0.485 3.256 21.936 1.00 95.88 499 LYS A N 1
ATOM 4075 C CA . LYS A 1 499 ? -0.166 3.992 23.171 1.00 95.88 499 LYS A CA 1
ATOM 4076 C C . LYS A 1 499 ? 0.337 5.425 22.934 1.00 95.88 499 LYS A C 1
ATOM 4078 O O . LYS A 1 499 ? 0.152 6.280 23.790 1.00 95.88 499 LYS A O 1
ATOM 4083 N N . ALA A 1 500 ? 0.978 5.699 21.796 1.00 95.44 500 ALA A N 1
ATOM 4084 C CA . ALA A 1 500 ? 1.515 7.022 21.496 1.00 95.44 500 ALA A CA 1
ATOM 4085 C C . ALA A 1 500 ? 0.421 8.065 21.218 1.00 95.44 500 ALA A C 1
ATOM 4087 O O . ALA A 1 500 ? 0.665 9.250 21.409 1.00 95.44 500 ALA A O 1
ATOM 4088 N N . TYR A 1 501 ? -0.768 7.655 20.768 1.00 96.56 501 TYR A N 1
ATOM 4089 C CA . TYR A 1 501 ? -1.800 8.585 20.294 1.00 96.56 501 TYR A CA 1
ATOM 4090 C C . TYR A 1 501 ? -3.220 8.271 20.766 1.00 96.56 501 TYR A C 1
ATOM 4092 O O . TYR A 1 501 ? -4.112 9.083 20.531 1.00 96.56 501 TYR A O 1
ATOM 4100 N N . GLU A 1 502 ? -3.470 7.114 21.385 1.00 97.12 502 GLU A N 1
ATOM 4101 C CA . GLU A 1 502 ? -4.832 6.638 21.648 1.00 97.12 502 GLU A CA 1
ATOM 4102 C C . GLU A 1 502 ? -5.670 7.593 22.492 1.00 97.12 502 GLU A C 1
ATOM 4104 O O . GLU A 1 502 ? -6.846 7.768 22.193 1.00 97.12 502 GLU A O 1
ATOM 4109 N N . GLU A 1 503 ? -5.084 8.238 23.499 1.00 97.50 503 GLU A N 1
ATOM 4110 C CA . GLU A 1 503 ? -5.823 9.109 24.412 1.00 97.50 503 GLU A CA 1
ATOM 4111 C C . GLU A 1 503 ? -6.384 10.328 23.672 1.00 97.50 503 GLU A C 1
ATOM 4113 O O . GLU A 1 503 ? -7.586 10.595 23.717 1.00 97.50 503 GLU A O 1
ATOM 4118 N N . VAL A 1 504 ? -5.524 11.031 22.927 1.00 98.25 504 VAL A N 1
ATOM 4119 C CA . VAL A 1 504 ? -5.913 12.214 22.147 1.00 98.25 504 VAL A CA 1
ATOM 4120 C C . VAL A 1 504 ? -6.821 11.816 20.988 1.00 98.25 504 VAL A C 1
ATOM 4122 O O . VAL A 1 504 ? -7.871 12.428 20.778 1.00 98.25 504 VAL A O 1
ATOM 4125 N N . LEU A 1 505 ? -6.440 10.772 20.248 1.00 98.44 505 LEU A N 1
ATOM 4126 C CA . LEU A 1 505 ? -7.151 10.347 19.051 1.00 98.44 505 LEU A CA 1
ATOM 4127 C C . LEU A 1 505 ? -8.554 9.836 19.379 1.00 98.44 505 LEU A C 1
ATOM 4129 O O . LEU A 1 505 ? -9.519 10.290 18.771 1.00 98.44 505 LEU A O 1
ATOM 4133 N N . LEU A 1 506 ? -8.692 8.903 20.325 1.00 98.50 506 LEU A N 1
ATOM 4134 C CA . LEU A 1 506 ? -9.994 8.312 20.639 1.00 98.50 506 LEU A CA 1
ATOM 4135 C C . LEU A 1 506 ? -10.939 9.344 21.249 1.00 98.50 506 LEU A C 1
ATOM 4137 O O . LEU A 1 506 ? -12.093 9.396 20.836 1.00 98.50 506 LEU A O 1
ATOM 4141 N N . LYS A 1 507 ? -10.445 10.215 22.139 1.00 98.56 507 LYS A N 1
ATOM 4142 C CA . LYS 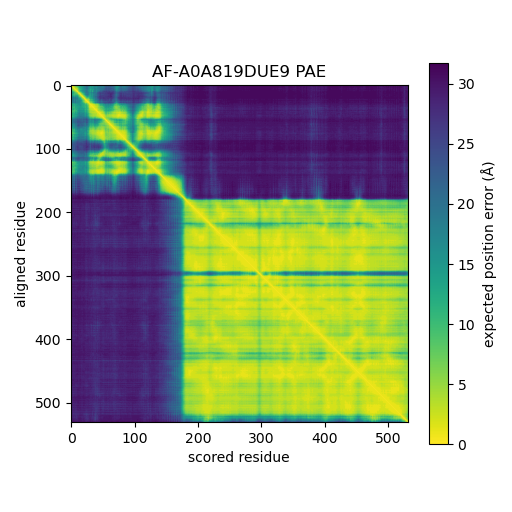A 1 507 ? -11.248 11.312 22.696 1.00 98.56 507 LYS A CA 1
ATOM 4143 C C . LYS A 1 507 ? -11.803 12.216 21.594 1.00 98.56 507 LYS A C 1
ATOM 4145 O O . LYS A 1 507 ? -12.989 12.534 21.602 1.00 98.56 507 LYS A O 1
ATOM 4150 N N . TYR A 1 508 ? -10.962 12.610 20.637 1.00 98.69 508 TYR A N 1
ATOM 4151 C CA . TYR A 1 508 ? -11.390 13.451 19.521 1.00 98.69 508 TYR A CA 1
ATOM 4152 C C . TYR A 1 508 ? -12.393 12.741 18.602 1.00 98.69 508 TYR A C 1
ATOM 4154 O O . TYR A 1 508 ? -13.409 13.326 18.227 1.00 98.69 508 TYR A O 1
ATOM 4162 N N . LEU A 1 509 ? -12.131 11.479 18.244 1.00 98.56 509 LEU A N 1
ATOM 4163 C CA . LEU A 1 509 ? -13.023 10.710 17.375 1.00 98.56 509 LEU A CA 1
ATOM 4164 C C . LEU A 1 509 ? -14.382 10.449 18.034 1.00 98.56 509 LEU A C 1
ATOM 4166 O O . LEU A 1 509 ? -15.395 10.536 17.347 1.00 98.56 509 LEU A O 1
ATOM 4170 N N . ASP A 1 510 ? -14.425 10.176 19.340 1.00 98.44 510 ASP A N 1
ATOM 4171 C CA . ASP A 1 510 ? -15.683 10.007 20.073 1.00 98.44 510 ASP A CA 1
ATOM 4172 C C . ASP A 1 510 ? -16.481 11.306 20.115 1.00 98.44 510 ASP A C 1
ATOM 4174 O O . ASP A 1 510 ? -17.679 11.291 19.844 1.00 98.44 510 ASP A O 1
ATOM 4178 N N . GLN A 1 511 ? -15.820 12.437 20.385 1.00 98.50 511 GLN A N 1
ATOM 4179 C CA . GLN A 1 511 ? -16.473 13.743 20.350 1.00 98.50 511 GLN A CA 1
ATOM 4180 C C . GLN A 1 511 ? -17.068 14.013 18.963 1.00 98.50 511 GLN A C 1
ATOM 4182 O O . GLN A 1 511 ? -18.238 14.368 18.852 1.00 98.50 511 GLN A O 1
ATOM 4187 N N . LYS A 1 512 ? -16.295 13.795 17.892 1.00 98.44 512 LYS A N 1
ATOM 4188 C CA . LYS A 1 512 ? -16.775 13.990 16.516 1.00 98.44 512 LYS A CA 1
ATOM 4189 C C . LYS A 1 512 ? -17.887 13.020 16.145 1.00 98.44 512 LYS A C 1
ATOM 4191 O O . LYS A 1 512 ? -18.804 13.397 15.425 1.00 98.44 512 LYS A O 1
ATOM 4196 N N . HIS A 1 513 ? -17.830 11.786 16.637 1.00 97.25 513 HIS A N 1
ATOM 4197 C CA . HIS A 1 513 ? -18.907 10.831 16.438 1.00 97.25 513 HIS A CA 1
ATOM 4198 C C . HIS A 1 513 ? -20.193 11.290 17.130 1.00 97.25 51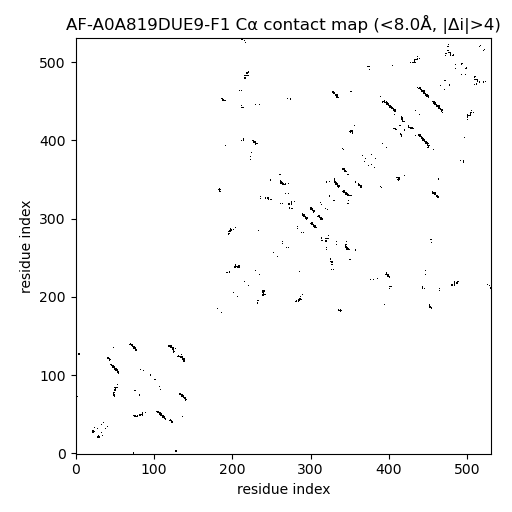3 HIS A C 1
ATOM 4200 O O . HIS A 1 513 ? -21.239 11.281 16.488 1.00 97.25 513 HIS A O 1
ATOM 4206 N N . GLN A 1 514 ? -20.106 11.732 18.387 1.00 97.88 514 GLN A N 1
ATOM 4207 C CA . GLN A 1 514 ? -21.253 12.235 19.138 1.00 97.88 514 GLN A CA 1
ATOM 4208 C C . GLN A 1 514 ? -21.848 13.477 18.470 1.00 97.88 514 GLN A C 1
ATOM 4210 O O . GLN A 1 514 ? -23.049 13.509 18.241 1.00 97.88 514 GLN A O 1
ATOM 4215 N N . GLU A 1 515 ? -21.016 14.433 18.042 1.00 98.12 515 GLU A N 1
ATOM 4216 C CA . GLU A 1 515 ? -21.462 15.599 17.268 1.00 98.12 515 GLU A CA 1
ATOM 4217 C C . GLU A 1 515 ? -22.214 15.182 15.992 1.00 98.12 515 GLU A C 1
ATOM 4219 O O . GLU A 1 515 ? -23.225 15.785 15.638 1.00 98.12 515 GLU A O 1
ATOM 4224 N N . GLN A 1 516 ? -21.751 14.149 15.281 1.00 97.44 516 GLN A N 1
ATOM 4225 C CA . GLN A 1 516 ? -22.466 13.638 14.110 1.00 97.44 516 GLN A CA 1
ATOM 4226 C C . GLN A 1 516 ? -23.814 13.000 14.494 1.00 97.44 516 GLN A C 1
ATOM 4228 O O . GLN A 1 516 ? -24.810 13.259 13.820 1.00 97.44 516 GLN A O 1
ATOM 4233 N N . CYS A 1 517 ? -23.867 12.205 15.568 1.00 96.19 517 CYS A N 1
ATOM 4234 C CA . CYS A 1 517 ? -25.102 11.591 16.070 1.00 96.19 517 CYS A CA 1
ATOM 4235 C C . CYS A 1 517 ? -26.127 12.636 16.531 1.00 96.19 517 CYS A C 1
ATOM 4237 O O . CYS A 1 517 ? -27.298 12.537 16.173 1.00 96.19 517 CYS A O 1
ATOM 4239 N N . ASP A 1 518 ? -25.688 13.663 17.261 1.00 97.06 518 ASP A N 1
ATOM 4240 C CA . ASP A 1 518 ? -26.536 14.764 17.733 1.00 97.06 518 ASP A CA 1
ATOM 4241 C C . ASP A 1 518 ? -27.133 15.557 16.558 1.00 97.06 518 ASP A C 1
ATOM 4243 O O . ASP A 1 518 ? -28.253 16.058 16.637 1.00 97.06 518 ASP A O 1
ATOM 4247 N N . ASN A 1 519 ? -26.419 15.602 15.427 1.00 96.44 519 ASN A N 1
ATOM 4248 C CA . ASN A 1 519 ? -26.892 16.166 14.161 1.00 96.44 519 ASN A CA 1
ATOM 4249 C C . ASN A 1 519 ? -27.752 15.190 13.326 1.00 96.44 519 ASN A C 1
ATOM 4251 O O . ASN A 1 519 ? -28.019 15.451 12.152 1.00 96.44 519 ASN A O 1
ATOM 4255 N N . GLY A 1 520 ? -28.197 14.075 13.911 1.00 94.44 520 GLY A N 1
ATOM 4256 C CA . GLY A 1 520 ? -29.132 13.132 13.294 1.00 94.44 520 GLY A CA 1
ATOM 4257 C C . GLY A 1 520 ? -28.486 12.037 12.445 1.00 94.44 520 GLY A C 1
ATOM 4258 O O . GLY A 1 520 ? -29.177 11.413 11.640 1.00 94.44 520 GLY A O 1
ATOM 4259 N N . LEU A 1 521 ? -27.178 11.789 12.585 1.00 92.50 521 LEU A N 1
ATOM 4260 C CA . LEU A 1 521 ? -26.535 10.664 11.910 1.00 92.50 521 LEU A CA 1
ATOM 4261 C C . LEU A 1 521 ? -27.015 9.327 12.493 1.00 92.50 521 LEU A C 1
ATOM 4263 O O . LEU A 1 521 ? -26.652 8.967 13.609 1.00 92.50 521 LEU A O 1
ATOM 4267 N N . ASP A 1 522 ? -27.741 8.555 11.688 1.00 87.00 522 ASP A N 1
ATOM 4268 C CA . ASP A 1 522 ? -28.081 7.157 11.962 1.00 87.00 522 ASP A CA 1
ATOM 4269 C C . ASP A 1 522 ? -27.321 6.248 10.982 1.00 87.00 522 ASP A C 1
ATOM 4271 O O . ASP A 1 522 ? -27.623 6.198 9.786 1.00 87.00 522 ASP A O 1
ATOM 4275 N N . ILE A 1 523 ? -26.265 5.583 11.466 1.00 83.38 523 ILE A N 1
ATOM 4276 C CA . ILE A 1 523 ? -25.448 4.667 10.662 1.00 83.38 523 ILE A CA 1
ATOM 4277 C C . ILE A 1 523 ? -25.532 3.249 11.206 1.00 83.38 523 ILE A C 1
ATOM 4279 O O . ILE A 1 523 ? -25.115 2.943 12.321 1.00 83.38 523 ILE A O 1
ATOM 4283 N N . ASP A 1 524 ? -25.927 2.350 10.312 1.00 82.19 524 ASP A N 1
ATOM 4284 C CA . ASP A 1 524 ? -25.759 0.918 10.483 1.00 82.19 524 ASP A CA 1
ATOM 4285 C C . ASP A 1 524 ? -24.307 0.508 10.179 1.00 82.19 524 ASP A C 1
ATOM 4287 O O . ASP A 1 524 ? -23.902 0.304 9.027 1.00 82.19 524 ASP A O 1
ATOM 4291 N N . TYR A 1 525 ? -23.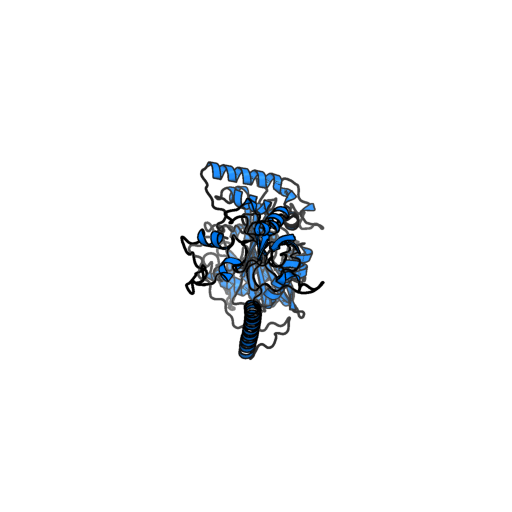504 0.374 11.234 1.00 80.31 525 TYR A N 1
ATOM 4292 C CA . TYR A 1 525 ? -22.103 -0.036 11.133 1.00 80.31 525 TYR A CA 1
ATOM 4293 C C . TYR A 1 525 ? -21.898 -1.501 10.720 1.00 80.31 525 TYR A C 1
ATOM 4295 O O . TYR A 1 525 ? -20.768 -1.867 10.380 1.00 80.31 525 TYR A O 1
ATOM 4303 N N . SER A 1 526 ? -22.958 -2.321 10.685 1.00 71.38 526 SER A N 1
ATOM 4304 C CA . SER A 1 526 ? -22.880 -3.692 10.165 1.00 71.38 526 SER A CA 1
ATOM 4305 C C . SER A 1 526 ? -22.646 -3.721 8.650 1.00 71.38 526 SER A C 1
ATOM 4307 O O . SER A 1 526 ? -22.065 -4.674 8.121 1.00 71.38 526 SER A O 1
ATOM 4309 N N . LYS A 1 527 ? -23.021 -2.647 7.939 1.00 68.31 527 LYS A N 1
ATOM 4310 C CA . LYS A 1 527 ? -22.762 -2.505 6.506 1.00 68.31 527 LYS A CA 1
ATOM 4311 C C . LYS A 1 527 ? -21.286 -2.218 6.245 1.00 68.31 527 LYS A C 1
ATOM 4313 O O . LYS A 1 527 ? -20.638 -1.390 6.904 1.00 68.31 527 LYS A O 1
ATOM 4318 N N . SER A 1 528 ? -20.749 -2.903 5.234 1.00 63.56 528 SER A N 1
ATOM 4319 C CA . SER A 1 528 ? -19.399 -2.652 4.739 1.00 63.56 528 SER A CA 1
ATOM 4320 C C . SER A 1 528 ? -19.298 -1.213 4.245 1.00 63.56 528 SER A C 1
ATOM 4322 O O . SER A 1 528 ? -20.059 -0.814 3.365 1.00 63.56 528 SER A O 1
ATOM 4324 N N . TYR A 1 529 ? -18.350 -0.452 4.789 1.00 64.12 529 TYR A N 1
ATOM 4325 C CA . TYR A 1 529 ? -17.968 0.820 4.190 1.00 64.12 529 TYR A CA 1
ATOM 4326 C C . TYR A 1 529 ? -17.277 0.532 2.850 1.00 64.12 529 TYR A C 1
ATOM 4328 O O . TYR A 1 529 ? -16.511 -0.442 2.795 1.00 64.12 529 TYR A O 1
ATOM 4336 N N . PRO A 1 530 ? -17.555 1.298 1.778 1.00 53.97 530 PRO A N 1
ATOM 4337 C CA . PRO A 1 530 ? -16.805 1.161 0.539 1.00 53.97 530 PRO A CA 1
ATOM 4338 C C . PRO A 1 530 ? -15.315 1.304 0.844 1.00 53.97 530 PRO A C 1
ATOM 4340 O O . PRO A 1 530 ? -14.917 2.127 1.667 1.00 53.97 530 PRO A O 1
ATOM 4343 N N . TYR A 1 531 ? -14.528 0.402 0.263 1.00 49.59 531 TYR A N 1
ATOM 4344 C CA . TYR A 1 531 ? -13.112 0.301 0.578 1.00 49.59 531 TYR A CA 1
ATOM 4345 C C . TYR A 1 531 ? -12.356 1.541 0.210 1.00 49.59 531 TYR A C 1
ATOM 4347 O O . TYR A 1 531 ? -12.566 2.035 -0.917 1.00 49.59 531 TYR A O 1
#

pLDDT: mean 82.72, std 19.1, range [31.17, 98.88]

Solvent-accessible surface area (backbone atoms only — not comparable to full-atom values): 30264 Å² total; per-residue (Å²): 112,75,72,55,49,57,25,77,78,50,86,76,66,90,64,101,78,68,97,66,83,59,60,49,103,87,67,50,61,52,74,65,53,52,70,74,67,39,90,84,53,43,79,52,75,49,63,33,18,32,32,40,71,46,53,73,71,57,77,73,67,51,92,94,58,86,87,84,45,80,50,73,43,78,26,12,64,40,59,72,58,12,48,49,54,22,52,61,68,70,80,68,75,67,73,50,102,80,73,56,89,72,81,83,63,50,55,43,73,44,82,44,69,56,83,59,91,87,62,64,28,32,38,42,27,96,64,37,94,55,58,88,49,42,32,30,39,34,64,43,70,53,77,66,58,56,51,49,55,52,52,49,52,50,49,52,50,50,54,50,49,50,48,50,49,52,49,49,49,54,49,55,75,63,63,78,84,74,77,80,73,57,48,52,57,64,76,60,49,90,73,70,82,78,84,35,64,58,52,83,88,69,38,67,81,72,31,69,71,80,78,64,47,80,72,52,52,46,74,74,70,81,91,68,85,63,69,40,82,45,57,74,68,60,68,74,85,84,32,37,56,41,68,60,45,31,49,54,45,53,55,50,62,70,39,91,62,27,71,53,29,41,47,70,39,84,93,32,47,67,40,30,38,51,47,23,48,55,47,52,59,42,41,36,40,29,39,55,88,48,28,41,81,43,71,49,101,83,68,53,54,26,43,32,37,63,86,80,64,50,74,45,59,46,86,43,98,55,20,46,58,55,45,35,58,76,42,68,34,27,40,38,32,31,37,54,35,73,86,60,48,38,23,34,36,27,35,25,44,67,53,58,37,83,67,59,46,68,85,38,56,72,30,40,59,64,52,48,40,59,78,61,61,48,65,63,33,82,85,68,39,43,72,61,50,55,54,44,68,72,64,57,45,57,91,61,27,32,32,29,62,50,73,50,69,38,68,43,87,49,70,41,51,34,61,39,28,34,56,89,90,50,83,86,60,36,62,88,58,35,66,63,56,52,60,63,88,32,29,21,40,35,32,31,48,34,35,43,35,35,40,39,64,58,51,24,34,43,35,39,40,31,70,48,77,42,49,40,74,61,53,43,72,42,89,66,40,17,46,32,52,42,36,27,64,69,28,47,53,69,62,50,30,58,67,58,34,38,86,32,38,46,70,48,50,41,55,51,21,49,52,44,29,48,56,43,40,77,72,67,55,82,77,72,68,86,55,81,69,73,88

Secondary structure (DSSP, 8-state):
-HHHHHHHTTT----S--------TTS---HHHHHHH-TT-EEP-SEEEEEEE-HHHHTT--TT-----SS-EEEES-HHHHHHHHHGGGTT----TT------PPEEEEEEE--STTS-EEE-GGG-S-GGG-EEEEPPP-HHHHHHHHHHHHHHHHHHHHHHHHHHHHHHHT-S----PPTT-PPPP---PPPPPPPTT--TTT-PPP----PPPSS--------EEPPGGGSS---TTHHHHHHHHHHHHHSTTHHHHEEE-GGGHHHHHHHHHHHHHHHHHH-TTTEEEEE-TT--EEEEETTT--EEETT-S-HHHHHHHTSSSEEEEEEE-TTS-EEEEEEE-SS-BS--HHHHTT-BHHHHHHTTT-TTIIIIIHHHHHHHHHH--TT--EEEEEEEEESS--SSB-GGG--TTSSS-SGGGPPSS--GGG-EEEEEEEEEEE-TTT--EEEEEEEEEEEHHHHTTSTTHHHHHHHHHHT--HHHHHHTTGGGTHHHHHHHHHHHHHHHHHTT----TTSPPP-

Radius of gyration: 37.21 Å; Cα contacts (8 Å, |Δi|>4): 829; chains: 1; bounding box: 85×88×81 Å

Mean predicted aligned error: 16.22 Å

Sequence (531 aa):
MARIVLHDIYQGCTNFSCDTLYTAQDGTKSIASILFYHPKFVTYQGTVYRGIFDSRALANIQVNGYIMTNTFLSTSKLPEIADIFAAYNRTEQKLDREGKEGEVSIGCTFIIKNINGNRRALDISGISERLDEDEVLLLPYSNRLLMFEYLLAILIIILSLLRIIKYRRRKSTKSKSSTRRTFGKWIPVSFKSPIPVAYPDWSIETTRPLPYRPFKYGPDYFITMGIRRLDLNDWIELDNKWSKYHQVKLDRFSEERAHLLCKTAPEAYDAAHETMELLCEYLVHRYPSLFQYELNNNNDKKIRIKTTGEIYSINSDDPLKYASLLIQDDLALMIEGSDGQYYLKAGSIIIPGFWRLQDKFNMPLAQIHLSGDVPKFKEKLQHSMERYFQKMNPEHPVIRHNYFIQTDGDLAWSNSIGSEDQFGIGWINAKPNPPIENIYFRSERQTLRRLPRSGAILFTIHPYFIPVIEIAKEAGIPGRLASAIRSWPDDVSIYKGKKAYEEVLLKYLDQKHQEQCDNGLDIDYSKSYPY

Nearest PDB structures (foldseek):
  5lte-assembly1_A  TM=8.096E-01  e=1.752E-19  Ectopseudomonas mendocina ymp
  1att-assembly2_B  TM=1.717E-01  e=1.324E+00  Bos taurus
  2e3s-assembly1_A  TM=2.084E-01  e=2.856E+00  Homo sapiens